Protein AF-A0A7R8ZB84-F1 (afdb_monomer_lite)

Secondary structure (DSSP, 8-state):
--SSTTHHHHHHHS--S-PPPPSS-EEEEEEEEEEE-SBTTS--EE-SEEEEETTEEEE--SS------S--------------HHHHHHHHHHHHHHHH--------EEEEETTT-BBP-TTT-GGGGG-EEEE-SSSEEEEE-TTS--EEEEPP-TTS-EEEEEEGGGEEEEEEE--HHHHHHHHHHHHSSSSSEEEEE--TTTSPPP-GGGSTTGGGT-TT--GGGB-SSSSSBSEEEEEHHHHHHHHHH--S--TT--GGGGT-SEEEESSPTTGGGG-SEEEETTTEEEEEEEEEE--GGGGB-TTT-PBPTT-TTHHHHHHH-BPPTTTHHHH-S-BEEEEEEEEEE-EEEETTT-EEEEE-------------------------------------SSSSHHHHHSTTSTTTSSS-S------HHHHHHHHHHHHHHHHHHHHHHHHHHHHTSPPSS---------EEE-SBTTS--EEES--EEETTEEE---SSS---BTT-EEEEETTT-BBP-TTT-GGGGG-EEEE-TTS-EEEE-TTSPPEEEPPPPTTS---EEEEE-GGG-EEEEEE--HHHHHHHHHHHHSSS-EEEEE--TTTSPPP-TTSGGGHHHHTT-TT--GGG--

Structure (mmCIF, N/CA/C/O backbone):
data_AF-A0A7R8ZB84-F1
#
_entry.id   AF-A0A7R8ZB84-F1
#
loop_
_atom_site.group_PDB
_atom_site.id
_atom_site.type_symbol
_atom_site.label_atom_id
_atom_site.label_alt_id
_atom_site.label_comp_id
_atom_site.label_asym_id
_atom_site.label_entity_id
_atom_site.label_seq_id
_atom_site.pdbx_PDB_ins_code
_atom_site.Cartn_x
_atom_site.Cartn_y
_atom_site.Cartn_z
_atom_site.occupancy
_atom_site.B_iso_or_equiv
_atom_site.auth_seq_id
_atom_site.auth_comp_id
_atom_site.auth_asym_id
_atom_site.auth_atom_id
_atom_site.pdbx_PDB_model_num
ATOM 1 N N . MET A 1 1 ? 25.850 -24.789 -6.034 1.00 33.78 1 MET A N 1
ATOM 2 C CA . MET A 1 1 ? 25.901 -23.665 -5.073 1.00 33.78 1 MET A CA 1
ATOM 3 C C . MET A 1 1 ? 26.761 -22.604 -5.739 1.00 33.78 1 MET A C 1
ATOM 5 O O . MET A 1 1 ? 27.805 -23.022 -6.200 1.00 33.78 1 MET A O 1
ATOM 9 N N . ASP A 1 2 ? 26.254 -21.373 -5.944 1.00 29.78 2 ASP A N 1
ATOM 10 C CA . ASP A 1 2 ? 26.983 -20.139 -6.387 1.00 29.78 2 ASP A CA 1
ATOM 11 C C . ASP A 1 2 ? 26.170 -19.172 -7.287 1.00 29.78 2 ASP A C 1
ATOM 13 O O . ASP A 1 2 ? 26.728 -18.356 -8.012 1.00 29.78 2 ASP A O 1
ATOM 17 N N . SER A 1 3 ? 24.831 -19.172 -7.224 1.00 29.08 3 SER A N 1
ATOM 18 C CA . SER A 1 3 ? 23.995 -18.187 -7.951 1.00 29.08 3 SER A CA 1
ATOM 19 C C . SER A 1 3 ? 23.313 -17.130 -7.068 1.00 29.08 3 SER A C 1
ATOM 21 O O . SER A 1 3 ? 22.845 -16.119 -7.581 1.00 29.08 3 SER A O 1
ATOM 23 N N . ASN A 1 4 ? 23.302 -17.303 -5.741 1.00 38.66 4 ASN A N 1
ATOM 24 C CA . ASN A 1 4 ? 22.631 -16.381 -4.808 1.00 38.66 4 ASN A CA 1
ATOM 25 C C . ASN A 1 4 ? 23.576 -15.376 -4.124 1.00 38.66 4 ASN A C 1
ATOM 27 O O . ASN A 1 4 ? 23.111 -14.473 -3.428 1.00 38.66 4 ASN A O 1
ATOM 31 N N . ILE A 1 5 ? 24.890 -15.512 -4.338 1.00 36.50 5 ILE A N 1
ATOM 32 C CA . ILE A 1 5 ? 25.940 -14.819 -3.571 1.00 36.50 5 ILE A CA 1
ATOM 33 C C . ILE A 1 5 ? 26.164 -13.366 -4.037 1.00 36.50 5 ILE A C 1
ATOM 35 O O . ILE A 1 5 ? 26.583 -12.505 -3.264 1.00 36.50 5 ILE A O 1
ATOM 39 N N . SER A 1 6 ? 25.804 -13.042 -5.283 1.00 36.91 6 SER A N 1
ATOM 40 C CA . SER A 1 6 ? 25.993 -11.701 -5.854 1.00 36.91 6 SER A CA 1
ATOM 41 C C . SER A 1 6 ? 24.789 -10.770 -5.668 1.00 36.91 6 SER A C 1
ATOM 43 O O . SER A 1 6 ? 24.965 -9.553 -5.619 1.00 36.91 6 SER A O 1
ATOM 45 N N . TRP A 1 7 ? 23.572 -11.304 -5.518 1.00 39.88 7 TRP A N 1
ATOM 46 C CA . TRP A 1 7 ? 22.334 -10.528 -5.659 1.00 39.88 7 TRP A CA 1
ATOM 47 C C . TRP A 1 7 ? 22.073 -9.567 -4.495 1.00 39.88 7 TRP A C 1
ATOM 49 O O . TRP A 1 7 ? 21.857 -8.386 -4.736 1.00 39.88 7 TRP A O 1
ATOM 59 N N . CYS A 1 8 ? 22.166 -10.000 -3.235 1.00 37.03 8 CYS A N 1
ATOM 60 C CA . CYS A 1 8 ? 21.858 -9.130 -2.090 1.00 37.03 8 CYS A CA 1
ATOM 61 C C . CYS A 1 8 ? 22.903 -8.029 -1.842 1.00 37.03 8 CYS A C 1
ATOM 63 O O . CYS A 1 8 ? 22.552 -6.904 -1.488 1.00 37.03 8 CYS A O 1
ATOM 65 N N . TYR A 1 9 ? 24.188 -8.322 -2.054 1.00 37.66 9 TYR A N 1
ATOM 66 C CA . TYR A 1 9 ? 25.255 -7.323 -1.937 1.00 37.66 9 TYR A CA 1
ATOM 67 C C . TYR A 1 9 ? 25.217 -6.318 -3.105 1.00 37.66 9 TYR A C 1
ATOM 69 O O . TYR A 1 9 ? 25.404 -5.117 -2.901 1.00 37.66 9 TYR A O 1
ATOM 77 N N . TRP A 1 10 ? 24.886 -6.776 -4.318 1.00 40.31 10 TRP A N 1
ATOM 78 C CA . TRP A 1 10 ? 24.647 -5.915 -5.480 1.00 40.31 10 TRP A CA 1
ATOM 79 C C . TRP A 1 10 ? 23.358 -5.071 -5.339 1.00 40.31 10 TRP A C 1
ATOM 81 O O . TRP A 1 10 ? 23.385 -3.875 -5.634 1.00 40.31 10 TRP A O 1
ATOM 91 N N . TRP A 1 11 ? 22.279 -5.644 -4.789 1.00 47.09 11 TRP A N 1
ATOM 92 C CA . TRP A 1 11 ? 20.998 -4.991 -4.457 1.00 47.09 11 TRP A CA 1
ATOM 93 C C . TRP A 1 11 ? 21.161 -3.862 -3.427 1.00 47.09 11 TRP A C 1
ATOM 95 O O . TRP A 1 11 ? 20.597 -2.783 -3.596 1.00 47.09 11 TRP A O 1
ATOM 105 N N . TRP A 1 12 ? 21.994 -4.062 -2.398 1.00 44.75 12 TRP A N 1
ATOM 106 C CA . TRP A 1 12 ? 22.308 -3.037 -1.393 1.00 44.75 12 TRP A CA 1
ATOM 107 C C . TRP A 1 12 ? 23.231 -1.922 -1.930 1.00 44.75 12 TRP A C 1
ATOM 109 O O . TRP A 1 12 ? 23.095 -0.765 -1.541 1.00 44.75 12 TRP A O 1
ATOM 119 N N . ARG A 1 13 ? 24.154 -2.230 -2.857 1.00 37.50 13 ARG A N 1
ATOM 120 C CA . ARG A 1 13 ? 25.179 -1.281 -3.345 1.00 37.50 13 ARG A CA 1
ATOM 121 C C . ARG A 1 13 ? 24.708 -0.352 -4.481 1.00 37.50 13 ARG A C 1
ATOM 123 O O . ARG A 1 13 ? 25.277 0.725 -4.632 1.00 37.50 13 ARG A O 1
ATOM 130 N N . GLN A 1 14 ? 23.689 -0.731 -5.259 1.00 42.06 14 GLN A N 1
ATOM 131 C CA . GLN A 1 14 ? 23.125 0.075 -6.367 1.00 42.06 14 GLN A CA 1
ATOM 132 C C . GLN A 1 14 ? 22.132 1.164 -5.912 1.00 42.06 14 GLN A C 1
ATOM 134 O O . GLN A 1 14 ? 21.774 2.052 -6.684 1.00 42.06 14 GLN A O 1
ATOM 139 N N . ARG A 1 15 ? 21.692 1.122 -4.652 1.00 50.12 15 ARG A N 1
ATOM 140 C CA . ARG A 1 15 ? 20.679 2.016 -4.077 1.00 50.12 15 ARG A CA 1
ATOM 141 C C . ARG A 1 15 ? 21.335 3.129 -3.251 1.00 50.12 15 ARG A C 1
ATOM 143 O O . ARG A 1 15 ? 21.236 3.161 -2.029 1.00 50.12 15 ARG A O 1
ATOM 150 N N . LYS A 1 16 ? 22.108 3.985 -3.929 1.00 37.88 16 LYS A N 1
ATOM 151 C CA . LYS A 1 16 ? 22.562 5.281 -3.399 1.00 37.88 16 LYS A CA 1
ATOM 152 C C . LYS A 1 16 ? 22.121 6.397 -4.347 1.00 37.88 16 LYS A C 1
ATOM 154 O O . LYS A 1 16 ? 22.855 6.743 -5.267 1.00 37.88 16 LYS A O 1
ATOM 159 N N . GLY A 1 17 ? 20.936 6.955 -4.119 1.00 43.78 17 GLY A N 1
ATOM 160 C CA . GLY A 1 17 ? 20.442 8.168 -4.777 1.00 43.78 17 GLY A CA 1
ATOM 161 C C . GLY A 1 17 ? 18.917 8.268 -4.758 1.00 43.78 17 GLY A C 1
ATOM 162 O O . GLY A 1 17 ? 18.234 7.253 -4.674 1.00 43.78 17 GLY A O 1
ATOM 163 N N . ASP A 1 18 ? 18.378 9.488 -4.853 1.00 47.19 18 ASP A N 1
ATOM 164 C CA . ASP A 1 18 ? 16.931 9.750 -4.867 1.00 47.19 18 ASP A CA 1
ATOM 165 C C . ASP A 1 18 ? 16.307 9.156 -6.145 1.00 47.19 18 ASP A C 1
ATOM 167 O O . ASP A 1 18 ? 16.238 9.782 -7.206 1.00 47.19 18 ASP A O 1
ATOM 171 N N . GLN A 1 19 ? 15.949 7.874 -6.079 1.00 59.47 19 GLN A N 1
ATOM 172 C CA . GLN A 1 19 ? 15.464 7.135 -7.232 1.00 59.47 19 GLN A CA 1
ATOM 173 C C . GLN A 1 19 ? 14.105 7.695 -7.666 1.00 59.47 19 GLN A C 1
ATOM 175 O O . GLN A 1 19 ? 13.197 7.882 -6.851 1.00 59.47 19 GLN A O 1
ATOM 180 N N . LYS A 1 20 ? 13.959 7.952 -8.967 1.00 67.81 20 LYS A N 1
ATOM 181 C CA . LYS A 1 20 ? 12.674 8.282 -9.586 1.00 67.81 20 LYS A CA 1
ATOM 182 C C . LYS A 1 20 ? 12.000 7.004 -10.092 1.00 67.81 20 LYS A C 1
ATOM 184 O O . LYS A 1 20 ? 12.708 6.084 -10.512 1.00 67.81 20 LYS A O 1
ATOM 189 N N . PRO A 1 21 ? 10.659 6.942 -10.087 1.00 70.25 21 PRO A N 1
ATOM 190 C CA . PRO A 1 21 ? 9.945 5.836 -10.699 1.00 70.25 21 PRO A CA 1
ATOM 191 C C . PRO A 1 21 ? 10.279 5.707 -12.194 1.00 70.25 21 PRO A C 1
ATOM 193 O O . PRO A 1 21 ? 10.638 6.695 -12.843 1.00 70.25 21 PRO A O 1
ATOM 196 N N . PRO A 1 22 ? 10.160 4.493 -12.754 1.00 70.81 22 PRO A N 1
ATOM 197 C CA . PRO A 1 22 ? 10.417 4.226 -14.164 1.00 70.81 22 PRO A CA 1
ATOM 198 C C . PRO A 1 22 ? 9.410 4.960 -15.064 1.00 70.81 22 PRO A C 1
ATOM 200 O O . PRO A 1 22 ? 8.254 5.179 -14.700 1.00 70.81 22 PRO A O 1
ATOM 203 N N . SER A 1 23 ? 9.825 5.274 -16.290 1.00 66.75 23 SER A N 1
ATOM 204 C CA . SER A 1 23 ? 8.922 5.788 -17.329 1.00 66.75 23 SER A CA 1
ATOM 205 C C . SER A 1 23 ? 8.097 4.685 -18.006 1.00 66.75 23 SER A C 1
ATOM 207 O O . SER A 1 23 ? 7.031 4.966 -18.547 1.00 66.75 23 SER A O 1
ATOM 209 N N . ARG A 1 24 ? 8.557 3.425 -17.956 1.00 65.06 24 ARG A N 1
ATOM 210 C CA . ARG A 1 24 ? 7.857 2.240 -18.479 1.00 65.06 24 ARG A CA 1
ATOM 211 C C . ARG A 1 24 ? 7.513 1.273 -17.351 1.00 65.06 24 ARG A C 1
ATOM 213 O O . ARG A 1 24 ? 8.347 0.996 -16.495 1.00 65.06 24 ARG A O 1
ATOM 220 N N . TRP A 1 25 ? 6.304 0.725 -17.396 1.00 74.38 25 TRP A N 1
ATOM 221 C CA . TRP A 1 25 ? 5.798 -0.226 -16.410 1.00 74.38 25 TRP A CA 1
ATOM 222 C C . TRP A 1 25 ? 5.498 -1.559 -17.090 1.00 74.38 25 TRP A C 1
ATOM 224 O O . TRP A 1 25 ? 4.854 -1.588 -18.136 1.00 74.38 25 TRP A O 1
ATOM 234 N N . ARG A 1 26 ? 5.944 -2.664 -16.494 1.00 83.06 26 ARG A N 1
ATOM 235 C CA . ARG A 1 26 ? 5.544 -4.021 -16.875 1.00 83.06 26 ARG A CA 1
ATOM 236 C C . ARG A 1 26 ? 4.355 -4.426 -16.018 1.00 83.06 26 ARG A C 1
ATOM 238 O O . ARG A 1 26 ? 4.466 -4.396 -14.796 1.00 83.06 26 ARG A O 1
ATOM 245 N N . ARG A 1 27 ? 3.236 -4.817 -16.625 1.00 81.62 27 ARG A N 1
ATOM 246 C CA . ARG A 1 27 ? 2.133 -5.426 -15.870 1.00 81.62 27 ARG A CA 1
ATOM 247 C C . ARG A 1 27 ? 2.576 -6.800 -15.369 1.00 81.62 27 ARG A C 1
ATOM 249 O O . ARG A 1 27 ? 3.093 -7.588 -16.153 1.00 81.62 27 ARG A O 1
ATOM 256 N N . VAL A 1 28 ? 2.381 -7.063 -14.082 1.00 77.75 28 VAL A N 1
ATOM 257 C CA . VAL A 1 28 ? 2.719 -8.355 -13.446 1.00 77.75 28 VAL A CA 1
ATOM 258 C C . VAL A 1 28 ? 1.530 -9.027 -12.787 1.00 77.75 28 VAL A C 1
ATOM 260 O O . VAL A 1 28 ? 1.629 -10.178 -12.387 1.00 77.75 28 VAL A O 1
ATOM 263 N N . GLY A 1 29 ? 0.411 -8.319 -12.658 1.00 80.75 29 GLY A N 1
ATOM 264 C CA . GLY A 1 29 ? -0.753 -8.870 -11.999 1.00 80.75 29 GLY A CA 1
ATOM 265 C C . GLY A 1 29 ? -1.841 -7.847 -11.726 1.00 80.75 29 GLY A C 1
ATOM 266 O O . GLY A 1 29 ? -1.866 -6.746 -12.292 1.00 80.75 29 GLY A O 1
ATOM 267 N N . GLU A 1 30 ? -2.731 -8.243 -10.831 1.00 83.62 30 GLU A N 1
ATOM 268 C CA . GLU A 1 30 ? -3.897 -7.495 -10.376 1.00 83.62 30 GLU A CA 1
ATOM 269 C C . GLU A 1 30 ? -3.982 -7.532 -8.854 1.00 83.62 30 GLU A C 1
ATOM 271 O O . GLU A 1 30 ? -3.503 -8.471 -8.214 1.00 83.62 30 GLU A O 1
ATOM 276 N N . LEU A 1 31 ? -4.588 -6.498 -8.270 1.00 83.19 31 LEU A N 1
ATOM 277 C CA . LEU A 1 31 ? -4.825 -6.442 -6.832 1.00 83.19 31 LEU A CA 1
ATOM 278 C C . LEU A 1 31 ? -5.940 -7.427 -6.444 1.00 83.19 31 LEU A C 1
ATOM 280 O O . LEU A 1 31 ? -7.119 -7.168 -6.685 1.00 83.19 31 LEU A O 1
ATOM 284 N N . ALA A 1 32 ? -5.545 -8.546 -5.841 1.00 84.38 32 ALA A N 1
ATOM 285 C CA . ALA A 1 32 ? -6.408 -9.650 -5.437 1.00 84.38 32 ALA A CA 1
ATOM 286 C C . ALA A 1 32 ? -7.012 -9.476 -4.044 1.00 84.38 32 ALA A C 1
ATOM 288 O O . ALA A 1 32 ? -8.103 -9.976 -3.803 1.00 84.38 32 ALA A O 1
ATOM 289 N N . GLU A 1 33 ? -6.335 -8.766 -3.140 1.00 85.81 33 GLU A N 1
ATOM 290 C CA . GLU A 1 33 ? -6.879 -8.372 -1.836 1.00 85.81 33 GLU A CA 1
ATOM 291 C C . GLU A 1 33 ? -6.335 -6.998 -1.439 1.00 85.81 33 GLU A C 1
ATOM 293 O O . GLU A 1 33 ? -5.164 -6.681 -1.680 1.00 85.81 33 GLU A O 1
ATOM 298 N N . LEU A 1 34 ? -7.193 -6.202 -0.802 1.00 86.81 34 LEU A N 1
ATOM 299 C CA . LEU A 1 34 ? -6.860 -4.920 -0.196 1.00 86.81 34 LEU A CA 1
ATOM 300 C C . LEU A 1 34 ? -7.310 -4.953 1.265 1.00 86.81 34 LEU A C 1
ATOM 302 O O . LEU A 1 34 ? -8.497 -5.093 1.535 1.00 86.81 34 LEU A O 1
ATOM 306 N N . THR A 1 35 ? -6.369 -4.840 2.203 1.00 86.38 35 THR A N 1
ATOM 307 C CA . THR A 1 35 ? -6.652 -4.989 3.639 1.00 86.38 35 THR A CA 1
ATOM 308 C C . THR A 1 35 ? -6.061 -3.844 4.458 1.00 86.38 35 THR A C 1
ATOM 310 O O . THR A 1 35 ? -4.882 -3.493 4.324 1.00 86.38 35 THR A O 1
ATOM 313 N N . VAL A 1 36 ? -6.864 -3.288 5.365 1.00 87.06 36 VAL A N 1
ATOM 314 C CA . VAL A 1 36 ? -6.426 -2.346 6.405 1.00 87.06 36 VAL A CA 1
ATOM 315 C C . VAL A 1 36 ? -6.434 -3.023 7.774 1.00 87.06 36 VAL A C 1
ATOM 317 O O . VAL A 1 36 ? -7.183 -3.964 8.009 1.00 87.06 36 VAL A O 1
ATOM 320 N N . PHE A 1 37 ? -5.597 -2.545 8.693 1.00 88.69 37 PHE A N 1
ATOM 321 C CA . PHE A 1 37 ? -5.527 -3.040 10.070 1.00 88.69 37 PHE A CA 1
ATOM 322 C C . PHE A 1 37 ? -5.782 -1.875 11.030 1.00 88.69 37 PHE A C 1
ATOM 324 O O . PHE A 1 37 ? -4.816 -1.230 11.448 1.00 88.69 37 PHE A O 1
ATOM 331 N N . PRO A 1 38 ? -7.056 -1.573 11.349 1.00 90.06 38 PRO A N 1
ATOM 332 C CA . PRO A 1 38 ? -7.403 -0.406 12.151 1.00 90.06 38 PRO A CA 1
ATOM 333 C C . PRO A 1 38 ? -6.739 -0.414 13.529 1.00 90.06 38 PRO A C 1
ATOM 335 O O . PRO A 1 38 ? -6.170 0.580 13.968 1.00 90.06 38 PRO A O 1
ATOM 338 N N . LEU A 1 39 ? -6.750 -1.574 14.189 1.00 92.31 39 LEU A N 1
ATOM 339 C CA . LEU A 1 39 ? -5.964 -1.840 15.386 1.00 92.31 39 LEU A CA 1
ATOM 340 C C . LEU A 1 39 ? -4.651 -2.520 14.983 1.00 92.31 39 LEU A C 1
ATOM 342 O O . LEU A 1 39 ? -4.658 -3.565 14.329 1.00 92.31 39 LEU A O 1
ATOM 346 N N . LYS A 1 40 ? -3.513 -1.977 15.436 1.00 92.19 40 LYS A N 1
ATOM 347 C CA . LYS A 1 40 ? -2.153 -2.455 15.117 1.00 92.19 40 LYS A CA 1
ATOM 348 C C . LYS A 1 40 ? -1.996 -3.979 15.173 1.00 92.19 40 LYS A C 1
ATOM 350 O O . LYS A 1 40 ? -1.329 -4.557 14.313 1.00 92.19 40 LYS A O 1
ATOM 355 N N . SER A 1 41 ? -2.587 -4.607 16.186 1.00 90.94 41 SER A N 1
ATOM 356 C CA . SER A 1 41 ? -2.535 -6.054 16.436 1.00 90.94 41 SER A CA 1
ATOM 357 C C . SER A 1 41 ? -3.902 -6.738 16.305 1.00 90.94 41 SER A C 1
ATOM 359 O O . SER A 1 41 ? -4.035 -7.878 16.730 1.00 90.94 41 SER A O 1
ATOM 361 N N . GLY A 1 42 ? -4.894 -6.038 15.744 1.00 89.56 42 GLY A N 1
ATOM 362 C CA . GLY A 1 42 ? -6.259 -6.521 15.529 1.00 89.56 42 GLY A CA 1
ATOM 363 C C . GLY A 1 42 ? -6.459 -7.227 14.194 1.00 89.56 42 GLY A C 1
ATOM 364 O O . GLY A 1 42 ? -5.504 -7.385 13.413 1.00 89.56 42 GLY A O 1
ATOM 365 N N . ARG A 1 43 ? -7.707 -7.617 13.927 1.00 89.75 43 ARG A N 1
ATOM 366 C CA . ARG A 1 43 ? -8.122 -8.248 12.672 1.00 89.75 43 ARG A CA 1
ATOM 367 C C . ARG A 1 43 ? -7.920 -7.302 11.488 1.00 89.75 43 ARG A C 1
ATOM 369 O O . ARG A 1 43 ? -8.014 -6.081 11.616 1.00 89.75 43 ARG A O 1
ATOM 376 N N . GLY A 1 44 ? -7.602 -7.881 10.333 1.00 85.81 44 GLY A N 1
ATOM 377 C CA . GLY A 1 44 ? -7.625 -7.153 9.068 1.00 85.81 44 GLY A CA 1
ATOM 378 C C . GLY A 1 44 ? -9.057 -6.958 8.586 1.00 85.81 44 GLY A C 1
ATOM 379 O O . GLY A 1 44 ? -9.878 -7.859 8.728 1.00 85.81 44 GLY A O 1
ATOM 380 N N . VAL A 1 45 ? -9.334 -5.799 8.004 1.00 84.69 45 VAL A N 1
ATOM 381 C CA . VAL A 1 45 ? -10.605 -5.495 7.350 1.00 84.69 45 VAL A CA 1
ATOM 382 C C . VAL A 1 45 ? -10.345 -5.372 5.858 1.00 84.69 45 VAL A C 1
ATOM 384 O O . VAL A 1 45 ? -9.497 -4.577 5.438 1.00 84.69 45 VAL A O 1
ATOM 387 N N . GLN A 1 46 ? -11.029 -6.199 5.069 1.00 83.00 46 GLN A N 1
ATOM 388 C CA . GLN A 1 46 ? -10.959 -6.123 3.614 1.00 83.00 46 GLN A CA 1
ATOM 389 C C . GLN A 1 46 ? -11.699 -4.878 3.131 1.00 83.00 46 GLN A C 1
ATOM 391 O O . GLN A 1 46 ? -12.744 -4.523 3.670 1.00 83.00 46 GLN A O 1
ATOM 396 N N . LEU A 1 47 ? -11.130 -4.210 2.134 1.00 78.62 47 LEU A N 1
ATOM 397 C CA . LEU A 1 47 ? -11.670 -2.991 1.550 1.00 78.62 47 LEU A CA 1
ATOM 398 C C . LEU A 1 47 ? -11.863 -3.174 0.050 1.00 78.62 47 LEU A C 1
ATOM 400 O O . LEU A 1 47 ? -11.029 -3.783 -0.621 1.00 78.62 47 LEU A O 1
ATOM 404 N N . GLU A 1 48 ? -12.898 -2.543 -0.487 1.00 77.88 48 GLU A N 1
ATOM 405 C CA . GLU A 1 48 ? -13.062 -2.404 -1.934 1.00 77.88 48 GLU A CA 1
ATOM 406 C C . GLU A 1 48 ? -12.204 -1.273 -2.491 1.00 77.88 48 GLU A C 1
ATOM 408 O O . GLU A 1 48 ? -11.660 -1.375 -3.587 1.00 77.88 48 GLU A O 1
ATOM 413 N N . GLU A 1 49 ? -12.029 -0.194 -1.732 1.00 78.62 49 GLU A N 1
ATOM 414 C CA . GLU A 1 49 ? -11.180 0.923 -2.117 1.00 78.62 49 GLU A CA 1
ATOM 415 C C . GLU A 1 49 ? -10.532 1.607 -0.914 1.00 78.62 49 GLU A C 1
ATOM 417 O O . GLU A 1 49 ? -11.047 1.594 0.203 1.00 78.62 49 GLU A O 1
ATOM 422 N N . ALA A 1 50 ? -9.368 2.214 -1.141 1.00 81.00 50 ALA A N 1
ATOM 423 C CA . ALA A 1 50 ? -8.670 2.974 -0.115 1.00 81.00 50 ALA A CA 1
ATOM 424 C C . ALA A 1 50 ? -7.816 4.097 -0.708 1.00 81.00 50 ALA A C 1
ATOM 426 O O . ALA A 1 50 ? -7.166 3.934 -1.745 1.00 81.00 50 ALA A O 1
ATOM 427 N N . ASP A 1 51 ? -7.743 5.217 0.011 1.00 82.81 51 ASP A N 1
ATOM 428 C CA . ASP A 1 51 ? -6.737 6.247 -0.222 1.00 82.81 51 ASP A CA 1
ATOM 429 C C . ASP A 1 51 ? -5.396 5.790 0.373 1.00 82.81 51 ASP A C 1
ATOM 431 O O . ASP A 1 51 ? -5.259 5.568 1.579 1.00 82.81 51 ASP A O 1
ATOM 435 N N . CYS A 1 52 ? -4.363 5.728 -0.459 1.00 84.31 52 CYS A N 1
ATOM 436 C CA . CYS A 1 52 ? -2.987 5.559 -0.020 1.00 84.31 52 CYS A CA 1
ATOM 437 C C . CYS A 1 52 ? -2.399 6.923 0.366 1.00 84.31 52 CYS A C 1
ATOM 439 O O . CYS A 1 52 ? -2.074 7.745 -0.493 1.00 84.31 52 CYS A O 1
ATOM 441 N N . THR A 1 53 ? -2.259 7.169 1.671 1.00 84.75 53 THR A N 1
ATOM 442 C CA . THR A 1 53 ? -1.673 8.385 2.251 1.00 84.75 53 THR A CA 1
ATOM 443 C C . THR A 1 53 ? -0.275 8.143 2.824 1.00 84.75 53 THR A C 1
ATOM 445 O O . THR A 1 53 ? 0.134 7.012 3.073 1.00 84.75 53 THR A O 1
ATOM 448 N N . GLU A 1 54 ? 0.492 9.189 3.107 1.00 82.75 54 GLU A N 1
ATOM 449 C CA . GLU A 1 54 ? 1.846 8.999 3.642 1.00 82.75 54 GLU A CA 1
ATOM 450 C C . GLU A 1 54 ? 1.903 8.339 5.035 1.00 82.75 54 GLU A C 1
ATOM 452 O O . GLU A 1 54 ? 2.990 7.999 5.484 1.00 82.75 54 GLU A O 1
ATOM 457 N N . ILE A 1 55 ? 0.789 8.209 5.761 1.00 77.38 55 ILE A N 1
ATOM 458 C CA . ILE A 1 55 ? 0.743 7.568 7.091 1.00 77.38 55 ILE A CA 1
ATOM 459 C C . ILE A 1 55 ? 0.138 6.154 7.062 1.00 77.38 55 ILE A C 1
ATOM 461 O O . ILE A 1 55 ? 0.165 5.464 8.082 1.00 77.38 55 ILE A O 1
ATOM 465 N N . GLY A 1 56 ? -0.365 5.716 5.903 1.00 83.75 56 GLY A N 1
ATOM 466 C CA . GLY A 1 56 ? -1.014 4.419 5.696 1.00 83.75 56 GLY A CA 1
ATOM 467 C C . GLY A 1 56 ? -2.300 4.522 4.871 1.00 83.75 56 GLY A C 1
ATOM 468 O O . GLY A 1 56 ? -2.645 5.595 4.356 1.00 83.75 56 GLY A O 1
ATOM 469 N N . LEU A 1 57 ? -3.008 3.398 4.757 1.00 82.25 57 LEU A N 1
ATOM 470 C CA . LEU A 1 57 ? -4.318 3.332 4.111 1.00 82.25 57 LEU A CA 1
ATOM 471 C C . LEU A 1 57 ? -5.359 4.117 4.911 1.00 82.25 57 LEU A C 1
ATOM 473 O O . LEU A 1 57 ? -5.417 4.025 6.137 1.00 82.25 57 LEU A O 1
ATOM 477 N N . ARG A 1 58 ? -6.191 4.868 4.197 1.00 76.62 58 ARG A N 1
ATOM 478 C CA . ARG A 1 58 ? -7.361 5.563 4.727 1.00 76.62 58 ARG A CA 1
ATOM 479 C C . ARG A 1 58 ? -8.591 5.078 3.970 1.00 76.62 58 ARG A C 1
ATOM 481 O O . ARG A 1 58 ? -8.578 5.061 2.740 1.00 76.62 58 ARG A O 1
ATOM 488 N N . THR A 1 59 ? -9.631 4.694 4.698 1.00 66.88 59 THR A N 1
ATOM 489 C CA . THR A 1 59 ? -10.904 4.289 4.100 1.00 66.88 59 THR A CA 1
ATOM 490 C C . THR A 1 59 ? -11.642 5.514 3.565 1.00 66.88 59 THR A C 1
ATOM 492 O O . THR A 1 59 ? -11.509 6.627 4.085 1.00 66.88 59 THR A O 1
ATOM 495 N N . ARG A 1 60 ? -12.392 5.320 2.484 1.00 59.56 60 ARG A N 1
ATOM 496 C CA . ARG A 1 60 ? -13.417 6.258 2.032 1.00 59.56 60 ARG A CA 1
ATOM 497 C C . ARG A 1 60 ? -14.740 5.593 2.320 1.00 59.56 60 ARG A C 1
ATOM 499 O O . ARG A 1 60 ? -14.895 4.447 1.937 1.00 59.56 60 ARG A O 1
ATOM 506 N N . GLU A 1 61 ? -15.670 6.294 2.946 1.00 54.16 61 GLU A N 1
ATOM 507 C CA . GLU A 1 61 ? -17.051 5.840 2.920 1.00 54.16 61 GLU A CA 1
ATOM 508 C C . GLU A 1 61 ? -18.013 7.015 2.984 1.00 54.16 61 GLU A C 1
ATOM 510 O O . GLU A 1 61 ? -18.058 7.765 3.958 1.00 54.16 61 GLU A O 1
ATOM 515 N N . GLU A 1 62 ? -18.812 7.130 1.928 1.00 36.41 62 GLU A N 1
ATOM 516 C CA . GLU A 1 62 ? -20.239 7.353 2.100 1.00 36.41 62 GLU A CA 1
ATOM 517 C C . GLU A 1 62 ? -20.858 5.963 2.351 1.00 36.41 62 GLU A C 1
ATOM 519 O O . GLU A 1 62 ? -21.161 5.247 1.405 1.00 36.41 62 GLU A O 1
ATOM 524 N N . GLY A 1 63 ? -20.975 5.560 3.625 1.00 37.06 63 GLY A N 1
ATOM 525 C CA . GLY A 1 63 ? -21.743 4.376 4.047 1.00 37.06 63 GLY A CA 1
ATOM 526 C C . GLY A 1 63 ? -20.946 3.115 4.414 1.00 37.06 63 GLY A C 1
ATOM 527 O O . GLY A 1 63 ? -20.864 2.198 3.614 1.00 37.06 63 GLY A O 1
ATOM 528 N N . VAL A 1 64 ? -20.432 3.084 5.649 1.00 39.50 64 VAL A N 1
ATOM 529 C CA . VAL A 1 64 ? -20.195 1.921 6.542 1.00 39.50 64 VAL A CA 1
ATOM 530 C C . VAL A 1 64 ? -19.869 0.560 5.890 1.00 39.50 64 VAL A C 1
ATOM 532 O O . VAL A 1 64 ? -20.757 -0.098 5.358 1.00 39.50 64 VAL A O 1
ATOM 535 N N . PHE A 1 65 ? -18.624 0.110 6.090 1.00 36.06 65 PHE A N 1
ATOM 536 C CA . PHE A 1 65 ? -18.009 -1.176 5.740 1.00 36.06 65 PHE A CA 1
ATOM 537 C C . PHE A 1 65 ? -19.002 -2.237 5.249 1.00 36.06 65 PHE A C 1
ATOM 539 O O . PHE A 1 65 ? -19.613 -2.937 6.063 1.00 36.06 65 PHE A O 1
ATOM 546 N N . GLN A 1 66 ? -19.127 -2.415 3.929 1.00 27.98 66 GLN A N 1
ATOM 547 C CA . GLN A 1 66 ? -19.829 -3.580 3.390 1.00 27.98 66 GLN A CA 1
ATOM 548 C C . GLN A 1 66 ? -18.993 -4.838 3.647 1.00 27.98 66 GLN A C 1
ATOM 550 O O . GLN A 1 66 ? -18.053 -5.173 2.925 1.00 27.98 66 GLN A O 1
ATOM 555 N N . LEU A 1 67 ? -19.336 -5.533 4.731 1.00 28.91 67 LEU A N 1
ATOM 556 C CA . LEU A 1 67 ? -18.983 -6.929 4.934 1.00 28.91 67 LEU A CA 1
ATOM 557 C C . LEU A 1 67 ? -19.540 -7.733 3.756 1.00 28.91 67 LEU A C 1
ATOM 559 O O . LEU A 1 67 ? -20.711 -7.607 3.401 1.00 28.91 67 LEU A O 1
ATOM 563 N N . ARG A 1 68 ? -18.700 -8.586 3.169 1.00 27.38 68 ARG A N 1
ATOM 564 C CA . ARG A 1 68 ? -19.141 -9.624 2.240 1.00 27.38 68 ARG A CA 1
ATOM 565 C C . ARG A 1 68 ? -19.961 -10.635 3.042 1.00 27.38 68 ARG A C 1
ATOM 567 O O . ARG A 1 68 ? -19.394 -11.568 3.604 1.00 27.38 68 ARG A O 1
ATOM 574 N N . ASP A 1 69 ? -21.268 -10.423 3.135 1.00 25.72 69 ASP A N 1
ATOM 575 C CA . ASP A 1 69 ? -22.169 -11.462 3.613 1.00 25.72 69 ASP A CA 1
ATOM 576 C C . ASP A 1 69 ? -22.487 -12.395 2.443 1.00 25.72 69 ASP A C 1
ATOM 578 O O . ASP A 1 69 ? -23.034 -12.003 1.410 1.00 25.72 69 ASP A O 1
ATOM 582 N N . SER A 1 70 ? -22.051 -13.640 2.570 1.00 28.45 70 SER A N 1
ATOM 583 C CA . SER A 1 70 ? -22.251 -14.706 1.598 1.00 28.45 70 SER A CA 1
ATOM 584 C C . SER A 1 70 ? -23.617 -15.353 1.794 1.00 28.45 70 SER A C 1
ATOM 586 O O . SER A 1 70 ? -23.712 -16.557 1.996 1.00 28.45 70 SER A O 1
ATOM 588 N N . SER A 1 71 ? -24.675 -14.553 1.744 1.00 31.08 71 SER A N 1
ATOM 589 C CA . SER A 1 71 ? -26.048 -15.015 1.564 1.00 31.08 71 SER A CA 1
ATOM 590 C C . SER A 1 71 ? -26.954 -13.803 1.418 1.00 31.08 71 SER A C 1
ATOM 592 O O . SER A 1 71 ? -27.154 -13.095 2.395 1.00 31.08 71 SER A O 1
ATOM 594 N N . LEU A 1 72 ? -27.490 -13.587 0.213 1.00 26.81 72 LEU A N 1
ATOM 595 C CA . LEU A 1 72 ? -28.891 -13.241 -0.077 1.00 26.81 72 LEU A CA 1
ATOM 596 C C . LEU A 1 72 ? -29.005 -12.616 -1.475 1.00 26.81 72 LEU A C 1
ATOM 598 O O . LEU A 1 72 ? -28.326 -11.662 -1.841 1.00 26.81 72 LEU A O 1
ATOM 602 N N . ASN A 1 73 ? -29.871 -13.251 -2.254 1.00 27.45 73 ASN A N 1
ATOM 603 C CA . ASN A 1 73 ? -30.318 -12.897 -3.590 1.00 27.45 73 ASN A CA 1
ATOM 604 C C . ASN A 1 73 ? -31.495 -11.901 -3.507 1.00 27.45 73 ASN A C 1
ATOM 606 O O . ASN A 1 73 ? -32.197 -11.882 -2.499 1.00 27.45 73 ASN A O 1
ATOM 610 N N . GLN A 1 74 ? -31.765 -11.252 -4.649 1.00 25.89 74 GLN A N 1
ATOM 611 C CA . GLN A 1 74 ? -33.032 -10.641 -5.109 1.00 25.89 74 GLN A CA 1
ATOM 612 C C . GLN A 1 74 ? -33.346 -9.166 -4.775 1.00 25.89 74 GLN A C 1
ATOM 614 O O . GLN A 1 74 ? -33.707 -8.799 -3.663 1.00 25.89 74 GLN A O 1
ATOM 619 N N . ASP A 1 75 ? -33.244 -8.352 -5.835 1.00 29.41 75 ASP A N 1
ATOM 620 C CA . ASP A 1 75 ? -34.257 -7.458 -6.426 1.00 29.41 75 ASP A CA 1
ATOM 621 C C . ASP A 1 75 ? -35.337 -6.818 -5.530 1.00 29.41 75 ASP A C 1
ATOM 623 O O . ASP A 1 75 ? -36.237 -7.494 -5.037 1.00 29.41 75 ASP A O 1
ATOM 627 N N . SER A 1 76 ? -35.350 -5.476 -5.473 1.00 26.22 76 SER A N 1
ATOM 628 C CA . SER A 1 76 ? -36.483 -4.610 -5.895 1.00 26.22 76 SER A CA 1
ATOM 629 C C . SER A 1 76 ? -36.304 -3.139 -5.454 1.00 26.22 76 SER A C 1
ATOM 631 O O . SER A 1 76 ? -36.020 -2.846 -4.297 1.00 26.22 76 SER A O 1
ATOM 633 N N . GLU A 1 77 ? -36.495 -2.189 -6.380 1.00 29.09 77 GLU A N 1
ATOM 634 C CA . GLU A 1 77 ? -36.642 -0.743 -6.101 1.00 29.09 77 GLU A CA 1
ATOM 635 C C . GLU A 1 77 ? -38.118 -0.364 -5.851 1.00 29.09 77 GLU A C 1
ATOM 637 O O . GLU A 1 77 ? -39.006 -0.920 -6.503 1.00 29.09 77 GLU A O 1
ATOM 642 N N . PRO A 1 78 ? -38.388 0.680 -5.035 1.00 26.55 78 PRO A N 1
ATOM 643 C CA . PRO A 1 78 ? -39.568 1.527 -5.238 1.00 26.55 78 PRO A CA 1
ATOM 644 C C . PRO A 1 78 ? -39.254 3.052 -5.308 1.00 26.55 78 PRO A C 1
ATOM 646 O O . PRO A 1 78 ? -38.141 3.487 -5.008 1.00 26.55 78 PRO A O 1
ATOM 649 N N . PRO A 1 79 ? -40.216 3.889 -5.762 1.00 28.75 79 PRO A N 1
ATOM 650 C CA . PRO A 1 79 ? -39.961 5.056 -6.617 1.00 28.75 79 PRO A CA 1
ATOM 651 C C . PRO A 1 79 ? -39.862 6.420 -5.902 1.00 28.75 79 PRO A C 1
ATOM 653 O O . PRO A 1 79 ? -40.344 6.618 -4.789 1.00 28.75 79 PRO A O 1
ATOM 656 N N . ARG A 1 80 ? -39.279 7.406 -6.605 1.00 28.69 80 ARG A N 1
ATOM 657 C CA . ARG A 1 80 ? -39.118 8.813 -6.180 1.00 28.69 80 ARG A CA 1
ATOM 658 C C . ARG A 1 80 ? -40.400 9.644 -6.361 1.00 28.69 80 ARG A C 1
ATOM 660 O O . ARG A 1 80 ? -40.934 9.705 -7.464 1.00 28.69 80 ARG A O 1
ATOM 667 N N . GLN A 1 81 ? -40.789 10.404 -5.333 1.00 34.94 81 GLN A N 1
ATOM 668 C CA . GLN A 1 81 ? -41.670 11.583 -5.435 1.00 34.94 81 GLN A CA 1
ATOM 669 C C . GLN A 1 81 ? -40.883 12.882 -5.154 1.00 34.94 81 GLN A C 1
ATOM 671 O O . GLN A 1 81 ? -39.951 12.895 -4.351 1.00 34.94 81 GLN A O 1
ATOM 676 N N . GLN A 1 82 ? -41.237 13.969 -5.853 1.00 33.25 82 GLN A N 1
ATOM 677 C CA . GLN A 1 82 ? -40.583 15.288 -5.810 1.00 33.25 82 GLN A CA 1
ATOM 678 C C . GLN A 1 82 ? -40.938 16.092 -4.541 1.00 33.25 82 GLN A C 1
ATOM 680 O O . GLN A 1 82 ? -42.111 16.266 -4.225 1.00 33.25 82 GLN A O 1
ATOM 685 N N . LEU A 1 83 ? -39.928 16.657 -3.864 1.00 37.19 83 LEU A N 1
ATOM 686 C CA . LEU A 1 83 ? -40.065 17.608 -2.744 1.00 37.19 83 LEU A CA 1
ATOM 687 C C . LEU A 1 83 ? -39.707 19.046 -3.179 1.00 37.19 83 LEU A C 1
ATOM 689 O O . LEU A 1 83 ? -38.873 19.249 -4.060 1.00 37.19 83 LEU A O 1
ATOM 693 N N . SER A 1 84 ? -40.344 20.044 -2.553 1.00 44.88 84 SER A N 1
ATOM 694 C CA . SER A 1 84 ? -40.322 21.467 -2.939 1.00 44.88 84 SER A CA 1
ATOM 695 C C . SER A 1 84 ? -39.075 22.261 -2.488 1.00 44.88 84 SER A C 1
ATOM 697 O O . SER A 1 84 ? -38.296 21.843 -1.629 1.00 44.88 84 SER A O 1
ATOM 699 N N . SER A 1 85 ? -38.902 23.461 -3.058 1.00 41.25 85 SER A N 1
ATOM 700 C CA . SER A 1 85 ? -37.728 24.351 -2.950 1.00 41.25 85 SER A CA 1
ATOM 701 C C . SER A 1 85 ? -37.339 24.796 -1.530 1.00 41.25 85 SER A C 1
ATOM 703 O O . SER A 1 85 ? -36.173 25.098 -1.279 1.00 41.25 85 SER A O 1
ATOM 705 N N . HIS A 1 86 ? -38.270 24.801 -0.573 1.00 41.03 86 HIS A N 1
ATOM 706 C CA . HIS A 1 86 ? -37.974 25.102 0.836 1.00 41.03 86 HIS A CA 1
ATOM 707 C C . HIS A 1 86 ? -37.386 23.913 1.611 1.00 41.03 86 HIS A C 1
ATOM 709 O O . HIS A 1 86 ? -36.631 24.125 2.563 1.00 41.03 86 HIS A O 1
ATOM 715 N N . ALA A 1 87 ? -37.665 22.673 1.191 1.00 41.72 87 ALA A N 1
ATOM 716 C CA . ALA A 1 87 ? -36.992 21.492 1.730 1.00 41.72 87 ALA A CA 1
ATOM 717 C C . ALA A 1 87 ? -35.521 21.482 1.285 1.00 41.72 87 ALA A C 1
ATOM 719 O O . ALA A 1 87 ? -34.638 21.338 2.122 1.00 41.72 87 ALA A O 1
ATOM 720 N N . LEU A 1 88 ? -35.265 21.797 0.008 1.00 43.78 88 LEU A N 1
ATOM 721 C CA . LEU A 1 88 ? -33.928 21.936 -0.585 1.00 43.78 88 LEU A CA 1
ATOM 722 C C . LEU A 1 88 ? -33.023 22.922 0.163 1.00 43.78 88 LEU A C 1
ATOM 724 O O . LEU A 1 88 ? -31.851 22.626 0.356 1.00 43.78 88 LEU A O 1
ATOM 728 N N . ALA A 1 89 ? -33.538 24.062 0.630 1.00 39.28 89 ALA A N 1
ATOM 729 C CA . ALA A 1 89 ? -32.734 25.037 1.374 1.00 39.28 89 ALA A CA 1
ATOM 730 C C . ALA A 1 89 ? -32.299 24.520 2.761 1.00 39.28 89 ALA A C 1
ATOM 732 O O . ALA A 1 89 ? -31.157 24.733 3.171 1.00 39.28 89 ALA A O 1
ATOM 733 N N . ARG A 1 90 ? -33.168 23.771 3.460 1.00 38.91 90 ARG A N 1
ATOM 734 C CA . ARG A 1 90 ? -32.802 23.085 4.715 1.00 38.91 90 ARG A CA 1
ATOM 735 C C . ARG A 1 90 ? -31.865 21.908 4.458 1.00 38.91 90 ARG A C 1
ATOM 737 O O . ARG A 1 90 ? -30.923 21.717 5.222 1.00 38.91 90 ARG A O 1
ATOM 744 N N . THR A 1 91 ? -32.063 21.174 3.361 1.00 43.41 91 THR A N 1
ATOM 745 C CA . THR A 1 91 ? -31.148 20.117 2.912 1.00 43.41 91 THR A CA 1
ATOM 746 C C . THR A 1 91 ? -29.779 20.692 2.559 1.00 43.41 91 THR A C 1
ATOM 748 O O . THR A 1 91 ? -28.782 20.091 2.912 1.00 43.41 91 THR A O 1
ATOM 751 N N . LEU A 1 92 ? -29.694 21.872 1.940 1.00 43.69 92 LEU A N 1
ATOM 752 C CA . LEU A 1 92 ? -28.430 22.515 1.567 1.00 43.69 92 LEU A CA 1
ATOM 753 C C . LEU A 1 92 ? -27.671 23.086 2.771 1.00 43.69 92 LEU A C 1
ATOM 755 O O . LEU A 1 92 ? -26.452 22.947 2.835 1.00 43.69 92 LEU A O 1
ATOM 759 N N . ALA A 1 93 ? -28.372 23.660 3.753 1.00 37.50 93 ALA A N 1
ATOM 760 C CA . ALA A 1 93 ? -27.760 24.056 5.021 1.00 37.50 93 ALA A CA 1
ATOM 761 C C . ALA A 1 93 ? -27.248 22.829 5.798 1.00 37.50 93 ALA A C 1
ATOM 763 O O . ALA A 1 93 ? -26.111 22.835 6.265 1.00 37.50 93 ALA A O 1
ATOM 764 N N . SER A 1 94 ? -28.036 21.746 5.832 1.00 33.50 94 SER A N 1
ATOM 765 C CA . SER A 1 94 ? -27.635 20.436 6.364 1.00 33.50 94 SER A CA 1
ATOM 766 C C . SER A 1 94 ? -26.458 19.824 5.593 1.00 33.50 94 SER A C 1
ATOM 768 O O . SER A 1 94 ? -25.541 19.303 6.221 1.00 33.50 94 SER A O 1
ATOM 770 N N . LEU A 1 95 ? -26.416 19.953 4.264 1.00 37.62 95 LEU A N 1
ATOM 771 C CA . LEU A 1 95 ? -25.333 19.482 3.394 1.00 37.62 95 LEU A CA 1
ATOM 772 C C . LEU A 1 95 ? -24.047 20.297 3.574 1.00 37.62 95 LEU A C 1
ATOM 774 O O . LEU A 1 95 ? -22.959 19.753 3.422 1.00 37.62 95 LEU A O 1
ATOM 778 N N . ALA A 1 96 ? -24.140 21.583 3.924 1.00 32.88 96 ALA A N 1
ATOM 779 C CA . ALA A 1 96 ? -22.984 22.418 4.245 1.00 32.88 96 ALA A CA 1
ATOM 780 C C . ALA A 1 96 ? -22.387 22.055 5.616 1.00 32.88 96 ALA A C 1
ATOM 782 O O . ALA A 1 96 ? -21.164 21.987 5.756 1.00 32.88 96 ALA A O 1
ATOM 783 N N . THR A 1 97 ? -23.226 21.714 6.602 1.00 29.97 97 THR A N 1
ATOM 784 C CA . THR A 1 97 ? -22.758 21.131 7.873 1.00 29.97 97 THR A CA 1
ATOM 785 C C . THR A 1 97 ? -22.228 19.702 7.671 1.00 29.97 97 THR A C 1
ATOM 787 O O . THR A 1 97 ? -21.194 19.346 8.229 1.00 29.97 97 THR A O 1
ATOM 790 N N . GLN A 1 98 ? -22.846 18.910 6.784 1.00 31.16 98 GLN A N 1
ATOM 791 C CA . GLN A 1 98 ? -22.359 17.586 6.365 1.00 31.16 98 GLN A CA 1
ATOM 792 C C . GLN A 1 98 ? -21.076 17.660 5.517 1.00 31.16 98 GLN A C 1
ATOM 794 O O . GLN A 1 98 ? -20.279 16.730 5.535 1.00 31.16 98 GLN A O 1
ATOM 799 N N . SER A 1 99 ? -20.818 18.772 4.822 1.00 29.53 99 SER A N 1
ATOM 800 C CA . SER A 1 99 ? -19.586 19.010 4.059 1.00 29.53 99 SER A CA 1
ATOM 801 C C . SER A 1 99 ? -18.381 19.252 4.971 1.00 29.53 99 SER A C 1
ATOM 803 O O . SER A 1 99 ? -17.269 18.875 4.602 1.00 29.53 99 SER A O 1
ATOM 805 N N . LEU A 1 100 ? -18.584 19.833 6.160 1.00 31.45 100 LEU A N 1
ATOM 806 C CA . LEU A 1 100 ? -17.579 19.823 7.231 1.00 31.45 100 LEU A CA 1
ATOM 807 C C . LEU A 1 100 ? -17.499 18.456 7.940 1.00 31.45 100 LEU A C 1
ATOM 809 O O . LEU A 1 100 ? -16.451 18.119 8.483 1.00 31.45 100 LEU A O 1
ATOM 813 N N . ALA A 1 101 ? -18.565 17.649 7.879 1.00 29.09 101 ALA A N 1
ATOM 814 C CA . ALA A 1 101 ? -18.653 16.304 8.455 1.00 29.09 101 ALA A CA 1
ATOM 815 C C . ALA A 1 101 ? -18.310 15.153 7.483 1.00 29.09 101 ALA A C 1
ATOM 817 O O . ALA A 1 101 ? -18.573 13.992 7.801 1.00 29.09 101 ALA A O 1
ATOM 818 N N . ARG A 1 102 ? -17.669 15.423 6.331 1.00 38.22 102 ARG A N 1
ATOM 819 C CA . ARG A 1 102 ? -17.024 14.389 5.491 1.00 38.22 102 ARG A CA 1
ATOM 820 C C . ARG A 1 102 ? -15.763 13.869 6.192 1.00 38.22 102 ARG A C 1
ATOM 822 O O . ARG A 1 102 ? -14.636 14.092 5.748 1.00 38.22 102 ARG A O 1
ATOM 829 N N . SER A 1 103 ? -15.949 13.232 7.343 1.00 38.16 103 SER A N 1
ATOM 830 C CA . SER A 1 103 ? -14.884 12.640 8.144 1.00 38.16 103 SER A CA 1
ATOM 831 C C . SER A 1 103 ? -14.361 11.401 7.433 1.00 38.16 103 SER A C 1
ATOM 833 O O . SER A 1 103 ? -14.916 10.310 7.508 1.00 38.16 103 SER A O 1
ATOM 835 N N . LEU A 1 104 ? -13.279 11.598 6.691 1.00 45.06 104 LEU A N 1
ATOM 836 C CA . LEU A 1 104 ? -12.440 10.534 6.164 1.00 45.06 104 LEU A CA 1
ATOM 837 C C . LEU A 1 104 ? -11.712 9.885 7.353 1.00 45.06 104 LEU A C 1
ATOM 839 O O . LEU A 1 104 ? -10.632 10.347 7.739 1.00 45.06 104 LEU A O 1
ATOM 843 N N . THR A 1 105 ? -12.306 8.869 7.980 1.00 52.31 105 THR A N 1
ATOM 844 C CA . THR A 1 105 ? -11.809 8.344 9.257 1.00 52.31 105 THR A CA 1
ATOM 845 C C . THR A 1 105 ? -10.491 7.589 9.072 1.00 52.31 105 THR A C 1
ATOM 847 O O . THR A 1 105 ? -10.385 6.586 8.368 1.00 52.31 105 THR A O 1
ATOM 850 N N . ARG A 1 106 ? -9.430 8.087 9.710 1.00 65.31 106 ARG A N 1
ATOM 851 C CA . ARG A 1 106 ? -8.123 7.423 9.774 1.00 65.31 106 ARG A CA 1
ATOM 852 C C . ARG A 1 106 ? -8.094 6.529 10.999 1.00 65.31 106 ARG A C 1
ATOM 854 O O . ARG A 1 106 ? -7.717 6.982 12.068 1.00 65.31 106 ARG A O 1
ATOM 861 N N . LEU A 1 107 ? -8.479 5.269 10.859 1.00 73.00 107 LEU A N 1
ATOM 862 C CA . LEU A 1 107 ? -8.501 4.352 11.995 1.00 73.00 107 LEU A CA 1
ATOM 863 C C . LEU A 1 107 ? -7.108 3.777 12.240 1.00 73.00 107 LEU A C 1
ATOM 865 O O . LEU A 1 107 ? -6.761 2.731 11.707 1.00 73.00 107 LEU A O 1
ATOM 869 N N . PHE A 1 108 ? -6.292 4.480 13.020 1.00 88.56 108 PHE A N 1
ATOM 870 C CA . PHE A 1 108 ? -5.022 3.948 13.505 1.00 88.56 108 PHE A CA 1
ATOM 871 C C . PHE A 1 108 ? -5.078 3.885 15.022 1.00 88.56 108 PHE A C 1
ATOM 873 O O . PHE A 1 108 ? -4.952 4.905 15.697 1.00 88.56 108 PHE A O 1
ATOM 880 N N . PHE A 1 109 ? -5.248 2.676 15.539 1.00 94.06 109 PHE A N 1
ATOM 881 C CA . PHE A 1 109 ? -5.304 2.388 16.959 1.00 94.06 109 PHE A CA 1
ATOM 882 C C . PHE A 1 109 ? -4.153 1.486 17.396 1.00 94.06 109 PHE A C 1
ATOM 884 O O . PHE A 1 109 ? -3.672 0.629 16.643 1.00 94.06 109 PHE A O 1
ATOM 891 N N . LEU A 1 110 ? -3.738 1.631 18.649 1.00 95.81 110 LEU A N 1
ATOM 892 C CA . LEU A 1 110 ? -2.851 0.696 19.332 1.00 95.81 110 LEU A CA 1
ATOM 893 C C . LEU A 1 110 ? -3.337 0.474 20.764 1.00 95.81 110 LEU A C 1
ATOM 895 O O . LEU A 1 110 ? -3.777 1.412 21.417 1.00 95.81 110 LEU A O 1
ATOM 899 N N . ALA A 1 111 ? -3.216 -0.751 21.266 1.00 97.31 111 ALA A N 1
ATOM 900 C CA . ALA A 1 111 ? -3.390 -1.024 22.689 1.00 97.31 111 ALA A CA 1
ATOM 901 C C . ALA A 1 111 ? -2.047 -0.833 23.409 1.00 97.31 111 ALA A C 1
ATOM 903 O O . ALA A 1 111 ? -1.018 -1.242 22.864 1.00 97.31 111 ALA A O 1
ATOM 904 N N . TYR A 1 112 ? -2.033 -0.241 24.602 1.00 97.06 112 TYR A N 1
ATOM 905 C CA . TYR A 1 112 ? -0.819 -0.056 25.405 1.00 97.06 112 TYR A CA 1
ATOM 906 C C . TYR A 1 112 ? -1.060 -0.278 26.895 1.00 97.06 112 TYR A C 1
ATOM 908 O O . TYR A 1 112 ? -2.186 -0.182 27.369 1.00 97.06 112 TYR A O 1
ATOM 916 N N . ASP A 1 113 ? 0.012 -0.592 27.620 1.00 95.25 113 ASP A N 1
ATOM 917 C CA . ASP A 1 113 ? 0.013 -0.675 29.076 1.00 95.25 113 ASP A CA 1
ATOM 918 C C . ASP A 1 113 ? -0.006 0.731 29.684 1.00 95.25 113 ASP A C 1
ATOM 920 O O . ASP A 1 113 ? 0.899 1.524 29.423 1.00 95.25 113 ASP A O 1
ATOM 924 N N . GLU A 1 114 ? -0.987 1.059 30.514 1.00 94.75 114 GLU A N 1
ATOM 925 C CA . GLU A 1 114 ? -1.091 2.404 31.094 1.00 94.75 114 GLU A CA 1
ATOM 926 C C . GLU A 1 114 ? 0.060 2.749 32.043 1.00 94.75 114 GLU A C 1
ATOM 928 O O . GLU A 1 114 ? 0.402 3.918 32.201 1.00 94.75 114 GLU A O 1
ATOM 933 N N . ARG A 1 115 ? 0.693 1.740 32.653 1.00 93.38 115 ARG A N 1
ATOM 934 C CA . ARG A 1 115 ? 1.715 1.947 33.688 1.00 93.38 115 ARG A CA 1
ATOM 935 C C . ARG A 1 115 ? 3.056 2.368 33.104 1.00 93.38 115 ARG A C 1
ATOM 937 O O . ARG A 1 115 ? 3.802 3.105 33.741 1.00 93.38 115 ARG A O 1
ATOM 944 N N . ASN A 1 116 ? 3.397 1.855 31.923 1.00 92.94 116 ASN A N 1
ATOM 945 C CA . ASN A 1 116 ? 4.716 2.052 31.313 1.00 92.94 116 ASN A CA 1
ATOM 946 C C . ASN A 1 116 ? 4.663 2.482 29.832 1.00 92.94 116 ASN A C 1
ATOM 948 O O . ASN A 1 116 ? 5.709 2.717 29.224 1.00 92.94 116 ASN A O 1
ATOM 952 N N . GLY A 1 117 ? 3.469 2.591 29.242 1.00 93.69 117 GLY A N 1
ATOM 953 C CA . GLY A 1 117 ? 3.262 2.964 27.843 1.00 93.69 117 GLY A CA 1
ATOM 954 C C . GLY A 1 117 ? 3.639 1.875 26.834 1.00 93.69 117 GLY A C 1
ATOM 955 O O . GLY A 1 117 ? 3.635 2.130 25.632 1.00 93.69 117 GLY A O 1
ATOM 956 N N . GLU A 1 118 ? 4.003 0.667 27.258 1.00 94.31 118 GLU A N 1
ATOM 957 C CA . GLU A 1 118 ? 4.396 -0.410 26.350 1.00 94.31 118 GLU A CA 1
ATOM 958 C C . GLU A 1 118 ? 3.206 -0.837 25.482 1.00 94.31 118 GLU A C 1
ATOM 960 O O . GLU A 1 118 ? 2.174 -1.274 25.994 1.00 94.31 118 GLU A O 1
ATOM 965 N N . PHE A 1 119 ? 3.341 -0.751 24.157 1.00 94.19 119 PHE A N 1
ATOM 966 C CA . PHE A 1 119 ? 2.287 -1.240 23.270 1.00 94.19 119 PHE A CA 1
ATOM 967 C C . PHE A 1 119 ? 2.095 -2.761 23.421 1.00 94.19 119 PHE A C 1
ATOM 969 O O . PHE A 1 119 ? 3.054 -3.524 23.556 1.00 94.19 119 PHE A O 1
ATOM 976 N N . LYS A 1 120 ? 0.851 -3.232 23.336 1.00 93.75 120 LYS A N 1
ATOM 977 C CA . LYS A 1 120 ? 0.525 -4.658 23.363 1.00 93.75 120 LYS A CA 1
ATOM 978 C C . LYS A 1 120 ? 0.402 -5.225 21.956 1.00 93.75 120 LYS A C 1
ATOM 980 O O . LYS A 1 120 ? -0.095 -4.593 21.016 1.00 93.75 120 LYS A O 1
ATOM 985 N N . THR A 1 121 ? 0.905 -6.446 21.801 1.00 92.38 121 THR A N 1
ATOM 986 C CA . THR A 1 121 ? 1.037 -7.107 20.507 1.00 92.38 121 THR A CA 1
ATOM 987 C C . THR A 1 121 ? 0.427 -8.494 20.500 1.00 92.38 121 THR A C 1
ATOM 989 O O . THR A 1 121 ? 0.582 -9.249 21.455 1.00 92.38 121 THR A O 1
ATOM 992 N N . ALA A 1 122 ? -0.159 -8.867 19.362 1.00 92.00 122 ALA A N 1
ATOM 993 C CA . ALA A 1 122 ? -0.629 -10.223 19.102 1.00 92.00 122 ALA A CA 1
ATOM 994 C C . ALA A 1 122 ? 0.495 -11.280 19.111 1.00 92.00 122 ALA A C 1
ATOM 996 O O . ALA A 1 122 ? 0.218 -12.470 19.143 1.00 92.00 122 ALA A O 1
ATOM 997 N N . ARG A 1 123 ? 1.774 -10.871 19.130 1.00 90.50 123 ARG A N 1
ATOM 998 C CA . ARG A 1 123 ? 2.894 -11.795 19.390 1.00 90.50 123 ARG A CA 1
ATOM 999 C C . ARG A 1 123 ? 2.864 -12.352 20.818 1.00 90.50 123 ARG A C 1
ATOM 1001 O O . ARG A 1 123 ? 3.288 -13.480 21.025 1.00 90.50 123 ARG A O 1
ATOM 1008 N N . THR A 1 124 ? 2.390 -11.549 21.770 1.00 90.56 124 THR A N 1
ATOM 1009 C CA . THR A 1 124 ? 2.293 -11.892 23.198 1.00 90.56 124 THR A CA 1
ATOM 1010 C C . THR A 1 124 ? 0.857 -12.236 23.588 1.00 90.56 124 THR A C 1
ATOM 1012 O O . THR A 1 124 ? 0.642 -13.119 24.407 1.00 90.56 124 THR A O 1
ATOM 1015 N N . PHE A 1 125 ? -0.127 -11.582 22.961 1.00 94.12 125 PHE A N 1
ATOM 1016 C CA . PHE A 1 125 ? -1.557 -11.804 23.187 1.00 94.12 125 PHE A CA 1
ATOM 1017 C C . PHE A 1 125 ? -2.268 -12.191 21.879 1.00 94.12 125 PHE A C 1
ATOM 1019 O O . PHE A 1 125 ? -2.973 -11.362 21.301 1.00 94.12 125 PHE A O 1
ATOM 1026 N N . PRO A 1 126 ? -2.088 -13.430 21.384 1.00 92.50 126 PRO A N 1
ATOM 1027 C CA . PRO A 1 126 ? -2.587 -13.887 20.083 1.00 92.50 126 PRO A CA 1
ATOM 1028 C C . PRO A 1 126 ? -4.058 -13.575 19.798 1.00 92.50 126 PRO A C 1
ATOM 1030 O O . PRO A 1 126 ? -4.361 -13.071 18.721 1.00 92.50 126 PRO A O 1
ATOM 1033 N N . LYS A 1 127 ? -4.950 -13.737 20.786 1.00 92.94 127 LYS A N 1
ATOM 1034 C CA . LYS A 1 127 ? -6.387 -13.424 20.666 1.00 92.94 127 LYS A CA 1
ATOM 1035 C C . LYS A 1 127 ? -6.701 -11.990 20.227 1.00 92.94 127 LYS A C 1
ATOM 1037 O O . LYS A 1 127 ? -7.779 -11.746 19.706 1.00 92.94 127 LYS A O 1
ATOM 1042 N N . MET A 1 128 ? -5.762 -11.043 20.348 1.00 95.25 128 MET A N 1
ATOM 1043 C CA . MET A 1 128 ? -5.939 -9.692 19.803 1.00 95.25 128 MET A CA 1
ATOM 1044 C C . MET A 1 128 ? -6.278 -9.696 18.306 1.00 95.25 128 MET A C 1
ATOM 1046 O O . MET A 1 128 ? -7.001 -8.806 17.872 1.00 95.25 128 MET A O 1
ATOM 1050 N N . VAL A 1 129 ? -5.819 -10.685 17.523 1.00 92.88 129 VAL A N 1
ATOM 1051 C CA . VAL A 1 129 ? -6.138 -10.773 16.082 1.00 92.88 129 VAL A CA 1
ATOM 1052 C C . VAL A 1 129 ? -7.626 -10.986 15.797 1.00 92.88 129 VAL A C 1
ATOM 1054 O O . VAL A 1 129 ? -8.045 -10.773 14.666 1.00 92.88 129 VAL A O 1
ATOM 1057 N N . LEU A 1 130 ? -8.409 -11.367 16.809 1.00 94.44 130 LEU A N 1
ATOM 1058 C CA . LEU A 1 130 ? -9.854 -11.574 16.722 1.00 94.44 130 LEU A CA 1
ATOM 1059 C C . LEU A 1 130 ? -10.655 -10.297 16.992 1.00 94.44 130 LEU A C 1
ATOM 1061 O O . LEU A 1 130 ? -11.868 -10.297 16.811 1.00 94.44 130 LEU A O 1
ATOM 1065 N N . ILE A 1 131 ? -9.992 -9.217 17.419 1.00 95.44 131 ILE A N 1
ATOM 1066 C CA . ILE A 1 131 ? -10.641 -7.925 17.642 1.00 95.44 131 ILE A CA 1
ATOM 1067 C C . ILE A 1 131 ? -10.945 -7.296 16.282 1.00 95.44 131 ILE A C 1
ATOM 1069 O O . ILE A 1 131 ? -10.018 -6.955 15.535 1.00 95.44 131 ILE A O 1
ATOM 1073 N N . THR A 1 132 ? -12.225 -7.121 15.974 1.00 90.81 132 THR A N 1
ATOM 1074 C CA . THR A 1 132 ? -12.694 -6.389 14.796 1.00 90.81 132 THR A CA 1
ATOM 1075 C C . THR A 1 132 ? -12.931 -4.928 15.151 1.00 90.81 132 THR A C 1
ATOM 1077 O O . THR A 1 132 ? -13.257 -4.585 16.288 1.00 90.81 132 THR A O 1
ATOM 1080 N N . VAL A 1 133 ? -12.720 -4.050 14.172 1.00 88.69 133 VAL A N 1
ATOM 1081 C CA . VAL A 1 133 ? -12.974 -2.616 14.308 1.00 88.69 133 VAL A CA 1
ATOM 1082 C C . VAL A 1 133 ? -13.751 -2.166 13.086 1.00 88.69 133 VAL A C 1
ATOM 1084 O O . VAL A 1 133 ? -13.238 -2.243 11.969 1.00 88.69 133 VAL A O 1
ATOM 1087 N N . THR A 1 134 ? -14.960 -1.671 13.311 1.00 84.06 134 THR A N 1
ATOM 1088 C CA . THR A 1 134 ? -15.892 -1.275 12.253 1.00 84.06 134 THR A CA 1
ATOM 1089 C C . THR A 1 134 ? -16.289 0.177 12.474 1.00 84.06 134 THR A C 1
ATOM 1091 O O . THR A 1 134 ? -16.804 0.512 13.540 1.00 84.06 134 THR A O 1
ATOM 1094 N N . ALA A 1 135 ? -16.073 1.067 11.501 1.00 78.50 135 ALA A N 1
ATOM 1095 C CA . ALA A 1 135 ? -16.594 2.432 11.626 1.00 78.50 135 ALA A CA 1
ATOM 1096 C C . ALA A 1 135 ? -18.121 2.399 11.655 1.00 78.50 135 ALA A C 1
ATOM 1098 O O . ALA A 1 135 ? -18.745 1.702 10.859 1.00 78.50 135 ALA A O 1
ATOM 1099 N N . LYS A 1 136 ? -18.720 3.153 12.576 1.00 79.88 136 LYS A N 1
ATOM 1100 C CA . LYS A 1 136 ? -20.176 3.335 12.643 1.00 79.88 136 LYS A CA 1
ATOM 1101 C C . LYS A 1 136 ? -20.579 4.729 12.195 1.00 79.88 136 LYS A C 1
ATOM 1103 O O . LYS A 1 136 ? -21.653 4.900 11.631 1.00 79.88 136 LYS A O 1
ATOM 1108 N N . SER A 1 137 ? -19.713 5.715 12.409 1.00 74.38 137 SER A N 1
ATOM 1109 C CA . SER A 1 137 ? -19.911 7.078 11.933 1.00 74.38 137 SER A CA 1
ATOM 1110 C C . SER A 1 137 ? -18.578 7.784 11.678 1.00 74.38 137 SER A C 1
ATOM 1112 O O . SER A 1 137 ? -17.497 7.237 11.899 1.00 74.38 137 SER A O 1
ATOM 1114 N N . ALA A 1 138 ? -18.675 9.048 11.269 1.00 68.06 138 ALA A N 1
ATOM 1115 C CA . ALA A 1 138 ? -17.571 9.991 11.174 1.00 68.06 138 ALA A CA 1
ATOM 1116 C C . ALA A 1 138 ? -16.706 10.087 12.446 1.00 68.06 138 ALA A C 1
ATOM 1118 O O . ALA A 1 138 ? -15.509 10.368 12.344 1.00 68.06 138 ALA A O 1
ATOM 1119 N N . SER A 1 139 ? -17.303 9.888 13.620 1.00 76.69 139 SER A N 1
ATOM 1120 C CA . SER A 1 139 ? -16.679 10.126 14.923 1.00 76.69 139 SER A CA 1
ATOM 1121 C C . SER A 1 139 ? -16.795 8.943 15.877 1.00 76.69 139 SER A C 1
ATOM 1123 O O . SER A 1 139 ? -16.412 9.086 17.029 1.00 76.69 139 SER A O 1
ATOM 1125 N N . SER A 1 140 ? -17.293 7.786 15.434 1.00 84.19 140 SER A N 1
ATOM 1126 C CA . SER A 1 140 ? -17.444 6.615 16.299 1.00 84.19 140 SER A CA 1
ATOM 1127 C C . SER A 1 140 ? -17.139 5.303 15.581 1.00 84.19 140 SER A C 1
ATOM 1129 O O . SER A 1 140 ? -17.445 5.107 14.398 1.00 84.19 140 SER A O 1
ATOM 1131 N N .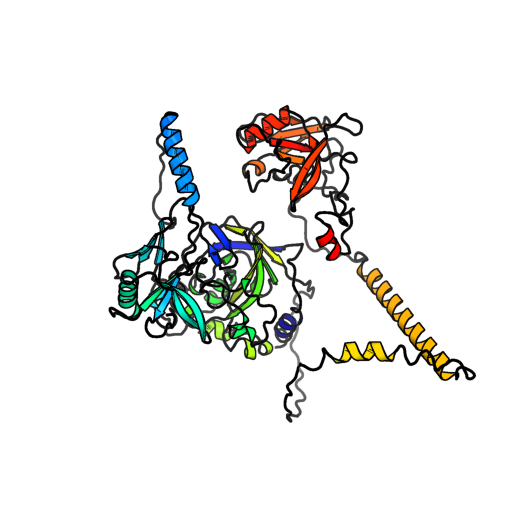 VAL A 1 141 ? -16.521 4.386 16.319 1.00 89.50 141 VAL A N 1
ATOM 1132 C CA . VAL A 1 141 ? -16.099 3.065 15.851 1.00 89.50 141 VAL A CA 1
ATOM 1133 C C . VAL A 1 141 ? -16.566 1.990 16.820 1.00 89.50 141 VAL A C 1
ATOM 1135 O O . VAL A 1 141 ? -16.558 2.186 18.027 1.00 89.50 141 VAL A O 1
ATOM 1138 N N . MET A 1 142 ? -16.975 0.844 16.294 1.00 91.38 142 MET A N 1
ATOM 1139 C CA . MET A 1 142 ? -17.349 -0.322 17.084 1.00 91.38 142 MET A CA 1
ATOM 1140 C C . MET A 1 142 ? -16.162 -1.272 17.186 1.00 91.38 142 MET A C 1
ATOM 1142 O O . MET A 1 142 ? -15.561 -1.603 16.162 1.00 91.38 142 MET A O 1
ATOM 1146 N N . PHE A 1 143 ? -15.864 -1.725 18.399 1.00 95.31 143 PHE A N 1
ATOM 1147 C CA . PHE A 1 143 ? -14.947 -2.826 18.668 1.00 95.31 143 PHE A CA 1
ATOM 1148 C C . PHE A 1 143 ? -15.742 -4.068 19.060 1.00 95.31 143 PHE A C 1
ATOM 1150 O O . PHE A 1 143 ? -16.639 -4.000 19.902 1.00 95.31 143 PHE A O 1
ATOM 1157 N N . GLU A 1 144 ? -15.392 -5.208 18.471 1.00 96.19 144 GLU A N 1
ATOM 1158 C CA . GLU A 1 144 ? -16.020 -6.494 18.781 1.00 96.19 144 GLU A CA 1
ATOM 1159 C C . GLU A 1 144 ? -14.937 -7.559 18.951 1.00 96.19 144 GLU A C 1
ATOM 1161 O O . GLU A 1 144 ? -13.882 -7.513 18.315 1.00 96.19 144 GLU A O 1
ATOM 1166 N N . ALA A 1 145 ? -15.183 -8.514 19.843 1.00 94.88 145 ALA A N 1
ATOM 1167 C CA . ALA A 1 145 ? -14.321 -9.669 20.037 1.00 94.88 145 ALA A CA 1
ATOM 1168 C C . ALA A 1 145 ? -15.124 -10.846 20.613 1.00 94.88 145 ALA A C 1
ATOM 1170 O O . ALA A 1 145 ? -16.116 -10.623 21.311 1.00 94.88 145 ALA A O 1
ATOM 1171 N N . PRO A 1 146 ? -14.703 -12.101 20.368 1.00 93.94 146 PRO A N 1
ATOM 1172 C CA . PRO A 1 146 ? -15.391 -13.274 20.899 1.00 93.94 146 PRO A CA 1
ATOM 1173 C C . PRO A 1 146 ? -15.551 -13.230 22.423 1.00 93.94 146 PRO A C 1
ATOM 1175 O O . PRO A 1 146 ? -14.579 -13.025 23.148 1.00 93.94 146 PRO A O 1
ATOM 1178 N N . GLY A 1 147 ? -16.777 -13.453 22.901 1.00 94.00 147 GLY A N 1
ATOM 1179 C CA . GLY A 1 147 ? -17.101 -13.470 24.331 1.00 94.00 147 GLY A CA 1
ATOM 1180 C C . GLY A 1 147 ? -17.215 -12.092 24.993 1.00 94.00 147 GLY A C 1
ATOM 1181 O O . GLY A 1 147 ? -17.445 -12.033 26.196 1.00 94.00 147 GLY A O 1
ATOM 1182 N N . MET A 1 148 ? -17.087 -10.999 24.238 1.00 96.44 148 MET A N 1
ATOM 1183 C CA . MET A 1 148 ? -17.267 -9.634 24.736 1.00 96.44 148 MET A CA 1
ATOM 1184 C C . MET A 1 148 ? -18.530 -9.012 24.142 1.00 96.44 148 MET A C 1
ATOM 1186 O O . MET A 1 148 ? -18.849 -9.237 22.976 1.00 96.44 148 MET A O 1
ATOM 1190 N N . SER A 1 149 ? -19.221 -8.174 24.918 1.00 95.94 149 SER A N 1
ATOM 1191 C CA . SER A 1 149 ? -20.259 -7.304 24.349 1.00 95.94 149 SER A CA 1
ATOM 1192 C C . SER A 1 149 ? -19.605 -6.250 23.441 1.00 95.94 149 SER A C 1
ATOM 1194 O O . SER A 1 149 ? -18.564 -5.715 23.836 1.00 95.94 149 SER A O 1
ATOM 1196 N N . PRO A 1 150 ? -20.161 -5.940 22.253 1.00 96.38 150 PRO A N 1
ATOM 1197 C CA . PRO A 1 150 ? -19.655 -4.867 21.399 1.00 96.38 150 PRO A CA 1
ATOM 1198 C C . PRO A 1 150 ? -19.561 -3.536 22.148 1.00 96.38 150 PRO A C 1
ATOM 1200 O O . PRO A 1 150 ? -20.454 -3.207 22.931 1.00 96.38 150 PRO A O 1
ATOM 1203 N N . ILE A 1 151 ? -18.505 -2.763 21.893 1.00 96.81 151 ILE A N 1
ATOM 1204 C CA . ILE A 1 151 ? -18.319 -1.437 22.493 1.00 96.81 151 ILE A CA 1
ATOM 1205 C C . ILE A 1 151 ? -18.160 -0.365 21.419 1.00 96.81 151 ILE A C 1
ATOM 1207 O O . ILE A 1 151 ? -17.325 -0.475 20.517 1.00 96.81 151 ILE A O 1
ATOM 1211 N N . LEU A 1 152 ? -18.973 0.686 21.525 1.00 94.50 152 LEU A N 1
ATOM 1212 C CA . LEU A 1 152 ? -18.864 1.872 20.690 1.00 94.50 152 LEU A CA 1
ATOM 1213 C C . LEU A 1 152 ? -17.866 2.839 21.329 1.00 94.50 152 LEU A C 1
ATOM 1215 O O . LEU A 1 152 ? -17.968 3.155 22.508 1.00 94.50 152 LEU A O 1
ATOM 1219 N N . VAL A 1 153 ? -16.901 3.300 20.544 1.00 92.69 153 VAL A N 1
ATOM 1220 C CA . VAL A 1 153 ? -15.805 4.158 20.989 1.00 92.69 153 VAL A CA 1
ATOM 1221 C C . VAL A 1 153 ? -15.797 5.410 20.134 1.00 92.69 153 VAL A C 1
ATOM 1223 O O . VAL A 1 153 ? -15.743 5.330 18.903 1.00 92.69 153 VAL A O 1
ATOM 1226 N N . ASP A 1 154 ? -15.814 6.567 20.783 1.00 89.06 154 ASP A N 1
ATOM 1227 C CA . ASP A 1 154 ? -15.667 7.839 20.091 1.00 89.06 154 ASP A CA 1
ATOM 1228 C C . ASP A 1 154 ? -14.219 8.048 19.649 1.00 89.06 154 ASP A C 1
ATOM 1230 O O . ASP A 1 154 ? -13.264 7.803 20.389 1.00 89.06 154 ASP A O 1
ATOM 1234 N N . VAL A 1 155 ? -14.052 8.527 18.420 1.00 84.06 155 VAL A N 1
ATOM 1235 C CA . VAL A 1 155 ? -12.751 8.906 17.880 1.00 84.06 155 VAL A CA 1
ATOM 1236 C C . VAL A 1 155 ? -12.244 10.130 18.655 1.00 84.06 155 VAL A C 1
ATOM 1238 O O . VAL A 1 155 ? -12.916 11.163 18.642 1.00 84.06 155 VAL A O 1
ATOM 1241 N N . PRO A 1 156 ? -11.063 10.056 19.300 1.00 85.06 156 PRO A N 1
ATOM 1242 C CA . PRO A 1 156 ? -10.513 11.167 20.071 1.00 85.06 156 PRO A CA 1
ATOM 1243 C C . PRO A 1 156 ? -10.356 12.458 19.266 1.00 85.06 156 PRO A C 1
ATOM 1245 O O . PRO A 1 156 ? -9.824 12.446 18.152 1.00 85.06 156 PRO A O 1
ATOM 1248 N N . ASP A 1 157 ? -10.744 13.580 19.873 1.00 83.44 157 ASP A N 1
ATOM 1249 C CA . ASP A 1 157 ? -10.434 14.930 19.407 1.00 83.44 157 ASP A CA 1
ATOM 1250 C C . ASP A 1 157 ? -9.216 15.518 20.151 1.00 83.44 157 ASP A C 1
ATOM 1252 O O . ASP A 1 157 ? -8.528 14.835 20.914 1.00 83.44 157 ASP A O 1
ATOM 1256 N N . GLN A 1 158 ? -8.920 16.802 19.919 1.00 82.31 158 GLN A N 1
ATOM 1257 C CA . GLN A 1 158 ? -7.749 17.467 20.504 1.00 82.31 158 GLN A CA 1
ATOM 1258 C C . GLN A 1 158 ? -7.838 17.670 22.026 1.00 82.31 158 GLN A C 1
ATOM 1260 O O . GLN A 1 158 ? -6.826 18.010 22.635 1.00 82.31 158 GLN A O 1
ATOM 1265 N N . SER A 1 159 ? -9.015 17.479 22.632 1.00 85.56 159 SER A N 1
ATOM 1266 C CA . SER A 1 159 ? -9.223 17.619 24.077 1.00 85.56 159 SER A CA 1
ATOM 1267 C C . SER A 1 159 ? -8.752 16.391 24.859 1.00 85.56 159 SER A C 1
ATOM 1269 O O . SER A 1 159 ? -8.505 16.483 26.063 1.00 85.56 159 SER A O 1
ATOM 1271 N N . ARG A 1 160 ? -8.609 15.233 24.196 1.00 86.44 160 ARG A N 1
ATOM 1272 C CA . ARG A 1 160 ? -8.261 13.976 24.861 1.00 86.44 160 ARG A CA 1
ATOM 1273 C C . ARG A 1 160 ? -6.802 13.973 25.337 1.00 86.44 160 ARG A C 1
ATOM 1275 O O . ARG A 1 160 ? -5.925 14.486 24.636 1.00 86.44 160 ARG A O 1
ATOM 1282 N N . PRO A 1 161 ? -6.511 13.353 26.500 1.00 91.62 161 PRO A N 1
ATOM 1283 C CA . PRO A 1 161 ? -5.143 13.200 26.978 1.00 91.62 161 PRO A CA 1
ATOM 1284 C C . PRO A 1 161 ? -4.260 12.480 25.957 1.00 91.62 161 PRO A C 1
ATOM 1286 O O . PRO A 1 161 ? -4.705 11.567 25.264 1.00 91.62 161 PRO A O 1
ATOM 1289 N N . VAL A 1 162 ? -2.986 12.860 25.894 1.00 94.12 162 VAL A N 1
ATOM 1290 C CA . VAL A 1 162 ? -2.002 12.215 25.019 1.00 94.12 162 VAL A CA 1
ATOM 1291 C C . VAL A 1 162 ? -1.081 11.341 25.854 1.00 94.12 162 VAL A C 1
ATOM 1293 O O . VAL A 1 162 ? -0.329 11.836 26.693 1.00 94.12 162 VAL A O 1
ATOM 1296 N N . ALA A 1 163 ? -1.095 10.042 25.589 1.00 93.81 163 ALA A N 1
ATOM 1297 C CA . ALA A 1 163 ? -0.162 9.097 26.172 1.00 93.81 163 ALA A CA 1
ATOM 1298 C C . ALA A 1 163 ? 1.116 8.997 25.333 1.00 93.81 163 ALA A C 1
ATOM 1300 O O . ALA A 1 163 ? 1.096 9.079 24.101 1.00 93.81 163 ALA A O 1
ATOM 1301 N N . THR A 1 164 ? 2.246 8.776 26.007 1.00 95.19 164 THR A N 1
ATOM 1302 C CA . THR A 1 164 ? 3.467 8.330 25.333 1.00 95.19 164 THR A CA 1
ATOM 1303 C C . THR A 1 164 ? 3.519 6.814 25.349 1.00 95.19 164 THR A C 1
ATOM 1305 O O . THR A 1 164 ? 3.635 6.214 26.415 1.00 95.19 164 THR A O 1
ATOM 1308 N N . CYS A 1 165 ? 3.498 6.204 24.171 1.00 94.00 165 CYS A N 1
ATOM 1309 C CA . CYS A 1 165 ? 3.646 4.769 24.015 1.00 94.00 165 CYS A CA 1
ATOM 1310 C C . CYS A 1 165 ? 5.062 4.422 23.541 1.00 94.00 165 CYS A C 1
ATOM 1312 O O . CYS A 1 165 ? 5.674 5.154 22.761 1.00 94.00 165 CYS A O 1
ATOM 1314 N N . THR A 1 166 ? 5.581 3.285 23.988 1.00 91.94 166 THR A N 1
ATOM 1315 C CA . THR A 1 166 ? 6.894 2.771 23.592 1.00 91.94 166 THR A CA 1
ATOM 1316 C C . THR A 1 166 ? 6.696 1.585 22.665 1.00 91.94 166 THR A C 1
ATOM 1318 O O . THR A 1 166 ? 6.150 0.569 23.081 1.00 91.94 166 THR A O 1
ATOM 1321 N N . MET A 1 167 ? 7.124 1.721 21.410 1.00 88.50 167 MET A N 1
ATOM 1322 C CA . MET A 1 167 ? 7.162 0.675 20.389 1.00 88.50 167 MET A CA 1
ATOM 1323 C C . MET A 1 167 ? 8.536 -0.015 20.331 1.00 88.50 167 MET A C 1
ATOM 1325 O O . MET A 1 167 ? 9.420 0.216 21.158 1.00 88.50 167 MET A O 1
ATOM 1329 N N . TRP A 1 168 ? 8.715 -0.906 19.351 1.00 83.06 168 TRP A N 1
ATOM 1330 C CA . TRP A 1 168 ? 9.958 -1.638 19.110 1.00 83.06 168 TRP A CA 1
ATOM 1331 C C . TRP A 1 168 ? 11.205 -0.753 19.179 1.00 83.06 168 TRP A C 1
ATOM 1333 O O . TRP A 1 168 ? 11.214 0.374 18.690 1.00 83.06 168 TRP A O 1
ATOM 1343 N N . ALA A 1 169 ? 12.286 -1.315 19.727 1.00 79.44 169 ALA A N 1
ATOM 1344 C CA . ALA A 1 169 ? 13.569 -0.629 19.885 1.00 79.44 169 ALA A CA 1
ATOM 1345 C C . ALA A 1 169 ? 13.480 0.692 20.675 1.00 79.44 169 ALA A C 1
ATOM 1347 O O . ALA A 1 169 ? 14.257 1.613 20.424 1.00 79.44 169 ALA A O 1
ATOM 1348 N N . ASN A 1 170 ? 12.557 0.755 21.640 1.00 83.94 170 ASN A N 1
ATOM 1349 C CA . ASN A 1 170 ? 12.298 1.908 22.501 1.00 83.94 170 ASN A CA 1
ATOM 1350 C C . ASN A 1 170 ? 11.880 3.171 21.731 1.00 83.94 170 ASN A C 1
ATOM 1352 O O . ASN A 1 170 ? 12.123 4.292 22.179 1.00 83.94 170 ASN A O 1
ATOM 1356 N N . GLU A 1 171 ? 11.257 3.001 20.563 1.00 86.88 171 GLU A N 1
ATOM 1357 C CA . GLU A 1 171 ? 10.701 4.121 19.814 1.00 86.88 171 GLU A CA 1
ATOM 1358 C C . GLU A 1 171 ? 9.518 4.715 20.584 1.00 86.88 171 GLU A C 1
ATOM 1360 O O . GLU A 1 171 ? 8.494 4.060 20.772 1.00 86.88 171 GLU A O 1
ATOM 1365 N N . ARG A 1 172 ? 9.647 5.969 21.021 1.00 90.06 172 ARG A N 1
ATOM 1366 C CA . ARG A 1 172 ? 8.563 6.694 21.689 1.00 90.06 172 ARG A CA 1
ATOM 1367 C C . ARG A 1 172 ? 7.647 7.331 20.652 1.00 90.06 172 ARG A C 1
ATOM 1369 O O . ARG A 1 172 ? 8.102 8.111 19.816 1.00 90.06 172 ARG A O 1
ATOM 1376 N N . ILE A 1 173 ? 6.364 7.015 20.737 1.00 90.56 173 ILE A N 1
ATOM 1377 C CA . ILE A 1 173 ? 5.295 7.556 19.899 1.00 90.56 173 ILE A CA 1
ATOM 1378 C C . ILE A 1 173 ? 4.188 8.129 20.781 1.00 90.56 173 ILE A C 1
ATOM 1380 O O . ILE A 1 173 ? 4.075 7.774 21.951 1.00 90.56 173 ILE A O 1
ATOM 1384 N N . LEU A 1 174 ? 3.375 9.024 20.228 1.00 92.62 174 LEU A N 1
ATOM 1385 C CA . LEU A 1 174 ? 2.242 9.608 20.941 1.00 92.62 174 LEU A CA 1
ATOM 1386 C C . LEU A 1 174 ? 0.929 8.974 20.475 1.00 92.62 174 LEU A C 1
ATOM 1388 O O . LEU A 1 174 ? 0.798 8.558 19.318 1.00 92.62 174 LEU A O 1
ATOM 1392 N N . ALA A 1 175 ? -0.044 8.917 21.375 1.00 93.81 175 ALA A N 1
ATOM 1393 C CA . ALA A 1 175 ? -1.390 8.461 21.073 1.00 93.81 175 ALA A CA 1
ATOM 1394 C C . ALA A 1 175 ? -2.414 9.236 21.903 1.00 93.81 175 ALA A C 1
ATOM 1396 O O . ALA A 1 175 ? -2.214 9.423 23.100 1.00 93.81 175 ALA A O 1
ATOM 1397 N N . ALA A 1 176 ? -3.496 9.686 21.271 1.00 93.94 176 ALA A N 1
ATOM 1398 C CA . ALA A 1 176 ? -4.634 10.252 21.984 1.00 93.94 176 ALA A CA 1
ATOM 1399 C C . ALA A 1 176 ? -5.402 9.115 22.669 1.00 93.94 176 ALA A C 1
ATOM 1401 O O . ALA A 1 176 ? -5.738 8.120 22.026 1.00 93.94 176 ALA A O 1
ATOM 1402 N N . ASP A 1 177 ? -5.634 9.240 23.967 1.00 95.12 177 ASP A N 1
ATOM 1403 C CA . ASP A 1 177 ? -6.328 8.241 24.767 1.00 95.12 177 ASP A CA 1
ATOM 1404 C C . ASP A 1 177 ? -7.821 8.182 24.407 1.00 95.12 177 ASP A C 1
ATOM 1406 O O . ASP A 1 177 ? -8.474 9.217 24.252 1.00 95.12 177 ASP A O 1
ATOM 1410 N N . CYS A 1 178 ? -8.361 6.970 24.263 1.00 95.19 178 CYS A N 1
ATOM 1411 C CA . CYS A 1 178 ? -9.757 6.757 23.865 1.00 95.19 178 CYS A CA 1
ATOM 1412 C C . CYS A 1 178 ? -10.736 6.619 25.047 1.00 95.19 178 CYS A C 1
ATOM 1414 O O . CYS A 1 178 ? -11.917 6.376 24.820 1.00 95.19 178 CYS A O 1
ATOM 1416 N N . GLY A 1 179 ? -10.282 6.792 26.291 1.00 94.25 179 GLY A N 1
ATOM 1417 C CA . GLY A 1 179 ? -11.119 6.770 27.489 1.00 94.25 179 GLY A CA 1
ATOM 1418 C C . GLY A 1 179 ? -11.149 5.434 28.236 1.00 94.25 179 GLY A C 1
ATOM 1419 O O . GLY A 1 179 ? -10.615 4.416 27.793 1.00 94.25 179 GLY A O 1
ATOM 1420 N N . ASP A 1 180 ? -11.783 5.465 29.409 1.00 95.38 180 ASP A N 1
ATOM 1421 C CA . ASP A 1 180 ? -11.729 4.377 30.390 1.00 95.38 180 ASP A CA 1
ATOM 1422 C C . ASP A 1 180 ? -12.630 3.185 30.040 1.00 95.38 180 ASP A C 1
ATOM 1424 O O . ASP A 1 180 ? -12.280 2.049 30.345 1.00 95.38 180 ASP A O 1
ATOM 1428 N N . GLU A 1 181 ? -13.749 3.402 29.344 1.00 96.12 181 GLU A N 1
ATOM 1429 C CA . GLU A 1 181 ? -14.673 2.316 28.983 1.00 96.12 181 GLU A CA 1
ATOM 1430 C C . GLU A 1 181 ? -14.015 1.299 28.041 1.00 96.12 181 GLU A C 1
ATOM 1432 O O . GLU A 1 181 ? -14.033 0.091 28.287 1.00 96.12 181 GLU A O 1
ATOM 1437 N N . VAL A 1 182 ? -13.346 1.783 26.989 1.00 96.62 182 VAL A N 1
ATOM 1438 C CA . VAL A 1 182 ? -12.597 0.913 26.073 1.00 96.62 182 VAL A CA 1
ATOM 1439 C C . VAL A 1 182 ? -11.323 0.360 26.707 1.00 96.62 182 VAL A C 1
ATOM 1441 O O . VAL A 1 182 ? -10.896 -0.742 26.360 1.00 96.62 182 VAL A O 1
ATOM 1444 N N . ALA A 1 183 ? -10.727 1.077 27.663 1.00 97.25 183 ALA A N 1
ATOM 1445 C CA . ALA A 1 183 ? -9.610 0.560 28.444 1.00 97.25 183 ALA A CA 1
ATOM 1446 C C . ALA A 1 183 ? -10.030 -0.654 29.289 1.00 97.25 183 ALA A C 1
ATOM 1448 O O . ALA A 1 183 ? -9.364 -1.693 29.256 1.00 97.25 183 ALA A O 1
ATOM 1449 N N . LEU A 1 184 ? -11.172 -0.569 29.977 1.00 97.56 184 LEU A N 1
ATOM 1450 C CA . LEU A 1 184 ? -11.752 -1.684 30.722 1.00 97.56 184 LEU A CA 1
ATOM 1451 C C . LEU A 1 184 ? -12.045 -2.864 29.789 1.00 97.56 184 LEU A C 1
ATOM 1453 O O . LEU A 1 184 ? -11.586 -3.979 30.043 1.00 97.56 184 LEU A O 1
ATOM 1457 N N . TRP A 1 185 ? -12.716 -2.604 28.664 1.00 98.25 185 TRP A N 1
ATOM 1458 C CA . TRP A 1 185 ? -13.049 -3.626 27.670 1.00 98.25 185 TRP A CA 1
ATOM 1459 C C . TRP A 1 185 ? -11.806 -4.365 27.149 1.00 98.25 185 TRP A C 1
ATOM 1461 O O . TRP A 1 185 ? -11.764 -5.597 27.118 1.00 98.25 185 TRP A O 1
ATOM 1471 N N . LEU A 1 186 ? -10.746 -3.629 26.791 1.00 97.62 186 LEU A N 1
ATOM 1472 C CA . LEU A 1 186 ? -9.490 -4.223 26.326 1.00 97.62 186 LEU A CA 1
ATOM 1473 C C . LEU A 1 186 ? -8.749 -4.962 27.434 1.00 97.62 186 LEU A C 1
ATOM 1475 O O . LEU A 1 186 ? -8.156 -6.006 27.165 1.00 97.62 186 LEU A O 1
ATOM 1479 N N . SER A 1 187 ? -8.760 -4.440 28.658 1.00 97.50 187 SER A N 1
ATOM 1480 C CA . SER A 1 187 ? -8.120 -5.084 29.806 1.00 97.50 187 SER A CA 1
ATOM 1481 C C . SER A 1 187 ? -8.780 -6.430 30.101 1.00 97.50 187 SER A C 1
ATOM 1483 O O . SER A 1 187 ? -8.083 -7.438 30.257 1.00 97.50 187 SER A O 1
ATOM 1485 N N . GLN A 1 188 ? -10.113 -6.484 30.063 1.00 97.19 188 GLN A N 1
ATOM 1486 C CA . GLN A 1 188 ? -10.876 -7.712 30.263 1.00 97.19 188 GLN A CA 1
ATOM 1487 C C . GLN A 1 188 ? -10.612 -8.701 29.133 1.00 97.19 188 GLN A C 1
ATOM 1489 O O . GLN A 1 188 ? -10.257 -9.856 29.383 1.00 97.19 188 GLN A O 1
ATOM 1494 N N . TYR A 1 189 ? -10.683 -8.244 27.881 1.00 96.88 189 TYR A N 1
ATOM 1495 C CA . TYR A 1 189 ? -10.473 -9.134 26.751 1.00 96.88 189 TYR A CA 1
ATOM 1496 C C . TYR A 1 189 ? -9.035 -9.641 26.655 1.00 96.88 189 TYR A C 1
ATOM 1498 O O . TYR A 1 189 ? -8.834 -10.818 26.381 1.00 96.88 189 TYR A O 1
ATOM 1506 N N . ILE A 1 190 ? -8.018 -8.800 26.868 1.00 94.38 190 ILE A N 1
ATOM 1507 C CA . ILE A 1 190 ? -6.605 -9.155 26.653 1.00 94.38 190 ILE A CA 1
ATOM 1508 C C . ILE A 1 190 ? -6.011 -9.846 27.882 1.00 94.38 190 ILE A C 1
ATOM 1510 O O . ILE A 1 190 ? -5.389 -10.901 27.734 1.00 94.38 190 ILE A O 1
ATOM 1514 N N . LEU A 1 191 ? -6.218 -9.280 29.073 1.00 93.50 191 LEU A N 1
ATOM 1515 C CA . LEU A 1 191 ? -5.584 -9.716 30.321 1.00 93.50 191 LEU A CA 1
ATOM 1516 C C . LEU A 1 191 ? -6.523 -10.450 31.282 1.00 93.50 191 LEU A C 1
ATOM 1518 O O . LEU A 1 191 ? -6.032 -10.966 32.282 1.00 93.50 191 LEU A O 1
ATOM 1522 N N . SER A 1 192 ? -7.835 -10.481 31.022 1.00 93.12 192 SER A N 1
ATOM 1523 C CA . SER A 1 192 ? -8.829 -10.939 32.007 1.00 93.12 192 SER A CA 1
ATOM 1524 C C . SER A 1 192 ? -8.7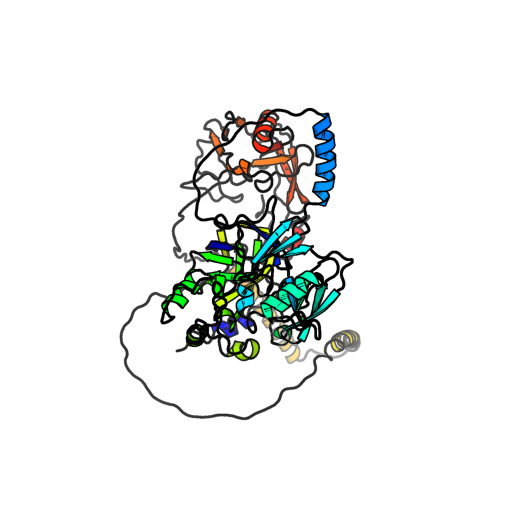10 -10.163 33.327 1.00 93.12 192 SER A C 1
ATOM 1526 O O . SER A 1 192 ? -8.751 -10.733 34.413 1.00 93.12 192 SER A O 1
ATOM 1528 N N . SER A 1 193 ? -8.503 -8.848 33.213 1.00 92.75 193 SER A N 1
ATOM 1529 C CA . SER A 1 193 ? -8.319 -7.910 34.322 1.00 92.75 193 SER A CA 1
ATOM 1530 C C . SER A 1 193 ? -9.103 -6.628 34.057 1.00 92.75 193 SER A C 1
ATOM 1532 O O . SER A 1 193 ? -9.342 -6.291 32.905 1.00 92.75 193 SER A O 1
ATOM 1534 N N . ASP A 1 194 ? -9.445 -5.869 35.095 1.00 88.69 194 ASP A N 1
ATOM 1535 C CA . ASP A 1 194 ? -10.214 -4.626 34.937 1.00 88.69 194 ASP A CA 1
ATOM 1536 C C . ASP A 1 194 ? -9.357 -3.384 34.640 1.00 88.69 194 ASP A C 1
ATOM 1538 O O . ASP A 1 194 ? -9.871 -2.273 34.547 1.00 88.69 194 ASP A O 1
ATOM 1542 N N . LYS A 1 195 ? -8.033 -3.534 34.522 1.00 87.75 195 LYS A N 1
ATOM 1543 C CA . LYS A 1 195 ? -7.111 -2.408 34.319 1.00 87.75 195 LYS A CA 1
ATOM 1544 C C . LYS A 1 195 ? -5.847 -2.803 33.563 1.00 87.75 195 LYS A C 1
ATOM 1546 O O . LYS A 1 195 ? -5.604 -3.979 33.275 1.00 87.75 195 LYS A O 1
ATOM 1551 N N . ASN A 1 196 ? -4.979 -1.817 33.366 1.00 92.06 196 ASN A N 1
ATOM 1552 C CA . ASN A 1 196 ? -3.667 -1.857 32.733 1.00 92.06 196 ASN A CA 1
ATOM 1553 C C . ASN A 1 196 ? -3.647 -1.693 31.217 1.00 92.06 196 ASN A C 1
ATOM 1555 O O . ASN A 1 196 ? -2.610 -1.260 30.732 1.00 92.06 196 ASN A O 1
ATOM 1559 N N . ILE A 1 197 ? -4.695 -2.013 30.454 1.00 97.31 197 ILE A N 1
ATOM 1560 C CA . ILE A 1 197 ? -4.673 -1.834 28.993 1.00 97.31 197 ILE A CA 1
ATOM 1561 C C . ILE A 1 197 ? -5.534 -0.650 28.582 1.00 97.31 197 ILE A C 1
ATOM 1563 O O . ILE A 1 197 ? -6.707 -0.587 28.917 1.00 97.31 197 ILE A O 1
ATOM 1567 N N . ARG A 1 198 ? -4.964 0.260 27.794 1.00 97.56 198 ARG A N 1
ATOM 1568 C CA . ARG A 1 198 ? -5.656 1.419 27.221 1.00 97.56 198 ARG A CA 1
ATOM 1569 C C . ARG A 1 198 ? -5.567 1.414 25.703 1.00 97.56 198 ARG A C 1
ATOM 1571 O O . ARG A 1 198 ? -4.700 0.755 25.121 1.00 97.56 198 ARG A O 1
ATOM 1578 N N . LEU A 1 199 ? -6.473 2.149 25.065 1.00 97.62 199 LEU A N 1
ATOM 1579 C CA . LEU A 1 199 ? -6.519 2.321 23.617 1.00 97.62 199 LEU A CA 1
ATOM 1580 C C . LEU A 1 199 ? -6.012 3.712 23.239 1.00 97.62 199 LEU A C 1
ATOM 1582 O O . LEU A 1 199 ? -6.545 4.726 23.681 1.00 97.62 199 LEU A O 1
ATOM 1586 N N . GLY A 1 200 ? -4.995 3.746 22.388 1.00 95.81 200 GLY A N 1
ATOM 1587 C CA . GLY A 1 200 ? -4.435 4.963 21.824 1.00 95.81 200 GLY A CA 1
ATOM 1588 C C . GLY A 1 200 ? -4.820 5.129 20.358 1.00 95.81 200 GLY A C 1
ATOM 1589 O O . GLY A 1 200 ? -4.812 4.155 19.604 1.00 95.81 200 GLY A O 1
ATOM 1590 N N . TYR A 1 201 ? -5.103 6.361 19.948 1.00 93.94 201 TYR A N 1
ATOM 1591 C CA . TYR A 1 201 ? -5.478 6.747 18.591 1.00 93.94 201 TYR A CA 1
ATOM 1592 C C . TYR A 1 201 ? -4.485 7.741 17.972 1.00 93.94 201 TYR A C 1
ATOM 1594 O O . TYR A 1 201 ? -4.028 8.686 18.626 1.00 93.94 201 TYR A O 1
ATOM 1602 N N . TYR A 1 202 ? -4.173 7.566 16.683 1.00 90.12 202 TYR A N 1
ATOM 1603 C CA . TYR A 1 202 ? -3.286 8.472 15.948 1.00 90.12 202 TYR A CA 1
ATOM 1604 C C . TYR A 1 202 ? -4.048 9.717 15.481 1.00 90.12 202 TYR A C 1
ATOM 1606 O O . TYR A 1 202 ? -4.492 9.823 14.333 1.00 90.12 202 TYR A O 1
ATOM 1614 N N . LEU A 1 203 ? -4.173 10.702 16.365 1.00 86.31 203 LEU A N 1
ATOM 1615 C CA . LEU A 1 203 ? -4.803 11.971 16.031 1.00 86.31 203 LEU A CA 1
ATOM 1616 C C . LEU A 1 203 ? -3.808 12.901 15.326 1.00 86.31 203 LEU A C 1
ATOM 1618 O O . LEU A 1 203 ? -2.940 13.487 15.967 1.00 86.31 203 LEU A O 1
ATOM 1622 N N . THR A 1 204 ? -3.933 13.082 14.008 1.00 80.19 204 THR A N 1
ATOM 1623 C CA . THR A 1 204 ? -2.931 13.812 13.200 1.00 80.19 204 THR A CA 1
ATOM 1624 C C . THR A 1 204 ? -2.719 15.278 13.580 1.00 80.19 204 THR A C 1
ATOM 1626 O O . THR A 1 204 ? -1.719 15.860 13.177 1.00 80.19 204 THR A O 1
ATOM 1629 N N . THR A 1 205 ? -3.653 15.887 14.313 1.00 79.94 205 THR A N 1
ATOM 1630 C CA . THR A 1 205 ? -3.535 17.268 14.807 1.00 79.94 205 THR A CA 1
ATOM 1631 C C . THR A 1 205 ? -2.704 17.383 16.084 1.00 79.94 205 THR A C 1
ATOM 1633 O O . THR A 1 205 ? -2.267 18.479 16.410 1.00 79.94 205 THR A O 1
ATOM 1636 N N . VAL A 1 206 ? -2.474 16.276 16.797 1.00 77.75 206 VAL A N 1
ATOM 1637 C CA . VAL A 1 206 ? -1.789 16.262 18.105 1.00 77.75 206 VAL A CA 1
ATOM 1638 C C . VAL A 1 206 ? -0.573 15.329 18.106 1.00 77.75 206 VAL A C 1
ATOM 1640 O O . VAL A 1 206 ? 0.439 15.595 18.750 1.00 77.75 206 VAL A O 1
ATOM 1643 N N . VAL A 1 207 ? -0.635 14.237 17.345 1.00 82.50 207 VAL A N 1
ATOM 1644 C CA . VAL A 1 207 ? 0.420 13.229 17.246 1.00 82.50 207 VAL A CA 1
ATOM 1645 C C . VAL A 1 207 ? 1.366 13.564 16.095 1.00 82.50 207 VAL A C 1
ATOM 1647 O O . VAL A 1 207 ? 0.972 13.646 14.929 1.00 82.50 207 VAL A O 1
ATOM 1650 N N . SER A 1 208 ? 2.649 13.710 16.425 1.00 82.94 208 SER A N 1
ATOM 1651 C CA . SER A 1 208 ? 3.703 13.930 15.433 1.00 82.94 208 SER A CA 1
ATOM 1652 C C . SER A 1 208 ? 4.027 12.662 14.636 1.00 82.94 208 SER A C 1
ATOM 1654 O O . SER A 1 208 ? 3.925 11.538 15.133 1.00 82.94 208 SER A O 1
ATOM 1656 N N . ARG A 1 209 ? 4.457 12.846 13.380 1.00 85.06 209 ARG A N 1
ATOM 1657 C CA . ARG A 1 209 ? 4.948 11.740 12.550 1.00 85.06 209 ARG A CA 1
ATOM 1658 C C . ARG A 1 209 ? 6.177 11.085 13.165 1.00 85.06 209 ARG A C 1
ATOM 1660 O O . ARG A 1 209 ? 7.083 11.754 13.661 1.00 85.06 209 ARG A O 1
ATOM 1667 N N . ARG A 1 210 ? 6.236 9.763 13.013 1.00 87.94 210 ARG A N 1
ATOM 1668 C CA . ARG A 1 210 ? 7.422 8.968 13.325 1.00 87.94 210 ARG A CA 1
ATOM 1669 C C . ARG A 1 210 ? 8.601 9.376 12.448 1.00 87.94 210 ARG A C 1
ATOM 1671 O O . ARG A 1 210 ? 8.425 9.741 11.284 1.00 87.94 210 ARG A O 1
ATOM 1678 N N . LYS A 1 211 ? 9.799 9.277 13.022 1.00 85.69 211 LYS A N 1
ATOM 1679 C CA . LYS A 1 211 ? 11.063 9.622 12.368 1.00 85.69 211 LYS A CA 1
ATOM 1680 C C . LYS A 1 211 ? 11.964 8.403 12.266 1.00 85.69 211 LYS A C 1
ATOM 1682 O O . LYS A 1 211 ? 12.153 7.677 13.240 1.00 85.69 211 LYS A O 1
ATOM 1687 N N . VAL A 1 212 ? 12.592 8.219 11.111 1.00 80.12 212 VAL A N 1
ATOM 1688 C CA . VAL A 1 212 ? 13.468 7.083 10.801 1.00 80.12 212 VAL A CA 1
ATOM 1689 C C . VAL A 1 212 ? 14.612 6.967 11.792 1.00 80.12 212 VAL A C 1
ATOM 1691 O O . VAL A 1 212 ? 14.923 5.856 12.220 1.00 80.12 212 VAL A O 1
ATOM 1694 N N . VAL A 1 213 ? 15.189 8.093 12.212 1.00 78.62 213 VAL A N 1
ATOM 1695 C CA . VAL A 1 213 ? 16.296 8.152 13.184 1.00 78.62 213 VAL A CA 1
ATOM 1696 C C . VAL A 1 213 ? 15.987 7.460 14.519 1.00 78.62 213 VAL A C 1
ATOM 1698 O O . VAL A 1 213 ? 16.906 6.997 15.192 1.00 78.62 213 VAL A O 1
ATOM 1701 N N . ASN A 1 214 ? 14.705 7.321 14.872 1.00 73.19 214 ASN A N 1
ATOM 1702 C CA . ASN A 1 214 ? 14.262 6.656 16.099 1.00 73.19 214 ASN A CA 1
ATOM 1703 C C . ASN A 1 214 ? 14.066 5.141 15.927 1.00 73.19 214 ASN A C 1
ATOM 1705 O O . ASN A 1 214 ? 13.769 4.444 16.891 1.00 73.19 214 ASN A O 1
ATOM 1709 N N . THR A 1 215 ? 14.258 4.607 14.720 1.00 72.75 215 THR A N 1
ATOM 1710 C CA . THR A 1 215 ? 14.119 3.175 14.432 1.00 72.75 215 THR A CA 1
ATOM 1711 C C . THR A 1 215 ? 15.464 2.453 14.526 1.00 72.75 215 THR A C 1
ATOM 1713 O O . THR A 1 215 ? 16.505 2.993 14.140 1.00 72.75 215 THR A O 1
ATOM 1716 N N . ALA A 1 216 ? 15.453 1.179 14.936 1.00 66.38 216 ALA A N 1
ATOM 1717 C CA . ALA A 1 216 ? 16.649 0.324 14.919 1.00 66.38 216 ALA A CA 1
ATOM 1718 C C . ALA A 1 216 ? 17.263 0.146 13.514 1.00 66.38 216 ALA A C 1
ATOM 1720 O O . ALA A 1 216 ? 18.437 -0.195 13.392 1.00 66.38 216 ALA A O 1
ATOM 1721 N N . ILE A 1 217 ? 16.479 0.380 12.458 1.00 63.19 217 ILE A N 1
ATOM 1722 C CA . ILE A 1 217 ? 16.869 0.170 11.058 1.00 63.19 217 ILE A CA 1
ATOM 1723 C C . ILE A 1 217 ? 17.734 1.317 10.526 1.00 63.19 217 ILE A C 1
ATOM 1725 O O . ILE A 1 217 ? 18.680 1.057 9.780 1.00 63.19 217 ILE A O 1
ATOM 1729 N N . SER A 1 218 ? 17.486 2.561 10.954 1.00 63.22 218 SER A N 1
ATOM 1730 C CA . SER A 1 218 ? 18.312 3.719 10.564 1.00 63.22 218 SER A CA 1
ATOM 1731 C C . SER A 1 218 ? 19.791 3.540 10.917 1.00 63.22 218 SER A C 1
ATOM 1733 O O . SER A 1 218 ? 20.674 3.943 10.164 1.00 63.22 218 SER A O 1
ATOM 1735 N N . LYS A 1 219 ? 20.064 2.847 12.028 1.00 56.19 219 LYS A N 1
ATOM 1736 C CA . LYS A 1 219 ? 21.410 2.598 12.558 1.00 56.19 219 LYS A CA 1
ATOM 1737 C C . LYS A 1 219 ? 22.144 1.443 11.867 1.00 56.19 219 LYS A C 1
ATOM 1739 O O . LYS A 1 219 ? 23.308 1.210 12.171 1.00 56.19 219 LYS A O 1
ATOM 1744 N N . ARG A 1 220 ? 21.487 0.707 10.959 1.00 58.31 220 ARG A N 1
ATOM 1745 C CA . ARG A 1 220 ? 22.012 -0.541 10.375 1.00 58.31 220 ARG A CA 1
ATOM 1746 C C . ARG A 1 220 ? 22.152 -0.521 8.844 1.00 58.31 220 ARG A C 1
ATOM 1748 O O . ARG A 1 220 ? 22.251 -1.572 8.233 1.00 58.31 220 ARG A O 1
ATOM 1755 N N . GLY A 1 221 ? 22.203 0.648 8.200 1.00 51.38 221 GLY A N 1
ATOM 1756 C CA . GLY A 1 221 ? 22.639 0.744 6.793 1.00 51.38 221 GLY A CA 1
ATOM 1757 C C . GLY A 1 221 ? 21.539 0.816 5.725 1.00 51.38 221 GLY A C 1
ATOM 1758 O O . GLY A 1 221 ? 21.838 0.606 4.551 1.00 51.38 221 GLY A O 1
ATOM 1759 N N . TYR A 1 222 ? 20.301 1.162 6.098 1.00 62.69 222 TYR A N 1
ATOM 1760 C CA . TYR A 1 222 ? 19.243 1.584 5.163 1.00 62.69 222 TYR A CA 1
ATOM 1761 C C . TYR A 1 222 ? 19.157 3.119 5.095 1.00 62.69 222 TYR A C 1
ATOM 1763 O O . TYR A 1 222 ? 18.199 3.722 5.572 1.00 62.69 222 TYR A O 1
ATOM 1771 N N . SER A 1 223 ? 20.174 3.769 4.521 1.00 54.38 223 SER A N 1
ATOM 1772 C CA . SER A 1 223 ? 20.277 5.241 4.488 1.00 54.38 223 SER A CA 1
ATOM 1773 C C . SER A 1 223 ? 19.247 5.942 3.593 1.00 54.38 223 SER A C 1
ATOM 1775 O O . SER A 1 223 ? 19.088 7.151 3.694 1.00 54.38 223 SER A O 1
ATOM 1777 N N . GLU A 1 224 ? 18.551 5.210 2.719 1.00 61.31 224 GLU A N 1
ATOM 1778 C CA . GLU A 1 224 ? 17.507 5.747 1.828 1.00 61.31 224 GLU A CA 1
ATOM 1779 C C . GLU A 1 224 ? 16.087 5.641 2.409 1.00 61.31 224 GLU A C 1
ATOM 1781 O O . GLU A 1 224 ? 15.095 5.865 1.711 1.00 61.31 224 GLU A O 1
ATOM 1786 N N . PHE A 1 225 ? 15.955 5.196 3.656 1.00 72.38 225 PHE A N 1
ATOM 1787 C CA . PHE A 1 225 ? 14.664 5.092 4.322 1.00 72.38 225 PHE A CA 1
ATOM 1788 C C . PHE A 1 225 ? 14.223 6.475 4.816 1.00 72.38 225 PHE A C 1
ATOM 1790 O O . PHE A 1 225 ? 14.997 7.167 5.475 1.00 72.38 225 PHE A O 1
ATOM 1797 N N . ARG A 1 226 ? 12.998 6.896 4.474 1.00 80.62 226 ARG A N 1
ATOM 1798 C CA . ARG A 1 226 ? 12.494 8.257 4.736 1.00 80.62 226 ARG A CA 1
ATOM 1799 C C . ARG A 1 226 ? 11.407 8.241 5.806 1.00 80.62 226 ARG A C 1
ATOM 1801 O O . ARG A 1 226 ? 10.642 7.286 5.885 1.00 80.62 226 ARG A O 1
ATOM 1808 N N . ASP A 1 227 ? 11.252 9.339 6.545 1.00 85.12 227 ASP A N 1
ATOM 1809 C CA . ASP A 1 227 ? 10.183 9.503 7.553 1.00 85.12 227 ASP A CA 1
ATOM 1810 C C . ASP A 1 227 ? 8.780 9.260 6.968 1.00 85.12 227 ASP A C 1
ATOM 1812 O O . ASP A 1 227 ? 7.896 8.716 7.632 1.00 85.12 227 ASP A O 1
ATOM 1816 N N . LYS A 1 228 ? 8.582 9.595 5.686 1.00 83.25 228 LYS A N 1
ATOM 1817 C CA . LYS A 1 228 ? 7.317 9.357 4.980 1.00 83.25 228 LYS A CA 1
ATOM 1818 C C . LYS A 1 228 ? 7.039 7.898 4.604 1.00 83.25 228 LYS A C 1
ATOM 1820 O O . LYS A 1 228 ? 5.918 7.575 4.233 1.00 83.25 228 LYS A O 1
ATOM 1825 N N . ASP A 1 229 ? 8.042 7.025 4.687 1.00 85.31 229 ASP A N 1
ATOM 1826 C CA . ASP A 1 229 ? 7.882 5.593 4.419 1.00 85.31 229 ASP A CA 1
ATOM 1827 C C . ASP A 1 229 ? 7.357 4.839 5.666 1.00 85.31 229 ASP A C 1
ATOM 1829 O O . ASP A 1 229 ? 6.910 3.693 5.549 1.00 85.31 229 ASP A O 1
ATOM 1833 N N . LEU A 1 230 ? 7.388 5.480 6.847 1.00 86.25 230 LEU A N 1
ATOM 1834 C CA . LEU A 1 230 ? 6.851 4.960 8.109 1.00 86.25 230 LEU A CA 1
ATOM 1835 C C . LEU A 1 230 ? 5.325 5.110 8.183 1.00 86.25 230 LEU A C 1
ATOM 1837 O O . LEU A 1 230 ? 4.780 6.168 7.870 1.00 86.25 230 LEU A O 1
ATOM 1841 N N . GLY A 1 231 ? 4.646 4.063 8.656 1.00 87.06 231 GLY A N 1
ATOM 1842 C CA . GLY A 1 231 ? 3.217 4.120 8.990 1.00 87.06 231 GLY A CA 1
ATOM 1843 C C . GLY A 1 231 ? 2.968 4.696 10.385 1.00 87.06 231 GLY A C 1
ATOM 1844 O O . GLY A 1 231 ? 3.896 4.750 11.193 1.00 87.06 231 GLY A O 1
ATOM 1845 N N . ALA A 1 232 ? 1.715 5.063 10.686 1.00 88.81 232 ALA A N 1
ATOM 1846 C CA . ALA A 1 232 ? 1.296 5.585 11.995 1.00 88.81 232 ALA A CA 1
ATOM 1847 C C . ALA A 1 232 ? 1.739 4.676 13.158 1.00 88.81 232 ALA A C 1
ATOM 1849 O O . ALA A 1 232 ? 2.683 4.999 13.875 1.00 88.81 232 ALA A O 1
ATOM 1850 N N . TYR A 1 233 ? 1.122 3.497 13.286 1.00 90.94 233 TYR A N 1
ATOM 1851 C CA . TYR A 1 233 ? 1.468 2.494 14.304 1.00 90.94 233 TYR A CA 1
ATOM 1852 C C . TYR A 1 233 ? 2.005 1.183 13.715 1.00 90.94 233 TYR A C 1
ATOM 1854 O O . TYR A 1 233 ? 2.241 0.218 14.442 1.00 90.94 233 TYR A O 1
ATOM 1862 N N . SER A 1 234 ? 2.239 1.117 12.403 1.00 89.12 234 SER A N 1
ATOM 1863 C CA . SER A 1 234 ? 2.856 -0.040 11.740 1.00 89.12 234 SER A CA 1
ATOM 1864 C C . SER A 1 234 ? 4.234 -0.364 12.325 1.00 89.12 234 SER A C 1
ATOM 1866 O O . SER A 1 234 ? 4.930 0.525 12.799 1.00 89.12 234 SER A O 1
ATOM 1868 N N . ASP A 1 235 ? 4.683 -1.622 12.277 1.00 86.56 235 ASP A N 1
ATOM 1869 C CA . ASP A 1 235 ? 6.027 -1.978 12.781 1.00 86.56 235 ASP A CA 1
ATOM 1870 C C . ASP A 1 235 ? 7.131 -1.169 12.091 1.00 86.56 235 ASP A C 1
ATOM 1872 O O . ASP A 1 235 ? 8.034 -0.649 12.745 1.00 86.56 235 ASP A O 1
ATOM 1876 N N . LEU A 1 236 ? 7.014 -1.019 10.771 1.00 85.25 236 LEU A N 1
ATOM 1877 C CA . LEU A 1 236 ? 7.921 -0.215 9.969 1.00 85.25 236 LEU A CA 1
ATOM 1878 C C . LEU A 1 236 ? 7.144 0.579 8.920 1.00 85.25 236 LEU A C 1
ATOM 1880 O O . LEU A 1 236 ? 6.874 1.757 9.114 1.00 85.25 236 LEU A O 1
ATOM 1884 N N . SER A 1 237 ? 6.751 -0.066 7.824 1.00 87.69 237 SER A N 1
ATOM 1885 C CA . SER A 1 237 ? 6.148 0.615 6.683 1.00 87.69 237 SER A CA 1
ATOM 1886 C C . SER A 1 237 ? 4.651 0.857 6.839 1.00 87.69 237 SER A C 1
ATOM 1888 O O . SER A 1 237 ? 3.955 0.044 7.445 1.00 87.69 237 SER A O 1
ATOM 1890 N N . GLY A 1 238 ? 4.146 1.935 6.236 1.00 87.31 238 GLY A N 1
ATOM 1891 C CA . GLY A 1 238 ? 2.706 2.137 6.053 1.00 87.31 238 GLY A CA 1
ATOM 1892 C C . GLY A 1 238 ? 2.052 1.119 5.111 1.00 87.31 238 GLY A C 1
ATOM 1893 O O . GLY A 1 238 ? 0.833 0.981 5.154 1.00 87.31 238 GLY A O 1
ATOM 1894 N N . TYR A 1 239 ? 2.847 0.408 4.299 1.00 91.62 239 TYR A N 1
ATOM 1895 C CA . TYR A 1 239 ? 2.360 -0.503 3.266 1.00 91.62 239 TYR A CA 1
ATOM 1896 C C . TYR A 1 239 ? 3.218 -1.763 3.151 1.00 91.62 239 TYR A C 1
ATOM 1898 O O . TYR A 1 239 ? 4.448 -1.700 3.063 1.00 91.62 239 TYR A O 1
ATOM 1906 N N . MET A 1 240 ? 2.561 -2.915 3.064 1.00 93.12 240 MET A N 1
ATOM 1907 C CA . MET A 1 240 ? 3.184 -4.192 2.725 1.00 93.12 240 MET A CA 1
ATOM 1908 C C . MET A 1 240 ? 2.447 -4.825 1.544 1.00 93.12 240 MET A C 1
ATOM 1910 O O . MET A 1 240 ? 1.215 -4.844 1.515 1.00 93.12 240 MET A O 1
ATOM 1914 N N . LEU A 1 241 ? 3.215 -5.355 0.594 1.00 93.50 241 LEU A N 1
ATOM 1915 C CA . LEU A 1 241 ? 2.704 -6.118 -0.539 1.00 93.50 241 LEU A CA 1
ATOM 1916 C C . LEU A 1 241 ? 3.252 -7.545 -0.537 1.00 93.50 241 LEU A C 1
ATOM 1918 O O . LEU A 1 241 ? 4.412 -7.771 -0.184 1.00 93.50 241 LEU A O 1
ATOM 1922 N N . MET A 1 242 ? 2.444 -8.494 -0.998 1.00 92.50 242 MET A N 1
ATOM 1923 C CA . MET A 1 242 ? 2.884 -9.853 -1.315 1.00 92.50 242 MET A CA 1
ATOM 1924 C C . MET A 1 242 ? 2.155 -10.418 -2.533 1.00 92.50 242 MET A C 1
ATOM 1926 O O . MET A 1 242 ? 1.053 -9.976 -2.853 1.00 92.50 242 MET A O 1
ATOM 1930 N N . ALA A 1 243 ? 2.749 -11.408 -3.196 1.00 91.81 243 ALA A N 1
ATOM 1931 C CA . ALA A 1 243 ? 2.056 -12.156 -4.236 1.00 91.81 243 ALA A CA 1
ATOM 1932 C C . ALA A 1 243 ? 1.275 -13.344 -3.650 1.00 91.81 243 ALA A C 1
ATOM 1934 O O . ALA A 1 243 ? 1.752 -14.043 -2.754 1.00 91.81 243 ALA A O 1
ATOM 1935 N N . GLU A 1 244 ? 0.088 -13.601 -4.196 1.00 90.88 244 GLU A N 1
ATOM 1936 C CA . GLU A 1 244 ? -0.736 -14.781 -3.903 1.00 90.88 244 GLU A CA 1
ATOM 1937 C C . GLU A 1 244 ? 0.035 -16.072 -4.222 1.00 90.88 244 GLU A C 1
ATOM 1939 O O . GLU A 1 244 ? 0.031 -17.019 -3.439 1.00 90.88 244 GLU A O 1
ATOM 1944 N N . SER A 1 245 ? 0.802 -16.074 -5.317 1.00 91.88 245 SER A N 1
ATOM 1945 C CA . SER A 1 245 ? 1.652 -17.197 -5.722 1.00 91.88 245 SER A CA 1
ATOM 1946 C C . SER A 1 245 ? 2.788 -17.491 -4.734 1.00 91.88 245 SER A C 1
ATOM 1948 O O . SER A 1 245 ? 3.134 -18.653 -4.541 1.00 91.88 245 SER A O 1
ATOM 1950 N N . SER A 1 246 ? 3.327 -16.480 -4.043 1.00 93.75 246 SER A N 1
ATOM 1951 C CA . SER A 1 246 ? 4.323 -16.659 -2.972 1.00 93.75 246 SER A CA 1
ATOM 1952 C C . SER A 1 246 ? 3.740 -17.347 -1.738 1.00 93.75 246 SER A C 1
ATOM 1954 O O . SER A 1 246 ? 4.428 -18.122 -1.069 1.00 93.75 246 SER A O 1
ATOM 1956 N N . VAL A 1 247 ? 2.473 -17.054 -1.423 1.00 91.94 247 VAL A N 1
ATOM 1957 C CA . VAL A 1 247 ? 1.730 -17.725 -0.345 1.00 91.94 247 VAL A CA 1
ATOM 1958 C C . VAL A 1 247 ? 1.392 -19.154 -0.755 1.00 91.94 247 VAL A C 1
ATOM 1960 O O . VAL A 1 247 ? 1.584 -20.065 0.045 1.00 91.94 247 VAL A O 1
ATOM 1963 N N . ALA A 1 248 ? 0.967 -19.365 -2.002 1.00 91.44 248 ALA A N 1
ATOM 1964 C CA . ALA A 1 248 ? 0.669 -20.690 -2.535 1.00 91.44 248 ALA A CA 1
ATOM 1965 C C . ALA A 1 248 ? 1.909 -21.603 -2.565 1.00 91.44 248 ALA A C 1
ATOM 1967 O O . ALA A 1 248 ? 1.830 -22.753 -2.135 1.00 91.44 248 ALA A O 1
ATOM 1968 N N . ASP A 1 249 ? 3.070 -21.095 -2.997 1.00 93.31 249 ASP A N 1
ATOM 1969 C CA . ASP A 1 249 ? 4.327 -21.856 -2.964 1.00 93.31 249 ASP A CA 1
ATOM 1970 C C . ASP A 1 249 ? 4.720 -22.216 -1.524 1.00 93.31 249 ASP A C 1
ATOM 1972 O O . ASP A 1 249 ? 5.036 -23.372 -1.246 1.00 93.31 249 ASP A O 1
ATOM 1976 N N . LEU A 1 250 ? 4.584 -21.287 -0.572 1.00 93.06 250 LEU A N 1
ATOM 1977 C CA . LEU A 1 250 ? 4.796 -21.594 0.843 1.00 93.06 250 LEU A CA 1
ATOM 1978 C C . LEU A 1 250 ? 3.830 -22.672 1.347 1.00 93.06 250 LEU A C 1
ATOM 1980 O O . LEU A 1 250 ? 4.271 -23.625 1.983 1.00 93.06 250 LEU A O 1
ATOM 1984 N N . ALA A 1 251 ? 2.539 -22.554 1.040 1.00 91.56 251 ALA A N 1
ATOM 1985 C CA . ALA A 1 251 ? 1.533 -23.537 1.432 1.00 91.56 251 ALA A CA 1
ATOM 1986 C C . ALA A 1 251 ? 1.803 -24.922 0.828 1.00 91.56 251 ALA A C 1
ATOM 1988 O O . ALA A 1 251 ? 1.518 -25.941 1.456 1.00 91.56 251 ALA A O 1
ATOM 1989 N N . SER A 1 252 ? 2.413 -24.991 -0.359 1.00 91.12 252 SER A N 1
ATOM 1990 C CA . SER A 1 252 ? 2.820 -26.264 -0.959 1.00 91.12 252 SER A CA 1
ATOM 1991 C C . SER A 1 252 ? 3.908 -26.991 -0.153 1.00 91.12 252 SER A C 1
ATOM 1993 O O . SER A 1 252 ? 3.935 -28.219 -0.172 1.00 91.12 252 SER A O 1
ATOM 1995 N N . ARG A 1 253 ? 4.737 -26.246 0.596 1.00 91.81 253 ARG A N 1
ATOM 1996 C CA . ARG A 1 253 ? 5.893 -26.739 1.370 1.00 91.81 253 ARG A CA 1
ATOM 1997 C C . ARG A 1 253 ? 5.614 -26.963 2.856 1.00 91.81 253 ARG A C 1
ATOM 1999 O O . ARG A 1 253 ? 6.490 -27.464 3.550 1.00 91.81 253 ARG A O 1
ATOM 2006 N N . VAL A 1 254 ? 4.465 -26.518 3.362 1.00 88.88 254 VAL A N 1
ATOM 2007 C CA . VAL A 1 254 ? 4.080 -26.729 4.763 1.00 88.88 254 VAL A CA 1
ATOM 2008 C C . VAL A 1 254 ? 3.399 -28.087 4.890 1.00 88.88 254 VAL A C 1
ATOM 2010 O O . VAL A 1 254 ? 2.474 -28.400 4.137 1.00 88.88 254 VAL A O 1
ATOM 2013 N N . ASP A 1 255 ? 3.863 -28.876 5.852 1.00 79.94 255 ASP A N 1
ATOM 2014 C CA . ASP A 1 255 ? 3.249 -30.148 6.220 1.00 79.94 255 ASP A CA 1
ATOM 2015 C C . ASP A 1 255 ? 2.007 -29.913 7.097 1.00 79.94 255 ASP A C 1
ATOM 2017 O O . ASP A 1 255 ? 1.988 -29.005 7.930 1.00 79.94 255 ASP A O 1
ATOM 2021 N N . GLY A 1 256 ? 0.983 -30.759 6.954 1.00 71.12 256 GLY A N 1
ATOM 2022 C CA . GLY A 1 256 ? -0.249 -30.695 7.751 1.00 71.12 256 GLY A CA 1
ATOM 2023 C C . GLY A 1 256 ? -1.411 -29.975 7.061 1.00 71.12 256 GLY A C 1
ATOM 2024 O O . GLY A 1 256 ? -1.474 -29.909 5.831 1.00 71.12 256 GLY A O 1
ATOM 2025 N N . ASP A 1 257 ? -2.371 -29.489 7.856 1.00 65.38 257 ASP A N 1
ATOM 2026 C CA . ASP A 1 257 ? -3.527 -28.747 7.342 1.00 65.38 257 ASP A CA 1
ATOM 2027 C C . ASP A 1 257 ? -3.054 -27.448 6.667 1.00 65.38 257 ASP A C 1
ATOM 2029 O O . ASP A 1 257 ? -2.225 -26.723 7.201 1.00 65.38 257 ASP A O 1
ATOM 2033 N N . LYS A 1 258 ? -3.544 -27.163 5.461 1.00 68.75 258 LYS A N 1
ATOM 2034 C CA . LYS A 1 258 ? -3.173 -25.977 4.667 1.00 68.75 258 LYS A CA 1
ATOM 2035 C C . LYS A 1 258 ? -4.284 -24.936 4.638 1.00 68.75 258 LYS A C 1
ATOM 2037 O O . LYS A 1 258 ? -4.071 -23.834 4.133 1.00 68.75 258 LYS A O 1
ATOM 2042 N N . LYS A 1 259 ? -5.460 -25.263 5.191 1.00 58.09 259 LYS A N 1
ATOM 2043 C CA . LYS A 1 259 ? -6.683 -24.448 5.143 1.00 58.09 259 LYS A CA 1
ATOM 2044 C C . LYS A 1 259 ? -6.500 -23.057 5.761 1.00 58.09 259 LYS A C 1
ATOM 2046 O O . LYS A 1 259 ? -7.265 -22.146 5.467 1.00 58.09 259 LYS A O 1
ATOM 2051 N N . TYR A 1 260 ? -5.458 -22.883 6.570 1.00 62.28 260 TYR A N 1
ATOM 2052 C CA . TYR A 1 260 ? -5.175 -21.674 7.330 1.00 62.28 260 TYR A CA 1
ATOM 2053 C C . TYR A 1 260 ? -4.105 -20.748 6.710 1.00 62.28 260 TYR A C 1
ATOM 2055 O O . TYR A 1 260 ? -3.831 -19.673 7.261 1.00 62.28 260 TYR A O 1
ATOM 2063 N N . LEU A 1 261 ? -3.446 -21.145 5.610 1.00 75.44 261 LEU A N 1
ATOM 2064 C CA . LEU A 1 261 ? -2.370 -20.373 4.967 1.00 75.44 261 LEU A CA 1
ATOM 2065 C C . LEU A 1 261 ? -2.917 -19.434 3.889 1.00 75.44 261 LEU A C 1
ATOM 2067 O O . LEU A 1 261 ? -2.769 -19.667 2.694 1.00 75.44 261 LEU A O 1
ATOM 2071 N N . SER A 1 262 ? -3.521 -18.337 4.335 1.00 78.38 262 SER A N 1
ATOM 2072 C CA . SER A 1 262 ? -3.922 -17.215 3.486 1.00 78.38 262 SER A CA 1
ATOM 2073 C C . SER A 1 262 ? -2.996 -16.010 3.674 1.00 78.38 262 SER A C 1
ATOM 2075 O O . SER A 1 262 ? -2.197 -15.932 4.615 1.00 78.38 262 SER A O 1
ATOM 2077 N N . ALA A 1 263 ? -3.097 -15.032 2.774 1.00 78.50 263 ALA A N 1
ATOM 2078 C CA . ALA A 1 263 ? -2.308 -13.807 2.851 1.00 78.50 263 ALA A CA 1
ATOM 2079 C C . ALA A 1 263 ? -2.585 -12.984 4.128 1.00 78.50 263 ALA A C 1
ATOM 2081 O O . ALA A 1 263 ? -1.684 -12.299 4.630 1.00 78.50 263 ALA A O 1
ATOM 2082 N N . SER A 1 264 ? -3.788 -13.103 4.709 1.00 75.31 264 SER A N 1
ATOM 2083 C CA . SER A 1 264 ? -4.190 -12.390 5.931 1.00 75.31 264 SER A CA 1
ATOM 2084 C C . SER A 1 264 ? -3.275 -12.699 7.124 1.00 75.31 264 SER A C 1
ATOM 2086 O O . SER A 1 264 ? -2.939 -11.798 7.899 1.00 75.31 264 SER A O 1
ATOM 2088 N N . ARG A 1 265 ? -2.749 -13.929 7.204 1.00 86.94 265 ARG A N 1
ATOM 2089 C CA . ARG A 1 265 ? -1.767 -14.375 8.209 1.00 86.94 265 ARG A CA 1
ATOM 2090 C C . ARG A 1 265 ? -0.472 -13.559 8.198 1.00 86.94 265 ARG A C 1
ATOM 2092 O O . ARG A 1 265 ? 0.172 -13.370 9.229 1.00 86.94 265 ARG A O 1
ATOM 2099 N N . PHE A 1 266 ? -0.079 -13.044 7.035 1.00 90.50 266 PHE A N 1
ATOM 2100 C CA . PHE A 1 266 ? 1.141 -12.249 6.864 1.00 90.50 266 PHE A CA 1
ATOM 2101 C C . PHE A 1 266 ? 0.905 -10.744 6.970 1.00 90.50 266 PHE A C 1
ATOM 2103 O O . PHE A 1 266 ? 1.870 -9.972 6.892 1.00 90.50 266 PHE A O 1
ATOM 2110 N N . ARG A 1 267 ? -0.358 -10.350 7.188 1.00 90.38 267 ARG A N 1
ATOM 2111 C CA . ARG A 1 267 ? -0.816 -8.977 7.413 1.00 90.38 267 ARG A CA 1
ATOM 2112 C C . ARG A 1 267 ? -0.381 -8.018 6.305 1.00 90.38 267 ARG A C 1
ATOM 2114 O O . ARG A 1 267 ? 0.072 -6.906 6.574 1.00 90.38 267 ARG A O 1
ATOM 2121 N N . GLY A 1 268 ? -0.461 -8.487 5.060 1.00 87.88 268 GLY A N 1
ATOM 2122 C CA . GLY A 1 268 ? -0.218 -7.656 3.889 1.00 87.88 268 GLY A CA 1
ATOM 2123 C C . GLY A 1 268 ? -1.382 -6.718 3.611 1.00 87.88 268 GLY A C 1
ATOM 2124 O O . GLY A 1 268 ? -2.535 -7.071 3.831 1.00 87.88 268 GLY A O 1
ATOM 2125 N N . ASN A 1 269 ? -1.073 -5.512 3.139 1.00 91.62 269 ASN A N 1
ATOM 2126 C CA . ASN A 1 269 ? -2.096 -4.565 2.706 1.00 91.62 269 ASN A CA 1
ATOM 2127 C C . ASN A 1 269 ? -2.553 -4.860 1.284 1.00 91.62 269 ASN A C 1
ATOM 2129 O O . ASN A 1 269 ? -3.728 -4.699 0.977 1.00 91.62 269 ASN A O 1
ATOM 2133 N N . PHE A 1 270 ? -1.612 -5.276 0.437 1.00 92.31 270 PHE A N 1
ATOM 2134 C CA . PHE A 1 270 ? -1.846 -5.580 -0.965 1.00 92.31 270 PHE A CA 1
ATOM 2135 C C . PHE A 1 270 ? -1.456 -7.025 -1.248 1.00 92.31 270 PHE A C 1
ATOM 2137 O O . PHE A 1 270 ? -0.302 -7.412 -1.037 1.00 92.31 270 PHE A O 1
ATOM 2144 N N . VAL A 1 271 ? -2.399 -7.803 -1.766 1.00 90.38 271 VAL A N 1
ATOM 2145 C CA . VAL A 1 271 ? -2.131 -9.140 -2.302 1.00 90.38 271 VAL A CA 1
ATOM 2146 C C . VAL A 1 271 ? -2.271 -9.080 -3.809 1.00 90.38 271 VAL A C 1
ATOM 2148 O O . VAL A 1 271 ? -3.263 -8.561 -4.315 1.00 90.38 271 VAL A O 1
ATOM 2151 N N . VAL A 1 272 ? -1.270 -9.574 -4.528 1.00 89.06 272 VAL A N 1
ATOM 2152 C CA . VAL A 1 272 ? -1.220 -9.517 -5.992 1.00 89.06 272 VAL A CA 1
ATOM 2153 C C . VAL A 1 272 ? -1.401 -10.901 -6.585 1.00 89.06 272 VAL A C 1
ATOM 2155 O O . VAL A 1 272 ? -0.678 -11.824 -6.218 1.00 89.06 272 VAL A O 1
ATOM 2158 N N . ARG A 1 273 ? -2.316 -11.035 -7.544 1.00 86.00 273 ARG A N 1
ATOM 2159 C CA . ARG A 1 273 ? -2.492 -12.250 -8.349 1.00 86.00 273 ARG A CA 1
ATOM 2160 C C . ARG A 1 273 ? -1.876 -12.068 -9.729 1.00 86.00 273 ARG A C 1
ATOM 2162 O O . ARG A 1 273 ? -1.984 -10.993 -10.312 1.00 86.00 273 ARG A O 1
ATOM 2169 N N . GLY A 1 274 ? -1.286 -13.134 -10.267 1.00 76.56 274 GLY A N 1
ATOM 2170 C CA . GLY A 1 274 ? -0.797 -13.200 -11.652 1.00 76.56 274 GLY A CA 1
ATOM 2171 C C . GLY A 1 274 ? 0.725 -13.168 -11.815 1.00 76.56 274 GLY A C 1
ATOM 2172 O O . GLY A 1 274 ? 1.207 -13.417 -12.916 1.00 76.56 274 GLY A O 1
ATOM 2173 N N . SER A 1 275 ? 1.481 -12.923 -10.741 1.00 83.94 275 SER A N 1
ATOM 2174 C CA . SER A 1 275 ? 2.947 -12.974 -10.757 1.00 83.94 275 SER A CA 1
ATOM 2175 C C . SER A 1 275 ? 3.483 -14.356 -10.387 1.00 83.94 275 SER A C 1
ATOM 2177 O O . SER A 1 275 ? 2.799 -15.147 -9.732 1.00 83.94 275 SER A O 1
ATOM 2179 N N . SER A 1 276 ? 4.735 -14.641 -10.747 1.00 87.06 276 SER A N 1
ATOM 2180 C CA . SER A 1 276 ? 5.412 -15.870 -10.302 1.00 87.06 276 SER A CA 1
ATOM 2181 C C . SER A 1 276 ? 5.713 -15.822 -8.794 1.00 87.06 276 SER A C 1
ATOM 2183 O O . SER A 1 276 ? 5.843 -14.720 -8.250 1.00 87.06 276 SER A O 1
ATOM 2185 N N . PRO A 1 277 ? 5.844 -16.974 -8.101 1.00 90.94 277 PRO A N 1
ATOM 2186 C CA . PRO A 1 277 ? 6.220 -16.986 -6.692 1.00 90.94 277 PRO A CA 1
ATOM 2187 C C . PRO A 1 277 ? 7.501 -16.185 -6.439 1.00 90.94 277 PRO A C 1
ATOM 2189 O O . PRO A 1 277 ? 8.515 -16.378 -7.112 1.00 90.94 277 PRO A O 1
ATOM 2192 N N . TYR A 1 278 ? 7.440 -15.294 -5.454 1.00 91.38 278 TYR A N 1
ATOM 2193 C CA . TYR A 1 278 ? 8.512 -14.408 -4.987 1.00 91.38 278 TYR A CA 1
ATOM 2194 C C . TYR A 1 278 ? 8.998 -13.367 -5.995 1.00 91.38 278 TYR A C 1
ATOM 2196 O O . TYR A 1 278 ? 9.995 -12.685 -5.745 1.00 91.38 278 TYR A O 1
ATOM 2204 N N . GLU A 1 279 ? 8.307 -13.198 -7.122 1.00 86.19 279 GLU A N 1
ATOM 2205 C CA . GLU A 1 279 ? 8.671 -12.193 -8.118 1.00 86.19 279 GLU A CA 1
ATOM 2206 C C . GLU A 1 279 ? 8.659 -10.776 -7.521 1.00 86.19 279 GLU A C 1
ATOM 2208 O O . GLU A 1 279 ? 9.460 -9.931 -7.931 1.00 86.19 279 GLU A O 1
ATOM 2213 N N . GLU A 1 280 ? 7.829 -10.528 -6.500 1.00 88.31 280 GLU A N 1
ATOM 2214 C CA . GLU A 1 280 ? 7.743 -9.251 -5.794 1.00 88.31 280 GLU A CA 1
ATOM 2215 C C . GLU A 1 280 ? 9.056 -8.794 -5.155 1.00 88.31 280 GLU A C 1
ATOM 2217 O O . GLU A 1 280 ? 9.298 -7.590 -5.041 1.00 88.31 280 GLU A O 1
ATOM 2222 N N . ASP A 1 281 ? 9.958 -9.722 -4.832 1.00 86.25 281 ASP A N 1
ATOM 2223 C CA . ASP A 1 281 ? 11.287 -9.402 -4.307 1.00 86.25 281 ASP A CA 1
ATOM 2224 C C . ASP A 1 281 ? 12.114 -8.563 -5.297 1.00 86.25 281 ASP A C 1
ATOM 2226 O O . ASP A 1 281 ? 13.006 -7.809 -4.898 1.00 86.25 281 ASP A O 1
ATOM 2230 N N . THR A 1 282 ? 11.815 -8.690 -6.594 1.00 81.31 282 THR A N 1
ATOM 2231 C CA . THR A 1 282 ? 12.559 -8.064 -7.696 1.00 81.31 282 THR A CA 1
ATOM 2232 C C . THR A 1 282 ? 12.000 -6.711 -8.129 1.00 81.31 282 THR A C 1
ATOM 2234 O O . THR A 1 282 ? 12.616 -6.022 -8.943 1.00 81.31 282 THR A O 1
ATOM 2237 N N . TRP A 1 283 ? 10.831 -6.315 -7.623 1.00 85.06 283 TRP A N 1
ATOM 2238 C CA . TRP A 1 283 ? 10.172 -5.087 -8.055 1.00 85.06 283 TRP A CA 1
ATOM 2239 C C . TRP A 1 283 ? 10.788 -3.900 -7.335 1.00 85.06 283 TRP A C 1
ATOM 2241 O O . TRP A 1 283 ? 10.591 -3.757 -6.136 1.00 85.06 283 TRP A O 1
ATOM 2251 N N . ASP A 1 284 ? 11.510 -3.027 -8.036 1.00 82.19 284 ASP A N 1
ATOM 2252 C CA . ASP A 1 284 ? 12.070 -1.812 -7.423 1.00 82.19 284 ASP A CA 1
ATOM 2253 C C . ASP A 1 284 ? 10.978 -0.769 -7.151 1.00 82.19 284 ASP A C 1
ATOM 2255 O O . ASP A 1 284 ? 10.962 -0.087 -6.123 1.00 82.19 284 ASP A O 1
ATOM 2259 N N . TRP A 1 285 ? 10.032 -0.686 -8.083 1.00 86.56 285 TRP A N 1
ATOM 2260 C CA . TRP A 1 285 ? 8.889 0.211 -8.050 1.00 86.56 285 TRP A CA 1
ATOM 2261 C C . TRP A 1 285 ? 7.619 -0.572 -8.313 1.00 86.56 285 TRP A C 1
ATOM 2263 O O . TRP A 1 285 ? 7.591 -1.427 -9.199 1.00 86.56 285 TRP A O 1
ATOM 2273 N N . VAL A 1 286 ? 6.567 -0.227 -7.580 1.00 87.94 286 VAL A N 1
ATOM 2274 C CA . VAL A 1 286 ? 5.234 -0.799 -7.735 1.00 87.94 286 VAL A CA 1
ATOM 2275 C C . VAL A 1 286 ? 4.262 0.335 -8.007 1.00 87.94 286 VAL A C 1
ATOM 2277 O O . VAL A 1 286 ? 4.184 1.295 -7.246 1.00 87.94 286 VAL A O 1
ATOM 2280 N N . LYS A 1 287 ? 3.510 0.220 -9.091 1.00 87.50 287 LYS A N 1
ATOM 2281 C CA . LYS A 1 287 ? 2.393 1.087 -9.428 1.00 87.50 287 LYS A CA 1
ATOM 2282 C C . LYS A 1 287 ? 1.112 0.281 -9.299 1.00 87.50 287 LYS A C 1
ATOM 2284 O O . LYS A 1 287 ? 0.958 -0.737 -9.968 1.00 87.50 287 LYS A O 1
ATOM 2289 N N . ILE A 1 288 ? 0.211 0.742 -8.443 1.00 83.88 288 ILE A N 1
ATOM 2290 C CA . ILE A 1 288 ? -1.097 0.130 -8.223 1.00 83.88 288 ILE A CA 1
ATOM 2291 C C . ILE A 1 288 ? -2.136 1.101 -8.784 1.00 83.88 288 ILE A C 1
ATOM 2293 O O . ILE A 1 288 ? -2.287 2.221 -8.295 1.00 83.88 288 ILE A O 1
ATOM 2297 N N . GLY A 1 289 ? -2.807 0.691 -9.856 1.00 75.69 289 GLY A N 1
ATOM 2298 C CA . GLY A 1 289 ? -3.757 1.528 -10.581 1.00 75.69 289 GLY A CA 1
ATOM 2299 C C . GLY A 1 289 ? -3.076 2.573 -11.443 1.00 75.69 289 GLY A C 1
ATOM 2300 O O . GLY A 1 289 ? -1.948 2.391 -11.900 1.00 75.69 289 GLY A O 1
ATOM 2301 N N . ASP A 1 290 ? -3.767 3.683 -11.680 1.00 71.88 290 ASP A N 1
ATOM 2302 C CA . ASP A 1 290 ? -3.329 4.661 -12.677 1.00 71.88 290 ASP A CA 1
ATOM 2303 C C . ASP A 1 290 ? -2.256 5.623 -12.171 1.00 71.88 290 ASP A C 1
ATOM 2305 O O . ASP A 1 290 ? -1.468 6.138 -12.973 1.00 71.88 290 ASP A O 1
ATOM 2309 N N . SER A 1 291 ? -2.196 5.869 -10.861 1.00 73.81 291 SER A N 1
ATOM 2310 C CA . SER A 1 291 ? -1.363 6.936 -10.294 1.00 73.81 291 SER A CA 1
ATOM 2311 C C . SER A 1 291 ? -0.635 6.584 -9.003 1.00 73.81 291 SER A C 1
ATOM 2313 O O . SER A 1 291 ? 0.343 7.257 -8.691 1.00 73.81 291 SER A O 1
ATOM 2315 N N . THR A 1 292 ? -1.070 5.570 -8.252 1.00 82.88 292 THR A N 1
ATOM 2316 C CA . THR A 1 292 ? -0.482 5.284 -6.938 1.00 82.88 292 THR A CA 1
ATOM 2317 C C . THR A 1 292 ? 0.841 4.553 -7.117 1.00 82.88 292 THR A C 1
ATOM 2319 O O . THR A 1 292 ? 0.880 3.444 -7.651 1.00 82.88 292 THR A O 1
ATOM 2322 N N . ILE A 1 293 ? 1.936 5.185 -6.696 1.00 87.12 293 ILE A N 1
ATOM 2323 C CA . ILE A 1 293 ? 3.296 4.678 -6.908 1.00 87.12 293 ILE A CA 1
ATOM 2324 C C . ILE A 1 293 ? 3.981 4.473 -5.567 1.00 87.12 293 ILE A C 1
ATOM 2326 O O . ILE A 1 293 ? 3.989 5.355 -4.706 1.00 87.12 293 ILE A O 1
ATOM 2330 N N . PHE A 1 294 ? 4.635 3.328 -5.446 1.00 88.38 294 PHE A N 1
ATOM 2331 C CA . PHE A 1 294 ? 5.411 2.904 -4.302 1.00 88.38 294 PHE A CA 1
ATOM 2332 C C . PHE A 1 294 ? 6.824 2.525 -4.720 1.00 88.38 294 PHE A C 1
ATOM 2334 O O . PHE A 1 294 ? 7.061 1.978 -5.798 1.00 88.38 294 PHE A O 1
ATOM 2341 N N . ARG A 1 295 ? 7.760 2.756 -3.810 1.00 88.31 295 ARG A N 1
ATOM 2342 C CA . ARG A 1 295 ? 9.126 2.253 -3.880 1.00 88.31 295 ARG A CA 1
ATOM 2343 C C . ARG A 1 295 ? 9.250 1.026 -2.987 1.00 88.31 295 ARG A C 1
ATOM 2345 O O . ARG A 1 295 ? 8.944 1.108 -1.799 1.00 88.31 295 ARG A O 1
ATOM 2352 N N . ASN A 1 296 ? 9.755 -0.081 -3.515 1.00 87.25 296 ASN A N 1
ATOM 2353 C CA . ASN A 1 296 ? 10.147 -1.219 -2.692 1.00 87.25 296 ASN A CA 1
ATOM 2354 C C . ASN A 1 296 ? 11.500 -0.937 -2.045 1.00 87.25 296 ASN A C 1
ATOM 2356 O O . ASN A 1 296 ? 12.556 -1.034 -2.677 1.00 87.25 296 ASN A O 1
ATOM 2360 N N . PHE A 1 297 ? 11.482 -0.594 -0.764 1.00 78.81 297 PHE A N 1
ATOM 2361 C CA . PHE A 1 297 ? 12.707 -0.221 -0.066 1.00 78.81 297 PHE A CA 1
ATOM 2362 C C . PHE A 1 297 ? 13.316 -1.368 0.743 1.00 78.81 297 PHE A C 1
ATOM 2364 O O . PHE A 1 297 ? 14.489 -1.274 1.106 1.00 78.81 297 PHE A O 1
ATOM 2371 N N . LYS A 1 298 ? 12.561 -2.436 1.054 1.00 83.69 298 LYS A N 1
ATOM 2372 C CA . LYS A 1 298 ? 13.036 -3.492 1.962 1.00 83.69 298 LYS A CA 1
ATOM 2373 C C . LYS A 1 298 ? 12.176 -4.770 1.921 1.00 83.69 298 LYS A C 1
ATOM 2375 O O . LYS A 1 298 ? 10.970 -4.677 2.164 1.00 83.69 298 LYS A O 1
ATOM 2380 N N . PRO A 1 299 ? 12.777 -5.973 1.824 1.00 88.25 299 PRO A N 1
ATOM 2381 C CA . PRO A 1 299 ? 12.083 -7.235 2.083 1.00 88.25 299 PRO A CA 1
ATOM 2382 C C . PRO A 1 299 ? 11.454 -7.265 3.477 1.00 88.25 299 PRO A C 1
ATOM 2384 O O . PRO A 1 299 ? 12.025 -6.775 4.464 1.00 88.25 299 PRO A O 1
ATOM 2387 N N . CYS A 1 300 ? 10.269 -7.846 3.595 1.00 89.88 300 CYS A N 1
ATOM 2388 C CA . CYS A 1 300 ? 9.575 -7.900 4.866 1.00 89.88 300 CYS A CA 1
ATOM 2389 C C . CYS A 1 300 ? 9.858 -9.227 5.583 1.00 89.88 300 CYS A C 1
ATOM 2391 O O . CYS A 1 300 ? 9.419 -10.309 5.192 1.00 89.88 300 CYS A O 1
ATOM 2393 N N . THR A 1 301 ? 10.671 -9.109 6.632 1.00 90.81 301 THR A N 1
ATOM 2394 C CA . THR A 1 301 ? 11.082 -10.195 7.520 1.00 90.81 301 THR A CA 1
ATOM 2395 C C . THR A 1 301 ? 9.912 -10.647 8.375 1.00 90.81 301 THR A C 1
ATOM 2397 O O . THR A 1 301 ? 9.182 -9.821 8.925 1.00 90.81 301 THR A O 1
ATOM 2400 N N . ARG A 1 302 ? 9.757 -11.959 8.508 1.00 93.38 302 ARG A N 1
ATOM 2401 C CA . ARG A 1 302 ? 8.627 -12.591 9.178 1.00 93.38 302 ARG A CA 1
ATOM 2402 C C . ARG A 1 302 ? 8.983 -12.952 10.614 1.00 93.38 302 ARG A C 1
ATOM 2404 O O . ARG A 1 302 ? 10.131 -13.248 10.936 1.00 93.38 302 ARG A O 1
ATOM 2411 N N . CYS A 1 303 ? 7.990 -12.854 11.489 1.00 89.88 303 CYS A N 1
ATOM 2412 C CA . CYS A 1 303 ? 8.133 -13.050 12.928 1.00 89.88 303 CYS A CA 1
ATOM 2413 C C . CYS A 1 303 ? 7.060 -14.012 13.435 1.00 89.88 303 CYS A C 1
ATOM 2415 O O . CYS A 1 303 ? 6.176 -14.397 12.676 1.00 89.88 303 CYS A O 1
ATOM 2417 N N . ILE A 1 304 ? 7.110 -14.346 14.726 1.00 92.88 304 ILE A N 1
ATOM 2418 C CA . ILE A 1 304 ? 6.198 -15.307 15.365 1.00 92.88 304 ILE A CA 1
ATOM 2419 C C . ILE A 1 304 ? 4.710 -14.995 15.153 1.00 92.88 304 ILE A C 1
ATOM 2421 O O . ILE A 1 304 ? 3.898 -15.903 15.151 1.00 92.88 304 ILE A O 1
ATOM 2425 N N . LEU A 1 305 ? 4.335 -13.738 14.888 1.00 91.50 305 LEU A N 1
ATOM 2426 C CA . LEU A 1 305 ? 2.939 -13.388 14.610 1.00 91.50 305 LEU A CA 1
ATOM 2427 C C . LEU A 1 305 ? 2.350 -14.165 13.425 1.00 91.50 305 LEU A C 1
ATOM 2429 O O . LEU A 1 305 ? 1.156 -14.427 13.416 1.00 91.50 305 LEU A O 1
ATOM 2433 N N . THR A 1 306 ? 3.166 -14.563 12.443 1.00 91.75 306 THR A N 1
ATOM 2434 C CA . THR A 1 306 ? 2.669 -15.354 11.307 1.00 91.75 306 THR A CA 1
ATOM 2435 C C . THR A 1 306 ? 2.206 -16.746 11.727 1.00 91.75 306 THR A C 1
ATOM 2437 O O . THR A 1 306 ? 1.497 -17.394 10.971 1.00 91.75 306 THR A O 1
ATOM 2440 N N . THR A 1 307 ? 2.600 -17.227 12.907 1.00 91.50 307 THR A N 1
ATOM 2441 C CA . THR A 1 307 ? 2.164 -18.525 13.432 1.00 91.50 307 THR A CA 1
ATOM 2442 C C . THR A 1 307 ? 0.865 -18.424 14.223 1.00 91.50 307 THR A C 1
ATOM 2444 O O . THR A 1 307 ? 0.339 -19.446 14.639 1.00 91.50 307 THR A O 1
ATOM 2447 N N . VAL A 1 308 ? 0.325 -17.218 14.428 1.00 89.62 308 VAL A N 1
ATOM 2448 C CA . VAL A 1 308 ? -1.014 -17.029 14.994 1.00 89.62 308 VAL A CA 1
ATOM 2449 C C . VAL A 1 308 ? -2.041 -17.220 13.889 1.00 89.62 308 VAL A C 1
ATOM 2451 O O . VAL A 1 308 ? -1.955 -16.590 12.834 1.00 89.62 308 VAL A O 1
ATOM 2454 N N . ASP A 1 309 ? -3.017 -18.080 14.135 1.00 86.56 309 ASP A N 1
ATOM 2455 C CA . ASP A 1 309 ? -4.176 -18.216 13.273 1.00 86.56 309 ASP A CA 1
ATOM 2456 C C . ASP A 1 309 ? -5.095 -16.984 13.387 1.00 86.56 309 ASP A C 1
ATOM 2458 O O . ASP A 1 309 ? -5.525 -16.647 14.492 1.00 86.56 309 ASP A O 1
ATOM 2462 N N . PRO A 1 310 ? -5.386 -16.280 12.278 1.00 83.94 310 PRO A N 1
ATOM 2463 C CA . PRO A 1 310 ? -6.183 -15.057 12.313 1.00 83.94 310 PRO A CA 1
ATOM 2464 C C . PRO A 1 310 ? -7.674 -15.285 12.611 1.00 83.94 310 PRO A C 1
ATOM 2466 O O . PRO A 1 310 ? -8.352 -14.324 12.962 1.00 83.94 310 PRO A O 1
ATOM 2469 N N . GLU A 1 311 ? -8.179 -16.514 12.484 1.00 85.94 311 GLU A N 1
ATOM 2470 C CA . GLU A 1 311 ? -9.581 -16.874 12.726 1.00 85.94 311 GLU A CA 1
ATOM 2471 C C . GLU A 1 311 ? -9.804 -17.420 14.139 1.00 85.94 311 GLU A C 1
ATOM 2473 O O . GLU A 1 311 ? -10.869 -17.216 14.717 1.00 85.94 311 GLU A O 1
ATOM 2478 N N . THR A 1 312 ? -8.801 -18.082 14.726 1.00 87.50 312 THR A N 1
ATOM 2479 C CA . THR A 1 312 ? -8.916 -18.668 16.077 1.00 87.50 312 THR A CA 1
ATOM 2480 C C . THR A 1 312 ? -8.092 -17.950 17.142 1.00 87.50 312 THR A C 1
ATOM 2482 O O . THR A 1 312 ? -8.315 -18.148 18.334 1.00 87.50 312 THR A O 1
ATOM 2485 N N . GLY A 1 313 ? -7.125 -17.117 16.748 1.00 88.75 313 GLY A N 1
ATOM 2486 C CA . GLY A 1 313 ? -6.203 -16.461 17.673 1.00 88.75 313 GLY A CA 1
ATOM 2487 C C . GLY A 1 313 ? -5.267 -17.438 18.385 1.00 88.75 313 GLY A C 1
ATOM 2488 O O . GLY A 1 313 ? -4.693 -17.079 19.409 1.00 88.75 313 GLY A O 1
ATOM 2489 N N . VAL A 1 314 ? -5.110 -18.664 17.876 1.00 88.69 314 VAL A N 1
ATOM 2490 C CA . VAL A 1 314 ? -4.254 -19.704 18.461 1.00 88.69 314 VAL A CA 1
ATOM 2491 C C . VAL A 1 314 ? -2.886 -19.702 17.781 1.00 88.69 314 VAL A C 1
ATOM 2493 O O . VAL A 1 314 ? -2.778 -19.573 16.563 1.00 88.69 314 VAL A O 1
ATOM 2496 N N . LEU A 1 315 ? -1.823 -19.830 18.577 1.00 88.50 315 LEU A N 1
ATOM 2497 C CA . LEU A 1 315 ? -0.468 -20.040 18.069 1.00 88.50 315 LEU A CA 1
ATOM 2498 C C . LEU A 1 315 ? -0.305 -21.482 17.594 1.00 88.50 315 LEU A C 1
ATOM 2500 O O . LEU A 1 315 ? -0.567 -22.415 18.349 1.00 88.50 315 LEU A O 1
ATOM 2504 N N . ASP A 1 316 ? 0.214 -21.653 16.384 1.00 87.69 316 ASP A N 1
ATOM 2505 C CA . ASP A 1 316 ? 0.613 -22.960 15.884 1.00 87.69 316 ASP A CA 1
ATOM 2506 C C . ASP A 1 316 ? 1.775 -23.519 16.737 1.00 87.69 316 ASP A C 1
ATOM 2508 O O . ASP A 1 316 ? 2.840 -22.884 16.819 1.00 87.69 316 ASP A O 1
ATOM 2512 N N . PRO A 1 317 ? 1.609 -24.694 17.376 1.00 88.62 317 PRO A N 1
ATOM 2513 C CA . PRO A 1 317 ? 2.619 -25.269 18.266 1.00 88.62 317 PRO A CA 1
ATOM 2514 C C . PRO A 1 317 ? 3.905 -25.672 17.528 1.00 88.62 317 PRO A C 1
ATOM 2516 O O . PRO A 1 317 ? 4.987 -25.658 18.118 1.00 88.62 317 PRO A O 1
ATOM 2519 N N . ASN A 1 318 ? 3.817 -25.960 16.227 1.00 89.62 318 ASN A N 1
ATOM 2520 C CA . ASN A 1 318 ? 4.949 -26.297 15.365 1.00 89.62 318 ASN A CA 1
ATOM 2521 C C . ASN A 1 318 ? 5.636 -25.054 14.783 1.00 89.62 318 ASN A C 1
ATOM 2523 O O . ASN A 1 318 ? 6.629 -25.170 14.060 1.00 89.62 318 ASN A O 1
ATOM 2527 N N . LYS A 1 319 ? 5.145 -23.854 15.126 1.00 90.62 319 LYS A N 1
ATOM 2528 C CA . LYS A 1 319 ? 5.638 -22.562 14.633 1.00 90.62 319 LYS A CA 1
ATOM 2529 C C . LYS A 1 319 ? 5.524 -22.433 13.111 1.00 90.62 319 LYS A C 1
ATOM 2531 O O . LYS A 1 319 ? 6.327 -21.730 12.489 1.00 90.62 319 LYS A O 1
ATOM 2536 N N . GLU A 1 320 ? 4.538 -23.082 12.499 1.00 91.56 320 GLU A N 1
ATOM 2537 C CA . GLU A 1 320 ? 4.252 -22.892 11.078 1.00 91.56 320 GLU A CA 1
ATOM 2538 C C . GLU A 1 320 ? 3.483 -21.591 10.820 1.00 91.56 320 GLU A C 1
ATOM 2540 O O . GLU A 1 320 ? 2.739 -21.130 11.683 1.00 91.56 320 GLU A O 1
ATOM 2545 N N . PRO A 1 321 ? 3.687 -20.925 9.666 1.00 92.06 321 PRO A N 1
ATOM 2546 C CA . PRO A 1 321 ? 4.594 -21.274 8.568 1.00 92.06 321 PRO A CA 1
ATOM 2547 C C . PRO A 1 321 ? 6.027 -20.731 8.743 1.00 92.06 321 PRO A C 1
ATOM 2549 O O . PRO A 1 321 ? 6.829 -20.736 7.804 1.00 92.06 321 PRO A O 1
ATOM 2552 N N . LEU A 1 322 ? 6.355 -20.161 9.912 1.00 92.75 322 LEU A N 1
ATOM 2553 C CA . LEU A 1 322 ? 7.643 -19.498 10.135 1.00 92.75 322 LEU A CA 1
ATOM 2554 C C . LEU A 1 322 ? 8.806 -20.497 10.100 1.00 92.75 322 LEU A C 1
ATOM 2556 O O . LEU A 1 322 ? 9.872 -20.163 9.577 1.00 92.75 322 LEU A O 1
ATOM 2560 N N . ARG A 1 323 ? 8.589 -21.713 10.616 1.00 93.62 323 ARG A N 1
ATOM 2561 C CA . ARG A 1 323 ? 9.539 -22.827 10.545 1.00 93.62 323 ARG A CA 1
ATOM 2562 C C . ARG A 1 323 ? 9.871 -23.166 9.093 1.00 93.62 323 ARG A C 1
ATOM 2564 O O . ARG A 1 323 ? 11.041 -23.074 8.724 1.00 93.62 323 ARG A O 1
ATOM 2571 N N . THR A 1 324 ? 8.868 -23.448 8.259 1.00 93.56 324 THR A N 1
ATOM 2572 C CA . THR A 1 324 ? 9.086 -23.752 6.838 1.00 93.56 324 THR A CA 1
ATOM 2573 C C . THR A 1 324 ? 9.733 -22.594 6.090 1.00 93.56 324 THR A C 1
ATOM 2575 O O . THR A 1 324 ? 10.724 -22.806 5.391 1.00 93.56 324 THR A O 1
ATOM 2578 N N . LEU A 1 325 ? 9.285 -21.348 6.288 1.00 93.25 325 LEU A N 1
ATOM 2579 C CA . LEU A 1 325 ? 9.960 -20.169 5.725 1.00 93.25 325 LEU A CA 1
ATOM 2580 C C . LEU A 1 325 ? 11.448 -20.112 6.105 1.00 93.25 325 LEU A C 1
ATOM 2582 O O . LEU A 1 325 ? 12.290 -19.750 5.282 1.00 93.25 325 LEU A O 1
ATOM 2586 N N . GLY A 1 326 ? 11.781 -20.499 7.337 1.00 92.31 326 GLY A N 1
ATOM 2587 C CA . GLY A 1 326 ? 13.147 -20.536 7.845 1.00 92.31 326 GLY A CA 1
ATOM 2588 C C . GLY A 1 326 ? 14.087 -21.476 7.085 1.00 92.31 326 GLY A C 1
ATOM 2589 O O . GLY A 1 326 ? 15.298 -21.281 7.178 1.00 92.31 326 GLY A O 1
ATOM 2590 N N . THR A 1 327 ? 13.561 -22.437 6.319 1.00 92.50 327 THR A N 1
ATOM 2591 C CA . THR A 1 327 ? 14.359 -23.428 5.576 1.00 92.50 327 THR A CA 1
ATOM 2592 C C . THR A 1 327 ? 14.825 -22.939 4.201 1.00 92.50 327 THR A C 1
ATOM 2594 O O . THR A 1 327 ? 15.916 -23.302 3.772 1.00 92.50 327 THR A O 1
ATOM 2597 N N . TYR A 1 328 ? 14.043 -22.092 3.517 1.00 90.69 328 TYR A N 1
ATOM 2598 C CA . TYR A 1 328 ? 14.309 -21.716 2.115 1.00 90.69 328 TYR A CA 1
ATOM 2599 C C . TYR A 1 328 ? 14.184 -20.216 1.814 1.00 90.69 328 TYR A C 1
ATOM 2601 O O . TYR A 1 328 ? 14.645 -19.762 0.769 1.00 90.69 328 TYR A O 1
ATOM 2609 N N . ARG A 1 329 ? 13.605 -19.417 2.721 1.00 92.94 329 ARG A N 1
ATOM 2610 C CA . ARG A 1 329 ? 13.385 -17.967 2.538 1.00 92.94 329 ARG A CA 1
ATOM 2611 C C . ARG A 1 329 ? 14.255 -17.106 3.440 1.00 92.94 329 ARG A C 1
ATOM 2613 O O . ARG A 1 329 ? 13.898 -15.980 3.789 1.00 92.94 329 ARG A O 1
ATOM 2620 N N . GLN A 1 330 ? 15.410 -17.630 3.829 1.00 88.56 330 GLN A N 1
ATOM 2621 C CA . GLN A 1 330 ? 16.388 -16.879 4.599 1.00 88.56 330 GLN A CA 1
ATOM 2622 C C . GLN A 1 330 ? 17.017 -15.763 3.768 1.00 88.56 330 GLN A C 1
ATOM 2624 O O . GLN A 1 330 ? 17.386 -15.960 2.611 1.00 88.56 330 GLN A O 1
ATOM 2629 N N . LEU A 1 331 ? 17.204 -14.596 4.387 1.00 80.25 331 LEU A N 1
ATOM 2630 C CA . LEU A 1 331 ? 17.940 -13.506 3.753 1.00 80.25 331 LEU A CA 1
ATOM 2631 C C . LEU A 1 331 ? 19.410 -13.889 3.562 1.00 80.25 331 LEU A C 1
ATOM 2633 O O . LEU A 1 331 ? 19.969 -14.678 4.328 1.00 80.25 331 LEU A O 1
ATOM 2637 N N . HIS A 1 332 ? 20.043 -13.307 2.548 1.00 73.44 332 HIS A N 1
ATOM 2638 C CA . HIS A 1 332 ? 21.452 -13.540 2.256 1.00 73.44 332 HIS A CA 1
ATOM 2639 C C . HIS A 1 332 ? 22.363 -13.073 3.397 1.00 73.44 332 HIS A C 1
ATOM 2641 O O . HIS A 1 332 ? 22.105 -12.046 4.031 1.00 73.44 332 HIS A O 1
ATOM 2647 N N . GLU A 1 333 ? 23.471 -13.784 3.604 1.00 70.81 333 GLU A N 1
ATOM 2648 C CA . GLU A 1 333 ? 24.409 -13.557 4.707 1.00 70.81 333 GLU A CA 1
ATOM 2649 C C . GLU A 1 333 ? 24.921 -12.114 4.774 1.00 70.81 333 GLU A C 1
ATOM 2651 O O . GLU A 1 333 ? 24.914 -11.519 5.842 1.00 70.81 333 GLU A O 1
ATOM 2656 N N . ALA A 1 334 ? 25.222 -11.494 3.630 1.00 65.06 334 ALA A N 1
ATOM 2657 C CA . ALA A 1 334 ? 25.653 -10.091 3.570 1.00 65.06 334 ALA A CA 1
ATOM 2658 C C . ALA A 1 334 ? 24.654 -9.080 4.181 1.00 65.06 334 ALA A C 1
ATOM 2660 O O . ALA A 1 334 ? 25.057 -7.993 4.587 1.00 65.06 334 ALA A O 1
ATOM 2661 N N . ILE A 1 335 ? 23.357 -9.410 4.240 1.00 67.50 335 ILE A N 1
ATOM 2662 C CA . ILE A 1 335 ? 22.301 -8.539 4.784 1.00 67.50 335 ILE A CA 1
ATOM 2663 C C . ILE A 1 335 ? 21.835 -9.009 6.181 1.00 67.50 335 ILE A C 1
ATOM 2665 O O . ILE A 1 335 ? 21.264 -8.223 6.943 1.00 67.50 335 ILE A O 1
ATOM 2669 N N . ARG A 1 336 ? 22.110 -10.260 6.577 1.00 71.81 336 ARG A N 1
ATOM 2670 C CA . ARG A 1 336 ? 21.722 -10.807 7.894 1.00 71.81 336 ARG A CA 1
ATOM 2671 C C . ARG A 1 336 ? 22.228 -9.996 9.099 1.00 71.81 336 ARG A C 1
ATOM 2673 O O . ARG A 1 336 ? 21.425 -9.813 10.012 1.00 71.81 336 ARG A O 1
ATOM 2680 N N . PRO A 1 337 ? 23.456 -9.434 9.130 1.00 70.19 337 PRO A N 1
ATOM 2681 C CA . PRO A 1 337 ? 23.901 -8.580 10.238 1.00 70.19 337 PRO A CA 1
ATOM 2682 C C . PRO A 1 337 ? 22.989 -7.371 10.487 1.00 70.19 337 PRO A C 1
ATOM 2684 O O . PRO A 1 337 ? 22.855 -6.891 11.610 1.00 70.19 337 PRO A O 1
ATOM 2687 N N . VAL A 1 338 ? 22.330 -6.890 9.433 1.00 68.12 338 VAL A N 1
ATOM 2688 C CA . VAL A 1 338 ? 21.413 -5.750 9.479 1.00 68.12 338 VAL A CA 1
ATOM 2689 C C . VAL A 1 338 ? 20.001 -6.197 9.867 1.00 68.12 338 VAL A C 1
ATOM 2691 O O . VAL A 1 338 ? 19.360 -5.586 10.726 1.00 68.12 338 VAL A O 1
ATOM 2694 N N . MET A 1 339 ? 19.521 -7.262 9.223 1.00 72.44 339 MET A N 1
ATOM 2695 C CA . MET A 1 339 ? 18.112 -7.677 9.218 1.00 72.44 339 MET A CA 1
ATOM 2696 C C . MET A 1 339 ? 17.760 -8.748 10.249 1.00 72.44 339 MET A C 1
ATOM 2698 O O . MET A 1 339 ? 16.580 -8.972 10.513 1.00 72.44 339 MET A O 1
ATOM 2702 N N . GLY A 1 340 ? 18.766 -9.393 10.836 1.00 76.81 340 GLY A N 1
ATOM 2703 C CA . GLY A 1 340 ? 18.599 -10.565 11.682 1.00 76.81 340 GLY A CA 1
ATOM 2704 C C . GLY A 1 340 ? 18.388 -11.864 10.887 1.00 76.81 340 GLY A C 1
ATOM 2705 O O . GLY A 1 340 ? 18.413 -11.860 9.654 1.00 76.81 340 GLY A O 1
ATOM 2706 N N . PRO A 1 341 ? 18.181 -12.989 11.594 1.00 82.56 341 PRO A N 1
ATOM 2707 C CA . PRO A 1 341 ? 18.061 -14.334 11.018 1.00 82.56 341 PRO A CA 1
ATOM 2708 C C . PRO A 1 341 ? 16.631 -14.688 10.570 1.00 82.56 341 PRO A C 1
ATOM 2710 O O . PRO A 1 341 ? 16.305 -15.855 10.364 1.00 82.56 341 PRO A O 1
ATOM 2713 N N . SER A 1 342 ? 15.736 -13.703 10.500 1.00 87.44 342 SER A N 1
ATOM 2714 C CA . SER A 1 342 ? 14.340 -13.931 10.138 1.00 87.44 342 SER A CA 1
ATOM 2715 C C . SER A 1 342 ? 14.192 -14.150 8.629 1.00 87.44 342 SER A C 1
ATOM 2717 O O . SER A 1 342 ? 14.749 -13.369 7.849 1.00 87.44 342 SER A O 1
ATOM 2719 N N . PRO A 1 343 ? 13.390 -15.140 8.195 1.00 92.88 343 PRO A N 1
ATOM 2720 C CA . PRO A 1 343 ? 13.097 -15.323 6.781 1.00 92.88 343 PRO A CA 1
ATOM 2721 C C . PRO A 1 343 ? 12.220 -14.183 6.245 1.00 92.88 343 PRO A C 1
ATOM 2723 O O . PRO A 1 343 ? 11.586 -13.456 7.015 1.00 92.88 343 PRO A O 1
ATOM 2726 N N . ALA A 1 344 ? 12.162 -14.023 4.924 1.00 91.25 344 ALA A N 1
ATOM 2727 C CA . ALA A 1 344 ? 11.406 -12.964 4.260 1.00 91.25 344 ALA A CA 1
ATOM 2728 C C . ALA A 1 344 ? 10.340 -13.503 3.298 1.00 91.25 344 ALA A C 1
ATOM 2730 O O . ALA A 1 344 ? 10.567 -14.416 2.506 1.00 91.25 344 ALA A O 1
ATOM 2731 N N . LEU A 1 345 ? 9.178 -12.863 3.331 1.00 94.25 345 LEU A N 1
ATOM 2732 C CA . LEU A 1 345 ? 8.061 -13.097 2.416 1.00 94.25 345 LEU A CA 1
ATOM 2733 C C . LEU A 1 345 ? 7.428 -11.738 2.145 1.00 94.25 345 LEU A C 1
ATOM 2735 O O . LEU A 1 345 ? 7.186 -11.038 3.113 1.00 94.25 345 LEU A O 1
ATOM 2739 N N . GLY A 1 346 ? 7.171 -11.331 0.906 1.00 93.44 346 GLY A N 1
ATOM 2740 C CA . GLY A 1 346 ? 6.633 -10.000 0.598 1.00 93.44 346 GLY A CA 1
ATOM 2741 C C . GLY A 1 346 ? 7.570 -8.821 0.913 1.00 93.44 346 GLY A C 1
ATOM 2742 O O . GLY A 1 346 ? 8.648 -8.959 1.504 1.00 93.44 346 GLY A O 1
ATOM 2743 N N . ILE A 1 347 ? 7.133 -7.621 0.542 1.00 91.50 347 ILE A N 1
ATOM 2744 C CA . ILE A 1 347 ? 7.959 -6.410 0.462 1.00 91.50 347 ILE A CA 1
ATOM 2745 C C . ILE A 1 347 ? 7.334 -5.231 1.215 1.00 91.50 347 ILE A C 1
ATOM 2747 O O . ILE A 1 347 ? 6.114 -5.086 1.277 1.00 91.50 347 ILE A O 1
ATOM 2751 N N . ASN A 1 348 ? 8.177 -4.380 1.806 1.00 90.62 348 ASN A N 1
ATOM 2752 C CA . ASN A 1 348 ? 7.758 -3.113 2.408 1.00 90.62 348 ASN A CA 1
ATOM 2753 C C . ASN A 1 348 ? 7.815 -1.992 1.368 1.00 90.62 348 ASN A C 1
ATOM 2755 O O . ASN A 1 348 ? 8.826 -1.821 0.677 1.00 90.62 348 ASN A O 1
ATOM 2759 N N . LEU A 1 349 ? 6.744 -1.207 1.304 1.00 89.56 349 LEU A N 1
ATOM 2760 C CA . LEU A 1 349 ? 6.522 -0.212 0.267 1.00 89.56 349 LEU A CA 1
ATOM 2761 C C . LEU A 1 349 ? 6.500 1.210 0.840 1.00 89.56 349 LEU A C 1
ATOM 2763 O O . LEU A 1 349 ? 5.716 1.550 1.717 1.00 89.56 349 LEU A O 1
ATOM 2767 N N . GLY A 1 350 ? 7.365 2.072 0.320 1.00 88.94 350 GLY A N 1
ATOM 2768 C CA . GLY A 1 350 ? 7.403 3.492 0.651 1.00 88.94 350 GLY A CA 1
ATOM 2769 C C . GLY A 1 350 ? 6.560 4.268 -0.346 1.00 88.94 350 GLY A C 1
ATOM 2770 O O . GLY A 1 350 ? 6.813 4.178 -1.550 1.00 88.94 350 GLY A O 1
ATOM 2771 N N . LEU A 1 351 ? 5.566 5.023 0.121 1.00 88.75 351 LEU A N 1
ATOM 2772 C CA . LEU A 1 351 ? 4.703 5.790 -0.772 1.00 88.75 351 LEU A CA 1
ATOM 2773 C C . LEU A 1 351 ? 5.515 6.874 -1.497 1.00 88.75 351 LEU A C 1
ATOM 2775 O O . LEU A 1 351 ? 6.282 7.635 -0.895 1.00 88.75 351 LEU A O 1
ATOM 2779 N N . TYR A 1 352 ? 5.358 6.934 -2.815 1.00 86.12 352 TYR A N 1
ATOM 2780 C CA . TYR A 1 352 ? 5.972 7.953 -3.658 1.00 86.12 352 TYR A CA 1
ATOM 2781 C C . TYR A 1 352 ? 4.924 8.918 -4.200 1.00 86.12 352 TYR A C 1
ATOM 2783 O O . TYR A 1 352 ? 5.035 10.119 -3.963 1.00 86.12 352 TYR A O 1
ATOM 2791 N N . THR A 1 353 ? 3.888 8.387 -4.852 1.00 84.38 353 THR A N 1
ATOM 2792 C CA . THR A 1 353 ? 2.741 9.162 -5.339 1.00 84.38 353 THR A CA 1
ATOM 2793 C C . THR A 1 353 ? 1.482 8.659 -4.637 1.00 84.38 353 THR A C 1
ATOM 2795 O O . THR A 1 353 ? 1.119 7.499 -4.850 1.00 84.38 353 THR A O 1
ATOM 2798 N N . PRO A 1 354 ? 0.831 9.491 -3.799 1.00 84.94 354 PRO A N 1
ATOM 2799 C CA . PRO A 1 354 ? -0.469 9.179 -3.211 1.00 84.94 354 PRO A CA 1
ATOM 2800 C C . PRO A 1 354 ? -1.529 8.923 -4.281 1.00 84.94 354 PRO A C 1
ATOM 2802 O O . PRO A 1 354 ? -1.445 9.437 -5.397 1.00 84.94 354 PRO A O 1
ATOM 2805 N N . GLY A 1 355 ? -2.556 8.163 -3.930 1.00 81.75 355 GLY A N 1
ATOM 2806 C CA . GLY A 1 355 ? -3.654 7.884 -4.843 1.00 81.75 355 GLY A CA 1
ATOM 2807 C C . GLY A 1 355 ? -4.626 6.863 -4.281 1.00 81.75 355 GLY A C 1
ATOM 2808 O O . GLY A 1 355 ? -4.458 6.383 -3.162 1.00 81.75 355 GLY A O 1
ATOM 2809 N N . ILE A 1 356 ? -5.650 6.560 -5.067 1.00 80.38 356 ILE A N 1
ATOM 2810 C CA . ILE A 1 356 ? -6.680 5.586 -4.714 1.00 80.38 356 ILE A CA 1
ATOM 2811 C C . ILE A 1 356 ? -6.287 4.235 -5.302 1.00 80.38 356 ILE A C 1
ATOM 2813 O O . ILE A 1 356 ? -5.794 4.155 -6.430 1.00 80.38 356 ILE A O 1
ATOM 2817 N N . VAL A 1 357 ? -6.512 3.176 -4.536 1.00 78.44 357 VAL A N 1
ATOM 2818 C CA . VAL A 1 357 ? -6.392 1.790 -4.993 1.00 78.44 357 VAL A CA 1
ATOM 2819 C C . VAL A 1 357 ? -7.733 1.095 -4.804 1.00 78.44 357 VAL A C 1
ATOM 2821 O O . VAL A 1 357 ? -8.394 1.326 -3.794 1.00 78.44 357 VAL A O 1
ATOM 2824 N N . LYS A 1 358 ? -8.142 0.278 -5.780 1.00 74.94 358 LYS A N 1
ATOM 2825 C CA . LYS A 1 358 ? -9.417 -0.453 -5.759 1.00 74.94 358 LYS A CA 1
ATOM 2826 C C . LYS A 1 358 ? -9.204 -1.956 -5.913 1.00 74.94 358 LYS A C 1
ATOM 2828 O O . LYS A 1 358 ? -8.407 -2.391 -6.740 1.00 74.94 358 LYS A O 1
ATOM 2833 N N . HIS A 1 359 ? -9.903 -2.765 -5.148 1.00 63.97 359 HIS A N 1
ATOM 2834 C CA . HIS A 1 359 ? -9.919 -4.215 -5.285 1.00 63.97 359 HIS A CA 1
ATOM 2835 C C . HIS A 1 359 ? -10.479 -4.629 -6.660 1.00 63.97 359 HIS A C 1
ATOM 2837 O O . HIS A 1 359 ? -11.389 -3.979 -7.166 1.00 63.97 359 HIS A O 1
ATOM 2843 N N . LEU A 1 360 ? -9.882 -5.647 -7.302 1.00 52.00 360 LEU A N 1
ATOM 2844 C CA . LEU A 1 360 ? -10.312 -6.291 -8.566 1.00 52.00 360 LEU A CA 1
ATOM 2845 C C . LEU A 1 360 ? -10.506 -5.411 -9.825 1.00 52.00 360 LEU A C 1
ATOM 2847 O O . LEU A 1 360 ? -10.703 -5.943 -10.912 1.00 52.00 360 LEU A O 1
ATOM 2851 N N . ALA A 1 361 ? -10.361 -4.088 -9.732 1.00 42.56 361 ALA A N 1
ATOM 2852 C CA . ALA A 1 361 ? -10.360 -3.157 -10.869 1.00 42.56 361 ALA A CA 1
ATOM 2853 C C . ALA A 1 361 ? -8.971 -2.544 -11.142 1.00 42.56 361 ALA A C 1
ATOM 2855 O O . ALA A 1 361 ? -8.810 -1.697 -12.023 1.00 42.56 361 ALA A O 1
ATOM 2856 N N . THR A 1 362 ? -7.952 -2.947 -10.375 1.00 53.31 362 THR A N 1
ATOM 2857 C CA . THR A 1 362 ? -6.673 -2.236 -10.314 1.00 53.31 362 THR A CA 1
ATOM 2858 C C . THR A 1 362 ? -5.517 -3.080 -10.830 1.00 53.31 362 THR A C 1
ATOM 2860 O O . THR A 1 362 ? -5.089 -4.059 -10.214 1.00 53.31 362 THR A O 1
ATOM 2863 N N . ARG A 1 363 ? -4.978 -2.656 -11.977 1.00 54.72 363 ARG A N 1
ATOM 2864 C CA . ARG A 1 363 ? -3.798 -3.254 -12.614 1.00 54.72 363 ARG A CA 1
ATOM 2865 C C . ARG A 1 363 ? -2.541 -2.916 -11.814 1.00 54.72 363 ARG A C 1
ATOM 2867 O O . ARG A 1 363 ? -2.399 -1.791 -11.328 1.00 54.72 363 ARG A O 1
ATOM 2874 N N . ILE A 1 364 ? -1.614 -3.867 -11.719 1.00 48.75 364 ILE A N 1
ATOM 2875 C CA . ILE A 1 364 ? -0.331 -3.671 -11.040 1.00 48.75 364 ILE A CA 1
ATOM 2876 C C . ILE A 1 364 ? 0.795 -3.662 -12.067 1.00 48.75 364 ILE A C 1
ATOM 2878 O O . ILE A 1 364 ? 1.029 -4.639 -12.783 1.00 48.75 364 ILE A O 1
ATOM 2882 N N . GLY A 1 365 ? 1.480 -2.522 -12.142 1.00 46.56 365 GLY A N 1
ATOM 2883 C CA . GLY A 1 365 ? 2.673 -2.313 -12.948 1.00 46.56 365 GLY A CA 1
ATOM 2884 C C . GLY A 1 365 ? 3.920 -2.287 -12.073 1.00 46.56 365 GLY A C 1
ATOM 2885 O O . GLY A 1 365 ? 3.899 -1.742 -10.974 1.00 46.56 365 GLY A O 1
ATOM 2886 N N . VAL A 1 366 ? 5.031 -2.827 -12.557 1.00 52.56 366 VAL A N 1
ATOM 2887 C CA . VAL A 1 366 ? 6.318 -2.806 -11.851 1.00 52.56 366 VAL A CA 1
ATOM 2888 C C . VAL A 1 366 ? 7.448 -2.424 -12.791 1.00 52.56 366 VAL A C 1
ATOM 2890 O O . VAL A 1 366 ? 7.311 -2.499 -14.013 1.00 52.56 366 VAL A O 1
ATOM 2893 N N . SER A 1 367 ? 8.588 -2.046 -12.227 1.00 51.59 367 SER A N 1
ATOM 2894 C CA . SER A 1 367 ? 9.845 -2.005 -12.972 1.00 51.59 367 SER A CA 1
ATOM 2895 C C . SER A 1 367 ? 10.854 -2.951 -12.359 1.00 51.59 367 SER A C 1
ATOM 2897 O O . SER A 1 367 ? 11.094 -2.919 -11.154 1.00 51.59 367 SER A O 1
ATOM 2899 N N . SER A 1 368 ? 11.485 -3.723 -13.237 1.00 48.97 368 SER A N 1
ATOM 2900 C CA . SER A 1 368 ? 12.751 -4.395 -12.992 1.00 48.97 368 SER A CA 1
ATOM 2901 C C . SER A 1 368 ? 13.804 -3.714 -13.862 1.00 48.97 368 SER A C 1
ATOM 2903 O O . SER A 1 368 ? 13.763 -3.835 -15.092 1.00 48.97 368 SER A O 1
ATOM 2905 N N . GLN A 1 369 ? 14.769 -3.010 -13.271 1.00 37.72 369 GLN A N 1
ATOM 2906 C CA . GLN A 1 369 ? 15.964 -2.654 -14.032 1.00 37.72 369 GLN A CA 1
ATOM 2907 C C . GLN A 1 369 ? 16.827 -3.911 -14.195 1.00 37.72 369 GLN A C 1
ATOM 2909 O O . GLN A 1 369 ? 17.685 -4.169 -13.357 1.00 37.72 369 GLN A O 1
ATOM 2914 N N . LYS A 1 370 ? 16.579 -4.697 -15.258 1.00 34.47 370 LYS A N 1
ATOM 2915 C CA . LYS A 1 370 ? 17.600 -5.333 -16.121 1.00 34.47 370 LYS A CA 1
ATOM 2916 C C . LYS A 1 370 ? 17.029 -6.374 -17.089 1.00 34.47 370 LYS A C 1
ATOM 2918 O O . LYS A 1 370 ? 16.338 -7.307 -16.702 1.00 34.47 370 LYS A O 1
ATOM 2923 N N . ASN A 1 371 ? 17.480 -6.261 -18.337 1.00 26.20 371 ASN A N 1
ATOM 2924 C CA . ASN A 1 371 ? 17.707 -7.399 -19.219 1.00 26.20 371 ASN A CA 1
ATOM 2925 C C . ASN A 1 371 ? 18.695 -8.373 -18.557 1.00 26.20 371 ASN A C 1
ATOM 2927 O O . ASN A 1 371 ? 19.829 -7.983 -18.276 1.00 26.20 371 ASN A O 1
ATOM 2931 N N . ILE A 1 372 ? 18.317 -9.640 -18.415 1.00 24.97 372 ILE A N 1
ATOM 2932 C CA . ILE A 1 372 ? 19.269 -10.751 -18.481 1.00 24.97 372 ILE A CA 1
ATOM 2933 C C . ILE A 1 372 ? 18.754 -11.697 -19.563 1.00 24.97 372 ILE A C 1
ATOM 2935 O O . ILE A 1 372 ? 17.806 -12.448 -19.370 1.00 24.97 372 ILE A O 1
ATOM 2939 N N . GLN A 1 373 ? 19.381 -11.628 -20.735 1.00 23.17 373 GLN A N 1
ATOM 2940 C CA . GLN A 1 373 ? 19.538 -12.818 -21.556 1.00 23.17 373 GLN A CA 1
ATOM 2941 C C . GLN A 1 373 ? 20.601 -13.684 -20.893 1.00 23.17 373 GLN A C 1
ATOM 2943 O O . GLN A 1 373 ? 21.737 -13.234 -20.797 1.00 23.17 373 GLN A O 1
ATOM 2948 N N . LEU A 1 374 ? 20.255 -14.912 -20.513 1.00 21.72 374 LEU A N 1
ATOM 2949 C CA . LEU A 1 374 ? 21.148 -16.062 -20.649 1.00 21.72 374 LEU A CA 1
ATOM 2950 C C . LEU A 1 374 ? 20.341 -17.370 -20.550 1.00 21.72 374 LEU A C 1
ATOM 2952 O O . LEU A 1 374 ? 19.995 -17.818 -19.469 1.00 21.72 374 LEU A O 1
ATOM 2956 N N . ILE A 1 375 ? 20.025 -17.888 -21.745 1.00 23.16 375 ILE A N 1
ATOM 2957 C CA . ILE A 1 375 ? 20.130 -19.286 -22.204 1.00 23.16 375 ILE A CA 1
ATOM 2958 C C . ILE A 1 375 ? 19.292 -20.373 -21.485 1.00 23.16 375 ILE A C 1
ATOM 2960 O O . ILE A 1 375 ? 19.415 -20.630 -20.294 1.00 23.16 375 ILE A O 1
ATOM 2964 N N . LEU A 1 376 ? 18.472 -21.047 -22.303 1.00 22.50 376 LEU A N 1
ATOM 2965 C CA . LEU A 1 376 ? 17.728 -22.285 -22.043 1.00 22.50 376 LEU A CA 1
ATOM 2966 C C . LEU A 1 376 ? 18.639 -23.447 -21.601 1.00 22.50 376 LEU A C 1
ATOM 2968 O O . LEU A 1 376 ? 19.779 -23.564 -22.039 1.00 22.50 376 LEU A O 1
ATOM 2972 N N . PHE A 1 377 ? 18.089 -24.342 -20.781 1.00 23.72 377 PHE A N 1
ATOM 2973 C CA . PHE A 1 377 ? 18.719 -25.577 -20.312 1.00 23.72 377 PHE A CA 1
ATOM 2974 C C . PHE A 1 377 ? 19.157 -26.511 -21.457 1.00 23.72 377 PHE A C 1
ATOM 2976 O O . PHE A 1 377 ? 18.356 -26.832 -22.331 1.00 23.72 377 PHE A O 1
ATOM 2983 N N . HIS A 1 378 ? 20.362 -27.082 -21.357 1.00 21.88 378 HIS A N 1
ATOM 2984 C CA . HIS A 1 378 ? 20.615 -28.451 -21.812 1.00 21.88 378 HIS A CA 1
ATOM 2985 C C . HIS A 1 378 ? 21.429 -29.195 -20.751 1.00 21.88 378 HIS A C 1
ATOM 2987 O O . HIS A 1 378 ? 22.494 -28.755 -20.322 1.00 21.88 378 HIS A O 1
ATOM 2993 N N . ARG A 1 379 ? 20.881 -30.322 -20.301 1.00 25.12 379 ARG A N 1
ATOM 2994 C CA . ARG A 1 379 ? 21.478 -31.246 -19.341 1.00 25.12 379 ARG A CA 1
ATOM 2995 C C . ARG A 1 379 ? 22.313 -32.239 -20.147 1.00 25.12 379 ARG A C 1
ATOM 2997 O O . ARG A 1 379 ? 21.751 -33.035 -20.888 1.00 25.12 379 ARG A O 1
ATOM 3004 N N . SER A 1 380 ? 23.631 -32.226 -20.001 1.00 23.62 380 SER A N 1
ATOM 3005 C CA . SER A 1 380 ? 24.458 -33.364 -20.410 1.00 23.62 380 SER A CA 1
ATOM 3006 C C . SER A 1 380 ? 25.703 -33.460 -19.538 1.00 23.62 380 SER A C 1
ATOM 3008 O O . SER A 1 380 ? 26.568 -32.596 -19.603 1.00 23.62 380 SER A O 1
ATOM 3010 N N . ARG A 1 381 ? 25.721 -34.557 -18.773 1.00 24.64 381 ARG A N 1
ATOM 3011 C CA . ARG A 1 381 ? 26.842 -35.248 -18.122 1.00 24.64 381 ARG A CA 1
ATOM 3012 C C . ARG A 1 381 ? 27.664 -34.514 -17.055 1.00 24.64 381 ARG A C 1
ATOM 3014 O O . ARG A 1 381 ? 28.416 -33.585 -17.304 1.00 24.64 381 ARG A O 1
ATOM 3021 N N . VAL A 1 382 ? 27.490 -35.059 -15.852 1.00 27.17 382 VAL A N 1
ATOM 3022 C CA . VAL A 1 382 ? 28.472 -35.194 -14.774 1.00 27.17 382 VAL A CA 1
ATOM 3023 C C . VAL A 1 382 ? 29.703 -35.924 -15.313 1.00 27.17 382 VAL A C 1
ATOM 3025 O O . VAL A 1 382 ? 29.515 -36.962 -15.938 1.00 27.17 382 VAL A O 1
ATOM 3028 N N . GLU A 1 383 ? 30.900 -35.403 -15.042 1.00 26.16 383 GLU A N 1
ATOM 3029 C CA . GLU A 1 383 ? 32.140 -36.166 -14.827 1.00 26.16 383 GLU A CA 1
ATOM 3030 C C . GLU A 1 383 ? 33.219 -35.230 -14.232 1.00 26.16 383 GLU A C 1
ATOM 3032 O O . GLU A 1 383 ? 33.493 -34.159 -14.767 1.00 26.16 383 GLU A O 1
ATOM 3037 N N . ASP A 1 384 ? 33.699 -35.628 -13.051 1.00 25.91 384 ASP A N 1
ATOM 3038 C CA . ASP A 1 384 ? 35.010 -35.455 -12.409 1.00 25.91 384 ASP A CA 1
ATOM 3039 C C . ASP A 1 384 ? 35.824 -34.156 -12.566 1.00 25.91 384 ASP A C 1
ATOM 3041 O O . ASP A 1 384 ? 36.335 -33.838 -13.634 1.00 25.91 384 ASP A O 1
ATOM 3045 N N . TYR A 1 385 ? 36.092 -33.489 -11.433 1.00 23.64 385 TYR A N 1
ATOM 3046 C CA . TYR A 1 385 ? 37.432 -33.507 -10.815 1.00 23.64 385 TYR A CA 1
ATOM 3047 C C . TYR A 1 385 ? 37.396 -32.838 -9.427 1.00 23.64 385 TYR A C 1
ATOM 3049 O O . TYR A 1 385 ? 37.251 -31.621 -9.291 1.00 23.64 385 TYR A O 1
ATOM 3057 N N . GLU A 1 386 ? 37.543 -33.648 -8.378 1.00 24.12 386 GLU A N 1
ATOM 3058 C CA . GLU A 1 386 ? 38.131 -33.208 -7.116 1.00 24.12 386 GLU A CA 1
ATOM 3059 C C . GLU A 1 386 ? 39.631 -32.990 -7.336 1.00 24.12 386 GLU A C 1
ATOM 3061 O O . GLU A 1 386 ? 40.308 -33.913 -7.773 1.00 24.12 386 GLU A O 1
ATOM 3066 N N . SER A 1 387 ? 40.172 -31.830 -6.961 1.00 24.95 387 SER A N 1
ATOM 3067 C CA . SER A 1 387 ? 41.492 -31.757 -6.320 1.00 24.95 387 SER A CA 1
ATOM 3068 C C . SER A 1 387 ? 41.807 -30.335 -5.847 1.00 24.95 387 SER A C 1
ATOM 3070 O O . SER A 1 387 ? 41.640 -29.371 -6.584 1.00 24.95 387 SER A O 1
ATOM 3072 N N . GLU A 1 388 ? 42.345 -30.267 -4.628 1.00 27.12 388 GLU A N 1
ATOM 3073 C CA . GLU A 1 388 ? 43.100 -29.152 -4.031 1.00 27.12 388 GLU A CA 1
ATOM 3074 C C . GLU A 1 388 ? 42.329 -28.088 -3.234 1.00 27.12 388 GLU A C 1
ATOM 3076 O O . GLU A 1 388 ? 42.227 -26.907 -3.555 1.00 27.12 388 GLU A O 1
ATOM 3081 N N . ARG A 1 389 ? 41.947 -28.520 -2.024 1.00 25.17 389 ARG A N 1
ATOM 3082 C CA . ARG A 1 389 ? 42.155 -27.718 -0.810 1.00 25.17 389 ARG A CA 1
ATOM 3083 C C . ARG A 1 389 ? 43.643 -27.391 -0.646 1.00 25.17 389 ARG A C 1
ATOM 3085 O O . ARG A 1 389 ? 44.447 -28.321 -0.663 1.00 25.17 389 ARG A O 1
ATOM 3092 N N . LYS A 1 390 ? 43.961 -26.153 -0.249 1.00 25.44 390 LYS A N 1
ATOM 3093 C CA . LYS A 1 390 ? 44.829 -25.873 0.915 1.00 25.44 390 LYS A CA 1
ATOM 3094 C C . LYS A 1 390 ? 44.858 -24.382 1.284 1.00 25.44 390 LYS A C 1
ATOM 3096 O O . LYS A 1 390 ? 45.170 -23.556 0.443 1.00 25.44 390 LYS A O 1
ATOM 3101 N N . THR A 1 391 ? 44.569 -24.137 2.576 1.00 24.20 391 THR A N 1
ATOM 3102 C CA . THR A 1 391 ? 45.154 -23.137 3.512 1.00 24.20 391 THR A CA 1
ATOM 3103 C C . THR A 1 391 ? 45.129 -21.659 3.085 1.00 24.20 391 THR A C 1
ATOM 3105 O O . THR A 1 391 ? 45.579 -21.323 2.007 1.00 24.20 391 THR A O 1
ATOM 3108 N N . THR A 1 392 ? 44.636 -20.689 3.864 1.00 24.25 392 THR A N 1
ATOM 3109 C CA . THR A 1 392 ? 44.984 -20.373 5.265 1.00 24.25 392 THR A CA 1
ATOM 3110 C C . THR A 1 392 ? 43.969 -19.364 5.843 1.00 24.25 392 THR A C 1
ATOM 3112 O O . THR A 1 392 ? 43.379 -18.572 5.113 1.00 24.25 392 THR A O 1
ATOM 3115 N N . GLN A 1 393 ? 43.799 -19.356 7.165 1.00 21.67 393 GLN A N 1
ATOM 3116 C CA . GLN A 1 393 ? 43.013 -18.393 7.959 1.00 21.67 393 GLN A CA 1
ATOM 3117 C C . GLN A 1 393 ? 43.957 -17.784 9.040 1.00 21.67 393 GLN A C 1
ATOM 3119 O O . GLN A 1 393 ? 45.056 -18.310 9.209 1.00 21.67 393 GLN A O 1
ATOM 3124 N N . PRO A 1 394 ? 43.552 -16.795 9.864 1.00 35.81 394 PRO A N 1
ATOM 3125 C CA . PRO A 1 394 ? 43.437 -15.354 9.598 1.00 35.81 394 PRO A CA 1
ATOM 3126 C C . PRO A 1 394 ? 44.327 -14.492 10.534 1.00 35.81 394 PRO A C 1
ATOM 3128 O O . PRO A 1 394 ? 44.843 -14.978 11.539 1.00 35.81 394 PRO A O 1
ATOM 3131 N N . SER A 1 395 ? 44.410 -13.175 10.306 1.00 23.08 395 SER A N 1
ATOM 3132 C CA . SER A 1 395 ? 44.755 -12.228 11.379 1.00 23.08 395 SER A CA 1
ATOM 3133 C C . SER A 1 395 ? 44.060 -10.867 11.237 1.00 23.08 395 SER A C 1
ATOM 3135 O O . SER A 1 395 ? 43.618 -10.458 10.166 1.00 23.08 395 SER A O 1
ATOM 3137 N N . SER A 1 396 ? 43.870 -10.260 12.405 1.00 25.58 396 SER A N 1
ATOM 3138 C CA . SER A 1 396 ? 43.041 -9.118 12.791 1.00 25.58 396 SER A CA 1
ATOM 3139 C C . SER A 1 396 ? 43.454 -7.773 12.178 1.00 25.58 396 SER A C 1
ATOM 3141 O O . SER A 1 396 ? 44.557 -7.640 11.668 1.00 25.58 396 SER A O 1
ATOM 3143 N N . ILE A 1 397 ? 42.586 -6.753 12.288 1.00 25.58 397 ILE A N 1
ATOM 3144 C CA . ILE A 1 397 ? 42.884 -5.441 12.911 1.00 25.58 397 ILE A CA 1
ATOM 3145 C C . ILE A 1 397 ? 41.665 -4.496 12.807 1.00 25.58 397 ILE A C 1
ATOM 3147 O O . ILE A 1 397 ? 40.821 -4.588 11.919 1.00 25.58 397 ILE A O 1
ATOM 3151 N N . ALA A 1 398 ? 41.583 -3.639 13.821 1.00 24.23 398 ALA A N 1
ATOM 3152 C CA . ALA A 1 398 ? 40.516 -2.755 14.262 1.00 24.23 398 ALA A CA 1
ATOM 3153 C C . ALA A 1 398 ? 40.070 -1.623 13.308 1.00 24.23 398 ALA A C 1
ATOM 3155 O O . ALA A 1 398 ? 40.777 -1.194 12.400 1.00 24.23 398 ALA A O 1
ATOM 3156 N N . ALA A 1 399 ? 38.882 -1.087 13.608 1.00 32.22 399 ALA A N 1
ATOM 3157 C CA . ALA A 1 399 ? 38.302 0.131 13.039 1.00 32.22 399 ALA A CA 1
ATOM 3158 C C . ALA A 1 399 ? 38.947 1.421 13.588 1.00 32.22 399 ALA A C 1
ATOM 3160 O O . ALA A 1 399 ? 39.400 1.429 14.735 1.00 32.22 399 ALA A O 1
ATOM 3161 N N . PRO A 1 400 ? 38.839 2.548 12.854 1.00 33.28 400 PRO A N 1
ATOM 3162 C CA . PRO A 1 400 ? 38.762 3.850 13.515 1.00 33.28 400 PRO A CA 1
ATOM 3163 C C . PRO A 1 400 ? 37.603 4.759 13.070 1.00 33.28 400 PRO A C 1
ATOM 3165 O O . PRO A 1 400 ? 37.065 4.691 11.963 1.00 33.28 400 PRO A O 1
ATOM 3168 N N . ARG A 1 401 ? 37.252 5.610 14.040 1.00 30.11 401 ARG A N 1
ATOM 3169 C CA . ARG A 1 401 ? 36.274 6.702 14.079 1.00 30.11 401 ARG A CA 1
ATOM 3170 C C . ARG A 1 401 ? 36.768 7.955 13.321 1.00 30.11 401 ARG A C 1
ATOM 3172 O O . ARG A 1 401 ? 37.895 7.999 12.849 1.00 30.11 401 ARG A O 1
ATOM 3179 N N . ASP A 1 402 ? 35.892 8.963 13.294 1.00 29.08 402 ASP A N 1
ATOM 3180 C CA . ASP A 1 402 ? 36.114 10.390 12.989 1.00 29.08 402 ASP A CA 1
ATOM 3181 C C . ASP A 1 402 ? 35.869 10.894 11.555 1.00 29.08 402 ASP A C 1
ATOM 3183 O O . ASP A 1 402 ? 36.760 11.091 10.732 1.00 29.08 402 ASP A O 1
ATOM 3187 N N . ARG A 1 403 ? 34.596 11.241 11.303 1.00 32.44 403 ARG A N 1
ATOM 3188 C CA . ARG A 1 403 ? 34.160 12.205 10.280 1.00 32.44 403 ARG A CA 1
ATOM 3189 C C . ARG A 1 403 ? 33.785 13.526 10.953 1.00 32.44 403 ARG A C 1
ATOM 3191 O O . ARG A 1 403 ? 32.626 13.718 11.304 1.00 32.44 403 ARG A O 1
ATOM 3198 N N . LEU A 1 404 ? 34.740 14.441 11.105 1.00 31.95 404 LEU A N 1
ATOM 3199 C CA . LEU A 1 404 ? 34.426 15.858 11.369 1.00 31.95 404 LEU A CA 1
ATOM 3200 C C . LEU A 1 404 ? 35.495 16.859 10.886 1.00 31.95 404 LEU A C 1
ATOM 3202 O O . LEU A 1 404 ? 35.377 18.048 11.147 1.00 31.95 404 LEU A O 1
ATOM 3206 N N . ALA A 1 405 ? 36.498 16.427 10.112 1.00 30.80 405 ALA A N 1
ATOM 3207 C CA . ALA A 1 405 ? 37.634 17.277 9.719 1.00 30.80 405 ALA A CA 1
ATOM 3208 C C . ALA A 1 405 ? 37.699 17.656 8.220 1.00 30.80 405 ALA A C 1
ATOM 3210 O O . ALA A 1 405 ? 38.742 18.108 7.747 1.00 30.80 405 ALA A O 1
ATOM 3211 N N . THR A 1 406 ? 36.625 17.478 7.440 1.00 33.00 406 THR A N 1
ATOM 3212 C CA . THR A 1 406 ? 36.684 17.658 5.968 1.00 33.00 406 THR A CA 1
ATOM 3213 C C . THR A 1 406 ? 36.065 18.968 5.460 1.00 33.00 406 THR A C 1
ATOM 3215 O O . THR A 1 406 ? 36.252 19.314 4.300 1.00 33.00 406 THR A O 1
ATOM 3218 N N . SER A 1 407 ? 35.400 19.758 6.307 1.00 34.62 407 SER A N 1
ATOM 3219 C CA . SER A 1 407 ? 34.751 21.020 5.899 1.00 34.62 407 SER A CA 1
ATOM 3220 C C . SER A 1 407 ? 35.593 22.288 6.114 1.00 34.62 407 SER A C 1
ATOM 3222 O O . SER A 1 407 ? 35.182 23.357 5.675 1.00 34.62 407 SER A O 1
ATOM 3224 N N . ILE A 1 408 ? 36.795 22.196 6.701 1.00 35.66 408 ILE A N 1
ATOM 3225 C CA . ILE A 1 408 ? 37.685 23.361 6.913 1.00 35.66 408 ILE A CA 1
ATOM 3226 C C . ILE A 1 408 ? 38.869 23.396 5.923 1.00 35.66 408 ILE A C 1
ATOM 3228 O O . ILE A 1 408 ? 39.388 24.467 5.616 1.00 35.66 408 ILE A O 1
ATOM 3232 N N . LYS A 1 409 ? 39.254 22.270 5.303 1.00 34.53 409 LYS A N 1
ATOM 3233 C CA . LYS A 1 409 ? 40.433 22.225 4.409 1.00 34.53 409 LYS A CA 1
ATOM 3234 C C . LYS A 1 409 ? 40.212 22.746 2.982 1.00 34.53 409 LYS A C 1
ATOM 3236 O O . LYS A 1 409 ? 41.187 23.086 2.323 1.00 34.53 409 LYS A O 1
ATOM 3241 N N . VAL A 1 410 ? 38.971 22.884 2.509 1.00 36.72 410 VAL A N 1
ATOM 3242 C CA . VAL A 1 410 ? 38.707 23.394 1.144 1.00 36.72 410 VAL A CA 1
ATOM 3243 C C . VAL A 1 410 ? 38.765 24.928 1.080 1.00 36.72 410 VAL A C 1
ATOM 3245 O O . VAL A 1 410 ? 39.113 25.487 0.045 1.00 36.72 410 VAL A O 1
ATOM 3248 N N . ARG A 1 411 ? 38.535 25.632 2.200 1.00 34.41 411 ARG A N 1
ATOM 3249 C CA . ARG A 1 411 ? 38.547 27.107 2.234 1.00 34.41 411 ARG A CA 1
ATOM 3250 C C . ARG A 1 411 ? 39.933 27.724 2.468 1.00 34.41 411 ARG A C 1
ATOM 3252 O O . ARG A 1 411 ? 40.102 28.903 2.201 1.00 34.41 411 ARG A O 1
ATOM 3259 N N . MET A 1 412 ? 40.924 26.934 2.895 1.00 33.34 412 MET A N 1
ATOM 3260 C CA . MET A 1 412 ? 42.331 27.364 3.009 1.00 33.34 412 MET A CA 1
ATOM 3261 C C . MET A 1 412 ? 43.186 27.039 1.771 1.00 33.34 412 MET A C 1
ATOM 3263 O O . MET A 1 412 ? 44.276 27.586 1.629 1.00 33.34 412 MET A O 1
ATOM 3267 N N . ALA A 1 413 ? 42.714 26.174 0.865 1.00 35.84 413 ALA A N 1
ATOM 3268 C CA . ALA A 1 413 ? 43.464 25.809 -0.340 1.00 35.84 413 ALA A CA 1
ATOM 3269 C C . ALA A 1 413 ? 43.324 26.835 -1.482 1.00 35.84 413 ALA A C 1
ATOM 3271 O O . ALA A 1 413 ? 44.210 26.923 -2.325 1.00 35.84 413 ALA A O 1
ATOM 3272 N N . LEU A 1 414 ? 42.256 27.641 -1.492 1.00 36.62 414 LEU A N 1
ATOM 3273 C CA . LEU A 1 414 ? 42.019 28.646 -2.537 1.00 36.62 414 LEU A CA 1
ATOM 3274 C C . LEU A 1 414 ? 42.690 29.999 -2.253 1.00 36.62 414 LEU A C 1
ATOM 3276 O O . LEU A 1 414 ? 42.977 30.730 -3.189 1.00 36.62 414 LEU A O 1
ATOM 3280 N N . THR A 1 415 ? 43.052 30.302 -1.004 1.00 36.81 415 THR A N 1
ATOM 3281 C CA . THR A 1 415 ? 43.766 31.545 -0.648 1.00 36.81 415 THR A CA 1
ATOM 3282 C C . THR A 1 415 ? 45.291 31.444 -0.773 1.00 36.81 415 THR A C 1
ATOM 3284 O O . THR A 1 415 ? 45.986 32.433 -0.572 1.00 36.81 415 THR A O 1
ATOM 3287 N N . ARG A 1 416 ? 45.838 30.264 -1.106 1.00 39.12 416 ARG A N 1
ATOM 3288 C CA . ARG A 1 416 ? 47.286 30.056 -1.316 1.00 39.12 416 ARG A CA 1
ATOM 3289 C C . ARG A 1 416 ? 47.717 30.029 -2.784 1.00 39.12 416 ARG A C 1
ATOM 3291 O O . ARG A 1 416 ? 48.915 29.990 -3.044 1.00 39.12 416 ARG A O 1
ATOM 3298 N N . VAL A 1 417 ? 46.777 30.073 -3.730 1.00 39.84 417 VAL A N 1
ATOM 3299 C CA . VAL A 1 417 ? 47.090 30.057 -5.172 1.00 39.84 417 VAL A CA 1
ATOM 3300 C C . VAL A 1 417 ? 47.395 31.465 -5.709 1.00 39.84 417 VAL A C 1
ATOM 3302 O O . VAL A 1 417 ? 48.219 31.591 -6.608 1.00 39.84 417 VAL A O 1
ATOM 3305 N N . ASP A 1 418 ? 46.877 32.527 -5.083 1.00 38.69 418 ASP A N 1
ATOM 3306 C CA . ASP A 1 418 ? 47.149 33.918 -5.498 1.00 38.69 418 ASP A CA 1
ATOM 3307 C C . ASP A 1 418 ? 48.518 34.468 -5.047 1.00 38.69 418 ASP A C 1
ATOM 3309 O O . ASP A 1 418 ? 48.936 35.538 -5.489 1.00 38.69 418 ASP A O 1
ATOM 3313 N N . HIS A 1 419 ? 49.252 33.747 -4.193 1.00 37.50 419 HIS A N 1
ATOM 3314 C CA . HIS A 1 419 ? 50.606 34.139 -3.768 1.00 37.50 419 HIS A CA 1
ATOM 3315 C C . HIS A 1 419 ? 51.742 33.395 -4.475 1.00 37.50 419 HIS A C 1
ATOM 3317 O O . HIS A 1 419 ? 52.896 33.741 -4.265 1.00 37.50 419 HIS A O 1
ATOM 3323 N N . ILE A 1 420 ? 51.450 32.429 -5.351 1.00 43.19 420 ILE A N 1
ATOM 3324 C CA . ILE A 1 420 ? 52.495 31.691 -6.089 1.00 43.19 420 ILE A CA 1
ATOM 3325 C C . ILE A 1 420 ? 52.618 32.171 -7.547 1.00 43.19 420 ILE A C 1
ATOM 3327 O O . ILE A 1 420 ? 53.632 31.942 -8.198 1.00 43.19 420 ILE A O 1
ATOM 3331 N N . THR A 1 421 ? 51.643 32.922 -8.064 1.00 40.59 421 THR A N 1
ATOM 3332 C CA . THR A 1 421 ? 51.655 33.445 -9.443 1.00 40.59 421 THR A CA 1
ATOM 3333 C C . THR A 1 421 ? 52.338 34.804 -9.616 1.00 40.59 421 THR A C 1
ATOM 3335 O O . THR A 1 421 ? 52.450 35.263 -10.750 1.00 40.59 421 THR A O 1
ATOM 3338 N N . LYS A 1 422 ? 52.845 35.440 -8.548 1.00 40.31 422 LYS A N 1
ATOM 3339 C CA . LYS A 1 422 ? 53.573 36.724 -8.644 1.00 40.31 422 LYS A CA 1
ATOM 3340 C C . LYS A 1 422 ? 55.100 36.640 -8.542 1.00 40.31 422 LYS A C 1
ATOM 3342 O O . LYS A 1 422 ? 55.746 37.581 -8.982 1.00 40.31 422 LYS A O 1
ATOM 3347 N N . ASP A 1 423 ? 55.670 35.518 -8.099 1.00 40.38 423 ASP A N 1
ATOM 3348 C CA . ASP A 1 423 ? 57.131 35.377 -7.919 1.00 40.38 423 ASP A CA 1
ATOM 3349 C C . ASP A 1 423 ? 57.832 34.525 -8.993 1.00 40.38 423 ASP A C 1
ATOM 3351 O O . ASP A 1 423 ? 59.006 34.186 -8.872 1.00 40.38 423 ASP A O 1
ATOM 3355 N N . LEU A 1 424 ? 57.148 34.198 -10.092 1.00 43.22 424 LEU A N 1
ATOM 3356 C CA . LEU A 1 424 ? 57.724 33.455 -11.223 1.00 43.22 424 LEU A CA 1
ATOM 3357 C C . LEU A 1 424 ? 57.741 34.289 -12.512 1.00 43.22 424 LEU A C 1
ATOM 3359 O O . LEU A 1 424 ? 57.509 33.792 -13.609 1.00 43.22 424 LEU A O 1
ATOM 3363 N N . THR A 1 425 ? 58.074 35.573 -12.389 1.00 48.81 425 THR A N 1
ATOM 3364 C CA . THR A 1 425 ? 58.637 36.365 -13.488 1.00 48.81 425 THR A CA 1
ATOM 3365 C C . THR A 1 425 ? 60.116 36.580 -13.220 1.00 48.81 425 THR A C 1
ATOM 3367 O O . THR A 1 425 ? 60.491 37.607 -12.674 1.00 48.81 425 THR A O 1
ATOM 3370 N N . MET A 1 426 ? 60.932 35.581 -13.559 1.00 44.28 426 MET A N 1
ATOM 3371 C CA . MET A 1 426 ? 62.335 35.680 -13.990 1.00 44.28 426 MET A CA 1
ATOM 3372 C C . MET A 1 426 ? 63.039 34.352 -13.712 1.00 44.28 426 MET A C 1
ATOM 3374 O O . MET A 1 426 ? 63.375 34.054 -12.576 1.00 44.28 426 MET A O 1
ATOM 3378 N N . SER A 1 427 ? 63.268 33.564 -14.765 1.00 37.00 427 SER A N 1
ATOM 3379 C CA . SER A 1 427 ? 64.508 32.808 -15.007 1.00 37.00 427 SER A CA 1
ATOM 3380 C C . SER A 1 427 ? 64.243 31.612 -15.926 1.00 37.00 427 SER A C 1
ATOM 3382 O O . SER A 1 427 ? 63.580 30.648 -15.571 1.00 37.00 427 SER A O 1
ATOM 3384 N N . THR A 1 428 ? 64.780 31.751 -17.136 1.00 45.59 428 THR A N 1
ATOM 3385 C CA . THR A 1 428 ? 65.447 30.748 -17.978 1.00 45.59 428 THR A CA 1
ATOM 3386 C C . THR A 1 428 ? 64.851 29.337 -18.152 1.00 45.59 428 THR A C 1
ATOM 3388 O O . THR A 1 428 ? 64.882 28.493 -17.272 1.00 45.59 428 THR A O 1
ATOM 3391 N N . ARG A 1 429 ? 64.452 29.092 -19.415 1.00 52.31 429 ARG A N 1
ATOM 3392 C CA . ARG A 1 429 ? 64.316 27.824 -20.167 1.00 52.31 429 ARG A CA 1
ATOM 3393 C C . ARG A 1 429 ? 63.516 26.693 -19.493 1.00 52.31 429 ARG A C 1
ATOM 3395 O O . ARG A 1 429 ? 63.991 26.108 -18.524 1.00 52.31 429 ARG A O 1
ATOM 3402 N N . PRO A 1 430 ? 62.366 26.274 -20.065 1.00 45.69 430 PRO A N 1
ATOM 3403 C CA . PRO A 1 430 ? 61.687 25.085 -19.574 1.00 45.69 430 PRO A CA 1
ATOM 3404 C C . PRO A 1 430 ? 62.638 23.900 -19.743 1.00 45.69 430 PRO A C 1
ATOM 3406 O O . PRO A 1 430 ? 63.105 23.604 -20.845 1.00 45.69 430 PRO A O 1
ATOM 3409 N N . THR A 1 431 ? 62.958 23.240 -18.636 1.00 52.75 431 THR A N 1
ATOM 3410 C CA . THR A 1 431 ? 63.639 21.952 -18.666 1.00 52.75 431 THR A CA 1
ATOM 3411 C C . THR A 1 431 ? 62.795 21.005 -19.516 1.00 52.75 431 THR A C 1
ATOM 3413 O O . THR A 1 431 ? 61.564 20.994 -19.432 1.00 52.75 431 THR A O 1
ATOM 3416 N N . THR A 1 432 ? 63.445 20.218 -20.372 1.00 54.97 432 THR A N 1
ATOM 3417 C CA . THR A 1 432 ? 62.792 19.281 -21.304 1.00 54.97 432 THR A CA 1
ATOM 3418 C C . THR A 1 432 ? 61.785 18.352 -20.616 1.00 54.97 432 THR A C 1
ATOM 3420 O O . THR A 1 432 ? 60.842 17.898 -21.259 1.00 54.97 432 THR A O 1
ATOM 3423 N N . SER A 1 433 ? 61.916 18.128 -19.303 1.00 59.69 433 SER A N 1
ATOM 3424 C CA . SER A 1 433 ? 60.974 17.332 -18.517 1.00 59.69 433 SER A CA 1
ATOM 3425 C C . SER A 1 433 ? 59.625 18.021 -18.275 1.00 59.69 433 SER A C 1
ATOM 3427 O O . SER A 1 433 ? 58.600 17.351 -18.371 1.00 59.69 433 SER A O 1
ATOM 3429 N N . LEU A 1 434 ? 59.567 19.336 -18.023 1.00 58.16 434 LEU A N 1
ATOM 3430 C CA . LEU A 1 434 ? 58.304 20.030 -17.727 1.00 58.16 434 LEU A CA 1
ATOM 3431 C C . LEU A 1 434 ? 57.404 20.110 -18.970 1.00 58.16 434 LEU A C 1
ATOM 3433 O O . LEU A 1 434 ? 56.203 19.857 -18.890 1.00 58.16 434 LEU A O 1
ATOM 3437 N N . ALA A 1 435 ? 57.999 20.388 -20.135 1.00 64.69 435 ALA A N 1
ATOM 3438 C CA . ALA A 1 435 ? 57.294 20.363 -21.416 1.00 64.69 435 ALA A CA 1
ATOM 3439 C C . ALA A 1 435 ? 56.763 18.954 -21.747 1.00 64.69 435 ALA A C 1
ATOM 3441 O O . ALA A 1 435 ? 55.644 18.817 -22.247 1.00 64.69 435 ALA A O 1
ATOM 3442 N N . LEU A 1 436 ? 57.519 17.903 -21.401 1.00 69.31 436 LEU A N 1
ATOM 3443 C CA . LEU A 1 436 ? 57.074 16.515 -21.536 1.00 69.31 436 LEU A CA 1
ATOM 3444 C C . LEU A 1 436 ? 55.854 16.218 -20.653 1.00 69.31 436 LEU A C 1
ATOM 3446 O O . LEU A 1 436 ? 54.867 15.675 -21.146 1.00 69.31 436 LEU A O 1
ATOM 3450 N N . TRP A 1 437 ? 55.880 16.620 -19.379 1.00 69.81 437 T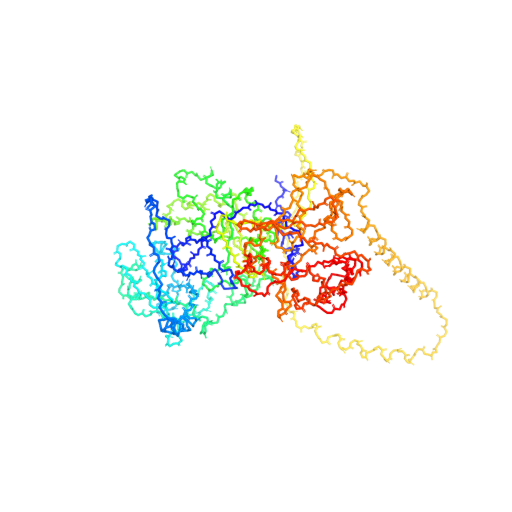RP A N 1
ATOM 3451 C CA . TRP A 1 437 ? 54.771 16.389 -18.445 1.00 69.81 437 TRP A CA 1
ATOM 3452 C C . TRP A 1 437 ? 53.484 17.109 -18.863 1.00 69.81 437 TRP A C 1
ATOM 3454 O O . TRP A 1 437 ? 52.408 16.512 -18.819 1.00 69.81 437 TRP A O 1
ATOM 3464 N N . VAL A 1 438 ? 53.584 18.359 -19.326 1.00 76.56 438 VAL A N 1
ATOM 3465 C CA . VAL A 1 438 ? 52.426 19.120 -19.830 1.00 76.56 438 VAL A CA 1
ATOM 3466 C C . VAL A 1 438 ? 51.847 18.467 -21.089 1.00 76.56 438 VAL A C 1
ATOM 3468 O O . VAL A 1 438 ? 50.631 18.306 -21.198 1.00 76.56 438 VAL A O 1
ATOM 3471 N N . THR A 1 439 ? 52.705 18.015 -22.007 1.00 75.81 439 THR A N 1
ATOM 3472 C CA . THR A 1 439 ? 52.275 17.336 -23.241 1.00 75.81 439 THR A CA 1
ATOM 3473 C C . THR A 1 439 ? 51.609 15.990 -22.936 1.00 75.81 439 THR A C 1
ATOM 3475 O O . THR A 1 439 ? 50.558 15.676 -23.500 1.00 75.81 439 THR A O 1
ATOM 3478 N N . MET A 1 440 ? 52.150 15.216 -21.990 1.00 77.81 440 MET A N 1
ATOM 3479 C CA . MET A 1 440 ? 51.544 13.962 -21.531 1.00 77.81 440 MET A CA 1
ATOM 3480 C C . MET A 1 440 ? 50.173 14.192 -20.883 1.00 77.81 440 MET A C 1
ATOM 3482 O O . MET A 1 440 ? 49.225 13.467 -21.187 1.00 77.81 440 MET A O 1
ATOM 3486 N N . ALA A 1 441 ? 50.035 15.225 -20.046 1.00 74.56 441 ALA A N 1
ATOM 3487 C CA . ALA A 1 441 ? 48.766 15.562 -19.403 1.00 74.56 441 ALA A CA 1
ATOM 3488 C C . ALA A 1 441 ? 47.699 16.014 -20.419 1.00 74.56 441 ALA A C 1
ATOM 3490 O O . ALA A 1 441 ? 46.558 15.551 -20.363 1.00 74.56 441 ALA A O 1
ATOM 3491 N N . ALA A 1 442 ? 48.069 16.856 -21.390 1.00 78.62 442 ALA A N 1
ATOM 3492 C CA . ALA A 1 442 ? 47.170 17.306 -22.454 1.00 78.62 442 ALA A CA 1
ATOM 3493 C C . ALA A 1 442 ? 46.721 16.150 -23.368 1.00 78.62 442 ALA A C 1
ATOM 3495 O O . ALA A 1 442 ? 45.546 16.059 -23.739 1.00 78.62 442 ALA A O 1
ATOM 3496 N N . THR A 1 443 ? 47.632 15.223 -23.679 1.00 85.69 443 THR A N 1
ATOM 3497 C CA . THR A 1 443 ? 47.328 14.025 -24.478 1.00 85.69 443 THR A CA 1
ATOM 3498 C C . THR A 1 443 ? 46.373 13.091 -23.730 1.00 85.69 443 THR A C 1
ATOM 3500 O O . THR A 1 443 ? 45.388 12.629 -24.306 1.00 85.69 443 THR A O 1
ATOM 3503 N N . ALA A 1 444 ? 46.598 12.871 -22.429 1.00 80.12 444 ALA A N 1
ATOM 3504 C CA . ALA A 1 444 ? 45.718 12.061 -21.586 1.00 80.12 444 ALA A CA 1
ATOM 3505 C C . ALA A 1 444 ? 44.307 12.665 -21.460 1.00 80.12 444 ALA A C 1
ATOM 3507 O O . ALA A 1 444 ? 43.315 11.941 -21.549 1.00 80.12 444 ALA A O 1
ATOM 3508 N N . LEU A 1 445 ? 44.202 13.991 -21.313 1.00 81.69 445 LEU A N 1
ATOM 3509 C CA . LEU A 1 445 ? 42.916 14.688 -21.254 1.00 81.69 445 LEU A CA 1
ATOM 3510 C C . LEU A 1 445 ? 42.155 14.586 -22.584 1.00 81.69 445 LEU A C 1
ATOM 3512 O O . LEU A 1 445 ? 40.966 14.275 -22.596 1.00 81.69 445 LEU A O 1
ATOM 3516 N N . THR A 1 446 ? 42.847 14.784 -23.708 1.00 83.81 446 THR A N 1
ATOM 3517 C CA . THR A 1 446 ? 42.255 14.661 -25.049 1.00 83.81 446 THR A CA 1
ATOM 3518 C C . THR A 1 446 ? 41.762 13.237 -25.299 1.00 83.81 446 THR A C 1
ATOM 3520 O O . THR A 1 446 ? 40.628 13.044 -25.736 1.00 83.81 446 THR A O 1
ATOM 3523 N N . ALA A 1 447 ? 42.560 12.226 -24.942 1.00 81.69 447 ALA A N 1
ATOM 3524 C CA . ALA A 1 447 ? 42.160 10.825 -25.033 1.00 81.69 447 ALA A CA 1
ATOM 3525 C C . ALA A 1 447 ? 40.932 10.517 -24.158 1.00 81.69 447 ALA A C 1
ATOM 3527 O O . ALA A 1 447 ? 40.032 9.809 -24.605 1.00 81.69 447 ALA A O 1
ATOM 3528 N N . ALA A 1 448 ? 40.845 11.087 -22.950 1.00 76.31 448 ALA A N 1
ATOM 3529 C CA . ALA A 1 448 ? 39.686 10.927 -22.072 1.00 76.31 448 ALA A CA 1
ATOM 3530 C C . ALA A 1 448 ? 38.415 11.568 -22.656 1.00 76.31 448 ALA A C 1
ATOM 3532 O O . ALA A 1 448 ? 37.352 10.947 -22.628 1.00 76.31 448 ALA A O 1
ATOM 3533 N N . VAL A 1 449 ? 38.517 12.767 -23.239 1.00 81.94 449 VAL A N 1
ATOM 3534 C CA . VAL A 1 449 ? 37.391 13.449 -23.901 1.00 81.94 449 VAL A CA 1
ATOM 3535 C C . VAL A 1 449 ? 36.935 12.678 -25.140 1.00 81.94 449 VAL A C 1
ATOM 3537 O O . VAL A 1 449 ? 35.738 12.450 -25.307 1.00 81.94 449 VAL A O 1
ATOM 3540 N N . VAL A 1 450 ? 37.867 12.213 -25.977 1.00 81.50 450 VAL A N 1
ATOM 3541 C CA . VAL A 1 450 ? 37.557 11.393 -27.159 1.00 81.50 450 VAL A CA 1
ATOM 3542 C C . VAL A 1 450 ? 36.944 10.055 -26.748 1.00 81.50 450 VAL A C 1
ATOM 3544 O O . VAL A 1 450 ? 35.956 9.641 -27.346 1.00 81.50 450 VAL A O 1
ATOM 3547 N N . ALA A 1 451 ? 37.447 9.402 -25.698 1.00 73.62 451 ALA A N 1
ATOM 3548 C CA . ALA A 1 451 ? 36.871 8.166 -25.170 1.00 73.62 451 ALA A CA 1
ATOM 3549 C C . ALA A 1 451 ? 35.466 8.387 -24.586 1.00 73.62 451 ALA A C 1
ATOM 3551 O O . ALA A 1 451 ? 34.573 7.566 -24.796 1.00 73.62 451 ALA A O 1
ATOM 3552 N N . GLN A 1 452 ? 35.234 9.511 -23.903 1.00 67.31 452 GLN A N 1
ATOM 3553 C CA . GLN A 1 452 ? 33.921 9.884 -23.379 1.00 67.31 452 GLN A CA 1
ATOM 3554 C C . GLN A 1 452 ? 32.933 10.212 -24.508 1.00 67.31 452 GLN A C 1
ATOM 3556 O O . GLN A 1 452 ? 31.780 9.776 -24.462 1.00 67.31 452 GLN A O 1
ATOM 3561 N N . TRP A 1 453 ? 33.375 10.940 -25.536 1.00 78.25 453 TRP A N 1
ATOM 3562 C CA . TRP A 1 453 ? 32.589 11.240 -26.732 1.00 78.25 453 TRP A CA 1
ATOM 3563 C C . TRP A 1 453 ? 32.276 9.973 -27.530 1.00 78.25 453 TRP A C 1
ATOM 3565 O O . TRP A 1 453 ? 31.112 9.722 -27.824 1.00 78.25 453 TRP A O 1
ATOM 3575 N N . TYR A 1 454 ? 33.272 9.128 -27.800 1.00 70.00 454 TYR A N 1
ATOM 3576 C CA . TYR A 1 454 ? 33.104 7.850 -28.492 1.00 70.00 454 TYR A CA 1
ATOM 3577 C C . TYR A 1 454 ? 32.207 6.896 -27.699 1.00 70.00 454 TYR A C 1
ATOM 3579 O O . TYR A 1 454 ? 31.339 6.244 -28.273 1.00 70.00 454 TYR A O 1
ATOM 3587 N N . GLY A 1 455 ? 32.347 6.862 -26.371 1.00 62.22 455 GLY A N 1
ATOM 3588 C CA . GLY A 1 455 ? 31.453 6.128 -25.480 1.00 62.22 455 GLY A CA 1
ATOM 3589 C C . GLY A 1 455 ? 30.009 6.620 -25.582 1.00 62.22 455 GLY A C 1
ATOM 3590 O O . GLY A 1 455 ? 29.102 5.812 -25.759 1.00 62.22 455 GLY A O 1
ATOM 3591 N N . ARG A 1 456 ? 29.778 7.940 -25.554 1.00 60.03 456 ARG A N 1
ATOM 3592 C CA . ARG A 1 456 ? 28.443 8.534 -25.761 1.00 60.03 456 ARG A CA 1
ATOM 3593 C C . ARG A 1 456 ? 27.890 8.246 -27.158 1.00 60.03 456 ARG A C 1
ATOM 3595 O O . ARG A 1 456 ? 26.732 7.866 -27.282 1.00 60.03 456 ARG A O 1
ATOM 3602 N N . TRP A 1 457 ? 28.713 8.374 -28.194 1.00 66.00 457 TRP A N 1
ATOM 3603 C CA . TRP A 1 457 ? 28.344 8.115 -29.586 1.00 66.00 457 TRP A CA 1
ATOM 3604 C C . TRP A 1 457 ? 27.989 6.643 -29.827 1.00 66.00 457 TRP A C 1
ATOM 3606 O O . TRP A 1 457 ? 26.963 6.350 -30.438 1.00 66.00 457 TRP A O 1
ATOM 3616 N N . LYS A 1 458 ? 28.785 5.707 -29.295 1.00 59.88 458 LYS A N 1
ATOM 3617 C CA . LYS A 1 458 ? 28.537 4.262 -29.379 1.00 59.88 458 LYS A CA 1
ATOM 3618 C C . LYS A 1 458 ? 27.290 3.855 -28.590 1.00 59.88 458 LYS A C 1
ATOM 3620 O O . LYS A 1 458 ? 26.537 3.009 -29.059 1.00 59.88 458 LYS A O 1
ATOM 3625 N N . ASN A 1 459 ? 27.057 4.469 -27.427 1.00 54.19 459 ASN A N 1
ATOM 3626 C CA . ASN A 1 459 ? 25.914 4.158 -26.564 1.00 54.19 459 ASN A CA 1
ATOM 3627 C C . ASN A 1 459 ? 24.584 4.762 -27.051 1.00 54.19 459 ASN A C 1
ATOM 3629 O O . ASN A 1 459 ? 23.534 4.254 -26.673 1.00 54.19 459 ASN A O 1
ATOM 3633 N N . ASN A 1 460 ? 24.613 5.805 -27.890 1.00 52.72 460 ASN A N 1
ATOM 3634 C CA . ASN A 1 460 ? 23.409 6.466 -28.414 1.00 52.72 460 ASN A CA 1
ATOM 3635 C C . ASN A 1 460 ? 22.963 5.959 -29.794 1.00 52.72 460 ASN A C 1
ATOM 3637 O O . ASN A 1 460 ? 22.025 6.509 -30.370 1.00 52.72 460 ASN A O 1
ATOM 3641 N N . ARG A 1 461 ? 23.608 4.926 -30.350 1.00 53.88 461 ARG A N 1
ATOM 3642 C CA . ARG A 1 461 ? 23.146 4.312 -31.599 1.00 53.88 461 ARG A CA 1
ATOM 3643 C C . ARG A 1 461 ? 22.141 3.200 -31.313 1.00 53.88 461 ARG A C 1
ATOM 3645 O O . ARG A 1 461 ? 22.417 2.352 -30.459 1.00 53.88 461 ARG A O 1
ATOM 3652 N N . PRO A 1 462 ? 21.011 3.152 -32.043 1.00 54.28 462 PRO A N 1
ATOM 3653 C CA . PRO A 1 462 ? 20.153 1.984 -31.997 1.00 54.28 462 PRO A CA 1
ATOM 3654 C C . PRO A 1 462 ? 20.973 0.746 -32.395 1.00 54.28 462 PRO A C 1
ATOM 3656 O O . PRO A 1 462 ? 21.850 0.832 -33.264 1.00 54.28 462 PRO A O 1
ATOM 3659 N N . PRO A 1 463 ? 20.747 -0.398 -31.734 1.00 63.59 463 PRO A N 1
ATOM 3660 C CA . PRO A 1 463 ? 21.506 -1.605 -32.006 1.00 63.59 463 PRO A CA 1
ATOM 3661 C C . PRO A 1 463 ? 21.307 -2.021 -33.463 1.00 63.59 463 PRO A C 1
ATOM 3663 O O . PRO A 1 463 ? 20.201 -2.004 -33.987 1.00 63.59 463 PRO A O 1
ATOM 3666 N N . ILE A 1 464 ? 22.391 -2.420 -34.123 1.00 71.88 464 ILE A N 1
ATOM 3667 C CA . ILE A 1 464 ? 22.336 -2.887 -35.518 1.00 71.88 464 ILE A CA 1
ATOM 3668 C C . ILE A 1 464 ? 21.737 -4.301 -35.578 1.00 71.88 464 ILE A C 1
ATOM 3670 O O . ILE A 1 464 ? 21.088 -4.680 -36.547 1.00 71.88 464 ILE A O 1
ATOM 3674 N N . LYS A 1 465 ? 21.937 -5.086 -34.514 1.00 69.94 465 LYS A N 1
ATOM 3675 C CA . LYS A 1 465 ? 21.371 -6.426 -34.369 1.00 69.94 465 LYS A CA 1
ATOM 3676 C C . LYS A 1 465 ? 20.150 -6.361 -33.467 1.00 69.94 465 LYS A C 1
ATOM 3678 O O . LYS A 1 465 ? 20.273 -6.196 -32.253 1.00 69.94 465 LYS A O 1
ATOM 3683 N N . TRP A 1 466 ? 18.985 -6.512 -34.075 1.00 69.06 466 TRP A N 1
ATOM 3684 C CA . TRP A 1 466 ? 17.718 -6.623 -33.370 1.00 69.06 466 TRP A CA 1
ATOM 3685 C C . TRP A 1 466 ? 17.419 -8.086 -33.063 1.00 69.06 466 TRP A C 1
ATOM 3687 O O . TRP A 1 466 ? 17.701 -8.976 -33.863 1.00 69.06 466 TRP A O 1
ATOM 3697 N N . ARG A 1 467 ? 16.838 -8.336 -31.892 1.00 69.50 467 ARG A N 1
ATOM 3698 C CA . ARG A 1 467 ? 16.336 -9.653 -31.504 1.00 69.50 467 ARG A CA 1
ATOM 3699 C C . ARG A 1 467 ? 14.844 -9.533 -31.253 1.00 69.50 467 ARG A C 1
ATOM 3701 O O . ARG A 1 467 ? 14.427 -8.667 -30.490 1.00 69.50 467 ARG A O 1
ATOM 3708 N N . ARG A 1 468 ? 14.059 -10.416 -31.865 1.00 67.56 468 ARG A N 1
ATOM 3709 C CA . ARG A 1 468 ? 12.617 -10.506 -31.629 1.00 67.56 468 ARG A CA 1
ATOM 3710 C C . ARG A 1 468 ? 12.353 -10.846 -30.158 1.00 67.56 468 ARG A C 1
ATOM 3712 O O . ARG A 1 468 ? 12.937 -11.793 -29.637 1.00 67.56 468 ARG A O 1
ATOM 3719 N N . VAL A 1 469 ? 11.508 -10.058 -29.492 1.00 65.19 469 VAL A N 1
ATOM 3720 C CA . VAL A 1 469 ? 11.172 -10.220 -28.059 1.00 65.19 469 VAL A CA 1
ATOM 3721 C C . VAL A 1 469 ? 9.712 -10.599 -27.812 1.00 65.19 469 VAL A C 1
ATOM 3723 O O . VAL A 1 469 ? 9.344 -10.862 -26.674 1.00 65.19 469 VAL A O 1
ATOM 3726 N N . GLY A 1 470 ? 8.893 -10.633 -28.861 1.00 67.44 470 GLY A N 1
ATOM 3727 C CA . GLY A 1 470 ? 7.476 -10.954 -28.775 1.00 67.44 470 GLY A CA 1
ATOM 3728 C C . GLY A 1 470 ? 6.716 -10.489 -30.010 1.00 67.44 470 GLY A C 1
ATOM 3729 O O . GLY A 1 470 ? 7.320 -10.113 -31.021 1.00 67.44 470 GLY A O 1
ATOM 3730 N N . GLU A 1 471 ? 5.396 -10.517 -29.889 1.00 74.00 471 GLU A N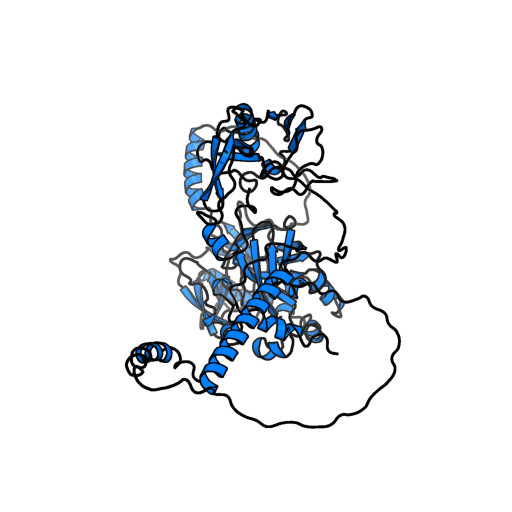 1
ATOM 3731 C CA . GLU A 1 471 ? 4.431 -10.048 -30.879 1.00 74.00 471 GLU A CA 1
ATOM 3732 C C . GLU A 1 471 ? 3.538 -8.979 -30.243 1.00 74.00 471 GLU A C 1
ATOM 3734 O O . GLU A 1 471 ? 3.310 -8.980 -29.030 1.00 74.00 471 GLU A O 1
ATOM 3739 N N . LEU A 1 472 ? 3.088 -8.029 -31.059 1.00 67.19 472 LEU A N 1
ATOM 3740 C CA . LEU A 1 472 ? 2.133 -7.010 -30.648 1.00 67.19 472 LEU A CA 1
ATOM 3741 C C . LEU A 1 472 ? 0.756 -7.678 -30.543 1.00 67.19 472 LEU A C 1
ATOM 3743 O O . LEU A 1 472 ? 0.197 -8.062 -31.561 1.00 67.19 472 LEU A O 1
ATOM 3747 N N . LEU A 1 473 ? 0.255 -7.868 -29.320 1.00 73.25 473 LEU A N 1
ATOM 3748 C CA . LEU A 1 473 ? -1.038 -8.528 -29.083 1.00 73.25 473 LEU A CA 1
ATOM 3749 C C . LEU A 1 4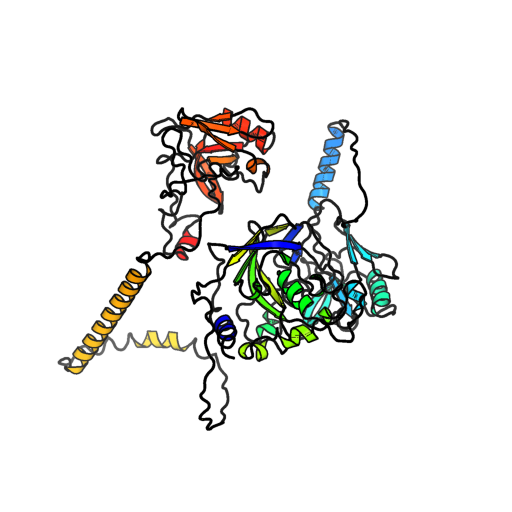73 ? -2.232 -7.593 -29.294 1.00 73.25 473 LEU A C 1
ATOM 3751 O O . LEU A 1 473 ? -3.297 -8.037 -29.699 1.00 73.25 473 LEU A O 1
ATOM 3755 N N . GLU A 1 474 ? -2.055 -6.314 -28.977 1.00 75.81 474 GLU A N 1
ATOM 3756 C CA . GLU A 1 474 ? -3.104 -5.302 -29.025 1.00 75.81 474 GLU A CA 1
ATOM 3757 C C . GLU A 1 474 ? -2.450 -3.953 -29.328 1.00 75.81 474 GLU A C 1
ATOM 3759 O O . GLU A 1 474 ? -1.380 -3.631 -28.793 1.00 75.81 474 GLU A O 1
ATOM 3764 N N . LEU A 1 475 ? -3.082 -3.173 -30.198 1.00 80.25 475 LEU A N 1
ATOM 3765 C CA . LEU A 1 475 ? -2.626 -1.856 -30.612 1.00 80.25 475 LEU A CA 1
ATOM 3766 C C . LEU A 1 475 ? -3.807 -0.899 -30.529 1.00 80.25 475 LEU A C 1
ATOM 3768 O O . LEU A 1 475 ? -4.684 -0.924 -31.379 1.00 80.25 475 LEU A O 1
ATOM 3772 N N . THR A 1 476 ? -3.829 -0.048 -29.509 1.00 88.88 476 THR A N 1
ATOM 3773 C CA . THR A 1 476 ? -4.982 0.821 -29.248 1.00 88.88 476 THR A CA 1
ATOM 3774 C C . THR A 1 476 ? -4.620 2.293 -29.434 1.00 88.88 476 THR A C 1
ATOM 3776 O O . THR A 1 476 ? -3.649 2.782 -28.852 1.00 88.88 476 THR A O 1
ATOM 3779 N N . LEU A 1 477 ? -5.435 3.017 -30.200 1.00 90.56 477 LEU A N 1
ATOM 3780 C CA . LEU A 1 477 ? -5.360 4.464 -30.412 1.00 90.56 477 LEU A CA 1
ATOM 3781 C C . LEU A 1 477 ? -6.417 5.185 -29.566 1.00 90.56 477 LEU A C 1
ATOM 3783 O O . LEU A 1 477 ? -7.559 4.742 -29.508 1.00 90.56 477 LEU A O 1
ATOM 3787 N N . TYR A 1 478 ? -6.089 6.328 -28.960 1.00 94.94 478 TYR A N 1
ATOM 3788 C CA . TYR A 1 478 ? -7.029 7.122 -28.156 1.00 94.94 478 TYR A CA 1
ATOM 3789 C C . TYR A 1 478 ? -7.189 8.538 -28.721 1.00 94.94 478 TYR A C 1
ATOM 3791 O O . TYR A 1 478 ? -6.589 9.474 -28.186 1.00 94.94 478 TYR A O 1
ATOM 3799 N N . PRO A 1 479 ? -8.012 8.750 -29.767 1.00 94.50 479 PRO A N 1
ATOM 3800 C CA . PRO A 1 479 ? -8.126 10.057 -30.414 1.00 94.50 479 PRO A CA 1
ATOM 3801 C C . PRO A 1 479 ? -8.579 11.168 -29.463 1.00 94.50 479 PRO A C 1
ATOM 3803 O O . PRO A 1 479 ? -8.020 12.262 -29.478 1.00 94.50 479 PRO A O 1
ATOM 3806 N N . LEU A 1 480 ? -9.551 10.877 -28.592 1.00 96.06 480 LEU A N 1
ATOM 3807 C CA . LEU A 1 480 ? -10.005 11.790 -27.545 1.00 96.06 480 LEU A CA 1
ATOM 3808 C C . LEU A 1 480 ? -9.268 11.533 -26.235 1.00 96.06 480 LEU A C 1
ATOM 3810 O O . LEU A 1 480 ? -9.253 10.425 -25.693 1.00 96.06 480 LEU A O 1
ATOM 3814 N N . LYS A 1 481 ? -8.697 12.591 -25.658 1.00 92.69 481 LYS A N 1
ATOM 3815 C CA . LYS A 1 481 ? -8.142 12.545 -24.313 1.00 92.69 481 LYS A CA 1
ATOM 3816 C C . LYS A 1 481 ? -9.252 12.179 -23.329 1.00 92.69 481 LYS A C 1
ATOM 3818 O O . LYS A 1 481 ? -10.219 12.911 -23.181 1.00 92.69 481 LYS A O 1
ATOM 3823 N N . SER A 1 482 ? -9.062 11.047 -22.648 1.00 92.62 482 SER A N 1
ATOM 3824 C CA . SER A 1 482 ? -10.044 10.438 -21.738 1.00 92.62 482 SER A CA 1
ATOM 3825 C C . SER A 1 482 ? -11.269 9.818 -22.422 1.00 92.62 482 SER A C 1
ATOM 3827 O O . SER A 1 482 ? -12.184 9.406 -21.717 1.00 92.62 482 SER A O 1
ATOM 3829 N N . GLY A 1 483 ? -11.247 9.699 -23.752 1.00 89.38 483 GLY A N 1
ATOM 3830 C CA . GLY A 1 483 ? -12.219 8.952 -24.547 1.00 89.38 483 GLY A CA 1
ATOM 3831 C C . GLY A 1 483 ? -11.920 7.454 -24.630 1.00 89.38 483 GLY A C 1
ATOM 3832 O O . GLY A 1 483 ? -10.926 6.969 -24.074 1.00 89.38 483 GLY A O 1
ATOM 3833 N N . ARG A 1 484 ? -12.782 6.731 -25.347 1.00 93.38 484 ARG A N 1
ATOM 3834 C CA . ARG A 1 484 ? -12.626 5.304 -25.640 1.00 93.38 484 ARG A CA 1
ATOM 3835 C C . ARG A 1 484 ? -11.427 5.051 -26.560 1.00 93.38 484 ARG A C 1
ATOM 3837 O O . ARG A 1 484 ? -11.165 5.835 -27.471 1.00 93.38 484 ARG A O 1
ATOM 3844 N N . GLY A 1 485 ? -10.718 3.952 -26.312 1.00 89.75 485 GLY A N 1
ATOM 3845 C CA . GLY A 1 485 ? -9.685 3.442 -27.213 1.00 89.75 485 GLY A CA 1
ATOM 3846 C C . GLY A 1 485 ? -10.284 2.746 -28.434 1.00 89.75 485 GLY A C 1
ATOM 3847 O O . GLY A 1 485 ? -11.376 2.182 -28.354 1.00 89.75 485 GLY A O 1
ATOM 3848 N N . ILE A 1 486 ? -9.566 2.804 -29.549 1.00 89.31 486 ILE A N 1
ATOM 3849 C CA . ILE A 1 486 ? -9.875 2.119 -30.804 1.00 89.31 486 ILE A CA 1
ATOM 3850 C C . ILE A 1 486 ? -8.782 1.088 -31.028 1.00 89.31 486 ILE A C 1
ATOM 3852 O O . ILE A 1 486 ? -7.614 1.465 -31.127 1.00 89.31 486 ILE A O 1
ATOM 3856 N N . ASP A 1 487 ? -9.160 -0.178 -31.118 1.00 89.50 487 ASP A N 1
ATOM 3857 C CA . ASP A 1 487 ? -8.218 -1.241 -31.445 1.00 89.50 487 ASP A CA 1
ATOM 3858 C C . ASP A 1 487 ? -7.916 -1.208 -32.943 1.00 89.50 487 ASP A C 1
ATOM 3860 O O . ASP A 1 487 ? -8.808 -1.053 -33.779 1.00 89.50 487 ASP A O 1
ATOM 3864 N N . LEU A 1 488 ? -6.634 -1.294 -33.268 1.00 84.25 488 LEU A N 1
ATOM 3865 C CA . LEU A 1 488 ? -6.083 -1.237 -34.610 1.00 84.25 488 LEU A CA 1
ATOM 3866 C C . LEU A 1 488 ? -5.300 -2.519 -34.881 1.00 84.25 488 LEU A C 1
ATOM 3868 O O . LEU A 1 488 ? -4.664 -3.076 -33.991 1.00 84.25 488 LEU A O 1
ATOM 3872 N N . GLU A 1 489 ? -5.289 -2.949 -36.136 1.00 84.25 489 GLU A N 1
ATOM 3873 C CA . GLU A 1 489 ? -4.392 -4.019 -36.592 1.00 84.25 489 GLU A CA 1
ATOM 3874 C C . GLU A 1 489 ? -3.012 -3.459 -36.968 1.00 84.25 489 GLU A C 1
ATOM 3876 O O . GLU A 1 489 ? -1.984 -4.105 -36.772 1.00 84.25 489 GLU A O 1
ATOM 3881 N N . GLU A 1 490 ? -2.980 -2.214 -37.448 1.00 85.00 490 GLU A N 1
ATOM 3882 C CA . GLU A 1 490 ? -1.771 -1.484 -37.810 1.00 85.00 490 GLU A CA 1
ATOM 3883 C C . GLU A 1 490 ? -1.900 0.014 -37.497 1.00 85.00 490 GLU A C 1
ATOM 3885 O O . GLU A 1 490 ? -2.987 0.594 -37.501 1.00 85.00 490 GLU A O 1
ATOM 3890 N N . ALA A 1 491 ? -0.769 0.661 -37.219 1.00 88.00 491 ALA A N 1
ATOM 3891 C CA . ALA A 1 491 ? -0.689 2.101 -37.015 1.00 88.00 491 ALA A CA 1
ATOM 3892 C C . ALA A 1 491 ? 0.661 2.622 -37.505 1.00 88.00 491 ALA A C 1
ATOM 3894 O O . ALA A 1 491 ? 1.683 1.939 -37.413 1.00 88.00 491 ALA A O 1
ATOM 3895 N N . ASP A 1 492 ? 0.671 3.863 -37.976 1.00 88.50 492 ASP A N 1
ATOM 3896 C CA . ASP A 1 492 ? 1.896 4.567 -38.319 1.00 88.50 492 ASP A CA 1
ATOM 3897 C C . ASP A 1 492 ? 2.445 5.288 -37.075 1.00 88.50 492 ASP A C 1
ATOM 3899 O O . ASP A 1 492 ? 1.783 6.140 -36.469 1.00 88.50 492 ASP A O 1
ATOM 3903 N N . CYS A 1 493 ? 3.664 4.923 -36.675 1.00 82.81 493 CYS A N 1
ATOM 3904 C CA . CYS A 1 493 ? 4.393 5.526 -35.563 1.00 82.81 493 CYS A CA 1
ATOM 3905 C C . CYS A 1 493 ? 5.056 6.831 -36.022 1.00 82.81 493 CYS A C 1
ATOM 3907 O O . CYS A 1 493 ? 6.246 6.862 -36.341 1.00 82.81 493 CYS A O 1
ATOM 3909 N N . ALA A 1 494 ? 4.281 7.915 -36.050 1.00 81.94 494 ALA A N 1
ATOM 3910 C CA . ALA A 1 494 ? 4.765 9.232 -36.443 1.00 81.94 494 ALA A CA 1
ATOM 3911 C C . ALA A 1 494 ? 5.421 9.989 -35.270 1.00 81.94 494 ALA A C 1
ATOM 3913 O O . ALA A 1 494 ? 5.258 9.639 -34.103 1.00 81.94 494 ALA A O 1
ATOM 3914 N N . GLU A 1 495 ? 6.118 11.088 -35.577 1.00 76.88 495 GLU A N 1
ATOM 3915 C CA . GLU A 1 495 ? 6.802 11.945 -34.586 1.00 76.88 495 GLU A CA 1
ATOM 3916 C C . GLU A 1 495 ? 5.868 12.437 -33.461 1.00 76.88 495 GLU A C 1
ATOM 3918 O O . GLU A 1 495 ? 6.290 12.602 -32.325 1.00 76.88 495 GLU A O 1
ATOM 3923 N N . LEU A 1 496 ? 4.580 12.626 -33.761 1.00 78.12 496 LEU A N 1
ATOM 3924 C CA . LEU A 1 496 ? 3.566 13.111 -32.815 1.00 78.12 496 LEU A CA 1
ATOM 3925 C C . LEU A 1 496 ? 2.738 11.981 -32.178 1.00 78.12 496 LEU A C 1
ATOM 3927 O O . LEU A 1 496 ? 1.635 12.222 -31.694 1.00 78.12 496 LEU A O 1
ATOM 3931 N N . GLY A 1 497 ? 3.241 10.747 -32.220 1.00 82.31 497 GLY A N 1
ATOM 3932 C CA . GLY A 1 497 ? 2.555 9.559 -31.721 1.00 82.31 497 GLY A CA 1
ATOM 3933 C C . GLY A 1 497 ? 1.864 8.743 -32.814 1.00 82.31 497 GLY A C 1
ATOM 3934 O O . GLY A 1 497 ? 2.049 8.970 -34.014 1.00 82.31 497 GLY A O 1
ATOM 3935 N N . LEU A 1 498 ? 1.078 7.756 -32.377 1.00 86.88 498 LEU A N 1
ATOM 3936 C CA . LEU A 1 498 ? 0.377 6.828 -33.264 1.00 86.88 498 LEU A CA 1
ATOM 3937 C C . LEU A 1 498 ? -0.664 7.556 -34.119 1.00 86.88 498 LEU A C 1
ATOM 3939 O O . LEU A 1 498 ? -1.369 8.452 -33.643 1.00 86.88 498 LEU A O 1
ATOM 3943 N N . ARG A 1 499 ? -0.783 7.135 -35.378 1.00 89.81 499 ARG A N 1
ATOM 3944 C CA . ARG A 1 499 ? -1.861 7.546 -36.278 1.00 89.81 499 ARG A CA 1
ATOM 3945 C C . ARG A 1 499 ? -2.371 6.381 -37.114 1.00 89.81 499 ARG A C 1
ATOM 3947 O O . ARG A 1 499 ? -1.629 5.432 -37.360 1.00 89.81 499 ARG A O 1
ATOM 3954 N N . THR A 1 500 ? -3.615 6.462 -37.568 1.00 88.25 500 THR A N 1
ATOM 3955 C CA . THR A 1 500 ? -4.177 5.457 -38.480 1.00 88.25 500 THR A CA 1
ATOM 3956 C C . THR A 1 500 ? -3.446 5.468 -39.825 1.00 88.25 500 THR A C 1
ATOM 3958 O O . THR A 1 500 ? -2.972 6.510 -40.284 1.00 88.25 500 THR A O 1
ATOM 3961 N N . THR A 1 501 ? -3.342 4.301 -40.457 1.00 83.44 501 THR A N 1
ATOM 3962 C CA . THR A 1 501 ? -2.671 4.104 -41.755 1.00 83.44 501 THR A CA 1
ATOM 3963 C C . THR A 1 501 ? -3.587 4.374 -42.949 1.00 83.44 501 THR A C 1
ATOM 3965 O O . THR A 1 501 ? -3.096 4.705 -44.031 1.00 83.44 501 THR A O 1
ATOM 3968 N N . ASP A 1 502 ? -4.907 4.274 -42.760 1.00 79.44 502 ASP A N 1
ATOM 3969 C CA . ASP A 1 502 ? -5.900 4.485 -43.813 1.00 79.44 502 ASP A CA 1
ATOM 3970 C C . ASP A 1 502 ? -5.913 5.946 -44.287 1.00 79.44 502 ASP A C 1
ATOM 3972 O O . ASP A 1 502 ? -6.361 6.850 -43.582 1.00 79.44 502 ASP A O 1
ATOM 3976 N N . LYS A 1 503 ? -5.411 6.165 -45.506 1.00 70.81 503 LYS A N 1
ATOM 3977 C CA . LYS A 1 503 ? -5.372 7.476 -46.171 1.00 70.81 503 LYS A CA 1
ATOM 3978 C C . LYS A 1 503 ? -6.649 7.802 -46.950 1.00 70.81 503 LYS A C 1
ATOM 3980 O O . LYS A 1 503 ? -6.749 8.908 -47.472 1.00 70.81 503 LYS A O 1
ATOM 3985 N N . ARG A 1 504 ? -7.588 6.856 -47.089 1.00 70.19 504 ARG A N 1
ATOM 3986 C CA . ARG A 1 504 ? -8.885 7.085 -47.756 1.00 70.19 504 ARG A CA 1
ATOM 3987 C C . ARG A 1 504 ? -9.888 7.771 -46.830 1.00 70.19 504 ARG A C 1
ATOM 3989 O O . ARG A 1 504 ? -10.889 8.293 -47.302 1.00 70.19 504 ARG A O 1
ATOM 3996 N N . ARG A 1 505 ? -9.617 7.761 -45.524 1.00 73.88 505 ARG A N 1
ATOM 3997 C CA . ARG A 1 505 ? -10.403 8.409 -44.472 1.00 73.88 505 ARG A CA 1
ATOM 3998 C C . ARG A 1 505 ? -9.575 9.477 -43.772 1.00 73.88 505 ARG A C 1
ATOM 4000 O O . ARG A 1 505 ? -8.365 9.587 -43.974 1.00 73.88 505 ARG A O 1
ATOM 4007 N N . LEU A 1 506 ? -10.232 10.247 -42.908 1.00 83.12 506 LEU A N 1
ATOM 4008 C CA . LEU A 1 506 ? -9.534 11.121 -41.974 1.00 83.12 506 LEU A CA 1
ATOM 4009 C C . LEU A 1 506 ? -8.516 10.320 -41.139 1.00 83.12 506 LEU A C 1
ATOM 4011 O O . LEU A 1 506 ? -8.870 9.354 -40.461 1.00 83.12 506 LEU A O 1
ATOM 4015 N N . VAL A 1 507 ? -7.261 10.775 -41.133 1.00 87.62 507 VAL A N 1
ATOM 4016 C CA . VAL A 1 507 ? -6.192 10.176 -40.326 1.00 87.62 507 VAL A CA 1
ATOM 4017 C C . VAL A 1 507 ? -6.361 10.575 -38.861 1.00 87.62 507 VAL A C 1
ATOM 4019 O O . VAL A 1 507 ? -6.047 11.705 -38.476 1.00 87.62 507 VAL A O 1
ATOM 4022 N N . LEU A 1 508 ? -6.821 9.641 -38.028 1.00 89.81 508 LEU A N 1
ATOM 4023 C CA . LEU A 1 508 ? -6.896 9.853 -36.584 1.00 89.81 508 LEU A CA 1
ATOM 4024 C C . LEU A 1 508 ? -5.513 9.737 -35.955 1.00 89.81 508 LEU A C 1
ATOM 4026 O O . LEU A 1 508 ? -4.676 8.943 -36.382 1.00 89.81 508 LEU A O 1
ATOM 4030 N N . ARG A 1 509 ? -5.286 10.526 -34.906 1.00 90.31 509 ARG A N 1
ATOM 4031 C CA . ARG A 1 509 ? -4.022 10.590 -34.170 1.00 90.31 509 ARG A CA 1
ATOM 4032 C C . ARG A 1 509 ? -4.260 10.488 -32.673 1.00 90.31 509 ARG A C 1
ATOM 4034 O O . ARG A 1 509 ? -5.304 10.914 -32.180 1.00 90.31 509 ARG A O 1
ATOM 4041 N N . ASP A 1 510 ? -3.282 9.947 -31.957 1.00 89.62 510 ASP A N 1
ATOM 4042 C CA . ASP A 1 510 ? -3.401 9.718 -30.520 1.00 89.62 510 ASP A CA 1
ATOM 4043 C C . ASP A 1 510 ? -3.497 11.038 -29.742 1.00 89.62 510 ASP A C 1
ATOM 4045 O O . ASP A 1 510 ? -2.602 11.876 -29.806 1.00 89.62 510 ASP A O 1
ATOM 4049 N N . ARG A 1 511 ? -4.580 11.209 -28.977 1.00 91.88 511 ARG A N 1
ATOM 4050 C CA . ARG A 1 511 ? -4.856 12.351 -28.085 1.00 91.88 511 ARG A CA 1
ATOM 4051 C C . ARG A 1 511 ? -4.986 13.713 -28.773 1.00 91.88 511 ARG A C 1
ATOM 4053 O O . ARG A 1 511 ? -4.700 14.736 -28.153 1.00 91.88 511 ARG A O 1
ATOM 4060 N N . PHE A 1 512 ? -5.470 13.741 -30.012 1.00 91.94 512 PHE A N 1
ATOM 4061 C CA . PHE A 1 512 ? -5.660 14.985 -30.766 1.00 91.94 512 PHE A CA 1
ATOM 4062 C C . PHE A 1 512 ? -6.935 15.750 -30.411 1.00 91.94 512 PHE A C 1
ATOM 4064 O O . PHE A 1 512 ? -7.024 16.933 -30.720 1.00 91.94 512 PHE A O 1
ATOM 4071 N N . PHE A 1 513 ? -7.889 15.123 -29.726 1.00 95.06 513 PHE A N 1
ATOM 4072 C CA . PHE A 1 513 ? -9.031 15.816 -29.141 1.00 95.06 513 PHE A CA 1
ATOM 4073 C C . PHE A 1 513 ? -8.892 15.922 -27.628 1.00 95.06 513 PHE A C 1
ATOM 4075 O O . PHE A 1 513 ? -8.364 15.022 -26.969 1.00 95.06 513 PHE A O 1
ATOM 4082 N N . LEU A 1 514 ? -9.432 16.990 -27.051 1.00 94.88 514 LEU A N 1
ATOM 4083 C CA . LEU A 1 514 ? -9.543 17.160 -25.607 1.00 94.88 514 LEU A CA 1
ATOM 4084 C C . LEU A 1 514 ? -10.878 17.816 -25.260 1.00 94.88 514 LEU A C 1
ATOM 4086 O O . LEU A 1 514 ? -11.333 18.695 -25.975 1.00 94.88 514 LEU A O 1
ATOM 4090 N N . ALA A 1 515 ? -11.501 17.420 -24.155 1.00 96.56 515 ALA A N 1
ATOM 4091 C CA . ALA A 1 515 ? -12.614 18.186 -23.602 1.00 96.56 515 ALA A CA 1
ATOM 4092 C C . ALA A 1 515 ? -12.068 19.209 -22.597 1.00 96.56 515 ALA A C 1
ATOM 4094 O O . ALA A 1 515 ? -11.124 18.889 -21.872 1.00 96.56 515 ALA A O 1
ATOM 4095 N N . TYR A 1 516 ? -12.630 20.413 -22.537 1.00 96.31 516 TYR A N 1
ATOM 4096 C CA . TYR A 1 516 ? -12.210 21.453 -21.593 1.00 96.31 516 TYR A CA 1
ATOM 4097 C C . TYR A 1 516 ? -13.398 22.264 -21.073 1.00 96.31 516 TYR A C 1
ATOM 4099 O O . TYR A 1 516 ? -14.457 22.317 -21.698 1.00 96.31 516 TYR A O 1
ATOM 4107 N N . ASN A 1 517 ? -13.239 22.871 -19.901 1.00 95.25 517 ASN A N 1
ATOM 4108 C CA . ASN A 1 517 ? -14.244 23.745 -19.319 1.00 95.25 517 ASN A CA 1
ATOM 4109 C C . ASN A 1 517 ? -14.231 25.106 -20.028 1.00 95.25 517 ASN A C 1
ATOM 4111 O O . ASN A 1 517 ? -13.193 25.761 -20.088 1.00 95.25 517 ASN A O 1
ATOM 4115 N N . ALA A 1 518 ? -15.388 25.553 -20.514 1.00 93.44 518 ALA A N 1
ATOM 4116 C CA . ALA A 1 518 ? -15.523 26.803 -21.261 1.00 93.44 518 ALA A CA 1
ATOM 4117 C C . ALA A 1 518 ? -15.071 28.042 -20.465 1.00 93.44 518 ALA A C 1
ATOM 4119 O O . ALA A 1 518 ? -14.556 28.991 -21.044 1.00 93.44 518 ALA A O 1
ATOM 4120 N N . SER A 1 519 ? -15.294 28.035 -19.148 1.00 91.50 519 SER A N 1
ATOM 4121 C CA . SER A 1 519 ? -15.073 29.189 -18.271 1.00 91.50 519 SER A CA 1
ATOM 4122 C C . SER A 1 519 ? -13.672 29.229 -17.665 1.00 91.50 519 SER A C 1
ATOM 4124 O O . SER A 1 519 ? -13.074 30.299 -17.597 1.00 91.50 519 SER A O 1
ATOM 4126 N N . SER A 1 520 ? -13.130 28.079 -17.246 1.00 90.94 520 SER A N 1
ATOM 4127 C CA . SER A 1 520 ? -11.798 28.007 -16.630 1.00 90.94 520 SER A CA 1
ATOM 4128 C C . SER A 1 520 ? -10.681 27.663 -17.619 1.00 90.94 520 SER A C 1
ATOM 4130 O O . SER A 1 520 ? -9.509 27.837 -17.296 1.00 90.94 520 SER A O 1
ATOM 4132 N N . GLY A 1 521 ? -11.015 27.144 -18.806 1.00 91.88 521 GLY A N 1
ATOM 4133 C CA . GLY A 1 521 ? -10.042 26.601 -19.758 1.00 91.88 521 GLY A CA 1
ATOM 4134 C C . GLY A 1 521 ? -9.403 25.286 -19.296 1.00 91.88 521 GLY A C 1
ATOM 4135 O O . GLY A 1 521 ? -8.538 24.740 -19.973 1.00 91.88 521 GLY A O 1
ATOM 4136 N N . GLU A 1 522 ? -9.787 24.740 -18.144 1.00 92.50 522 GLU A N 1
ATOM 4137 C CA . GLU A 1 522 ? -9.186 23.511 -17.631 1.00 92.50 522 GLU A CA 1
ATOM 4138 C C . GLU A 1 522 ? -9.642 22.302 -18.446 1.00 92.50 522 GLU A C 1
ATOM 4140 O O . GLU A 1 522 ? -10.835 22.100 -18.687 1.00 92.50 522 GLU A O 1
ATOM 4145 N N . PHE A 1 523 ? -8.694 21.463 -18.853 1.00 93.12 523 PHE A N 1
ATOM 4146 C CA . PHE A 1 523 ? -9.015 20.191 -19.490 1.00 93.12 523 PHE A CA 1
ATOM 4147 C C . PHE A 1 523 ? -9.828 19.273 -18.561 1.00 93.12 523 PHE A C 1
ATOM 4149 O O . PHE A 1 523 ? -9.576 19.140 -17.363 1.00 93.12 523 PHE A O 1
ATOM 4156 N N . VAL A 1 524 ? -10.787 18.571 -19.149 1.00 93.62 524 VAL A N 1
ATOM 4157 C CA . VAL A 1 524 ? -11.665 17.615 -18.480 1.00 93.62 524 VAL A CA 1
ATOM 4158 C C . VAL A 1 524 ? -11.084 16.211 -18.637 1.00 93.62 524 VAL A C 1
ATOM 4160 O O . VAL A 1 524 ? -10.532 15.852 -19.679 1.00 93.62 524 VAL A O 1
ATOM 4163 N N . THR A 1 525 ? -11.186 15.392 -17.588 1.00 90.62 525 THR A N 1
ATOM 4164 C CA . THR A 1 525 ? -10.635 14.029 -17.582 1.00 90.62 525 THR A CA 1
ATOM 4165 C C . THR A 1 525 ? -11.650 12.999 -17.126 1.00 90.62 525 THR A C 1
ATOM 4167 O O . THR A 1 525 ? -12.530 13.293 -16.320 1.00 90.62 525 THR A O 1
ATOM 4170 N N . ALA A 1 526 ? -11.425 11.744 -17.517 1.00 86.12 526 ALA A N 1
ATOM 4171 C CA . ALA A 1 526 ? -12.184 10.598 -17.020 1.00 86.12 526 ALA A CA 1
ATOM 4172 C C . ALA A 1 526 ? -12.051 10.383 -15.498 1.00 86.12 526 ALA A C 1
ATOM 4174 O O . ALA A 1 526 ? -12.873 9.686 -14.919 1.00 86.12 526 ALA A O 1
ATOM 4175 N N . ARG A 1 527 ? -11.061 10.994 -14.819 1.00 82.38 527 ARG A N 1
ATOM 4176 C CA . ARG A 1 527 ? -10.980 10.956 -13.344 1.00 82.38 527 ARG A CA 1
ATOM 4177 C C . ARG A 1 527 ? -12.088 11.786 -12.698 1.00 82.38 527 ARG A C 1
ATOM 4179 O O . ARG A 1 527 ? -12.582 11.408 -11.646 1.00 82.38 527 ARG A O 1
ATOM 4186 N N . GLY A 1 528 ? -12.445 12.911 -13.324 1.00 86.94 528 GLY A N 1
ATOM 4187 C CA . GLY A 1 528 ? -13.573 13.749 -12.913 1.00 86.94 528 GLY A CA 1
ATOM 4188 C C . GLY A 1 528 ? -14.898 13.294 -13.528 1.00 86.94 528 GLY A C 1
ATOM 4189 O O . GLY A 1 528 ? -15.928 13.360 -12.870 1.00 86.94 528 GLY A O 1
ATOM 4190 N N . HIS A 1 529 ? -14.868 12.782 -14.764 1.00 92.50 529 HIS A N 1
ATOM 4191 C CA . HIS A 1 529 ? -16.053 12.349 -15.510 1.00 92.50 529 HIS A CA 1
ATOM 4192 C C . HIS A 1 529 ? -15.847 10.969 -16.165 1.00 92.50 529 HIS A C 1
ATOM 4194 O O . HIS A 1 529 ? -15.600 10.891 -17.372 1.00 92.50 529 HIS A O 1
ATOM 4200 N N . PRO A 1 530 ? -15.965 9.857 -15.410 1.00 90.50 530 PRO A N 1
ATOM 4201 C CA . PRO A 1 530 ? -15.659 8.510 -15.908 1.00 90.50 530 PRO A CA 1
ATOM 4202 C C . PRO A 1 530 ? -16.411 8.104 -17.178 1.00 90.50 530 PRO A C 1
ATOM 4204 O O . PRO A 1 530 ? -15.852 7.385 -17.998 1.00 90.50 530 PRO A O 1
ATOM 4207 N N . LYS A 1 531 ? -17.632 8.616 -17.400 1.00 90.56 531 LYS A N 1
ATOM 4208 C CA . LYS A 1 531 ? -18.441 8.338 -18.604 1.00 90.56 531 LYS A CA 1
ATOM 4209 C C . LYS A 1 531 ? -17.745 8.712 -19.918 1.00 90.56 531 LYS A C 1
ATOM 4211 O O . LYS A 1 531 ? -18.066 8.128 -20.947 1.00 90.56 531 LYS A O 1
ATOM 4216 N N . MET A 1 532 ? -16.760 9.615 -19.899 1.00 95.88 532 MET A N 1
ATOM 4217 C CA . MET A 1 532 ? -15.985 9.972 -21.093 1.00 95.88 532 MET A CA 1
ATOM 4218 C C . MET A 1 532 ? -15.332 8.760 -21.772 1.00 95.88 532 MET A C 1
ATOM 4220 O O . MET A 1 532 ? -15.222 8.752 -22.993 1.00 95.88 532 MET A O 1
ATOM 4224 N N . VAL A 1 533 ? -14.972 7.706 -21.023 1.00 92.94 533 VAL A N 1
ATOM 4225 C CA . VAL A 1 533 ? -14.348 6.489 -21.588 1.00 92.94 533 VAL A CA 1
ATOM 4226 C C . VAL A 1 533 ? -15.281 5.688 -22.503 1.00 92.94 533 VAL A C 1
ATOM 4228 O O . VAL A 1 533 ? -14.843 4.738 -23.147 1.00 92.94 533 VAL A O 1
ATOM 4231 N N . LEU A 1 534 ? -16.565 6.048 -22.552 1.00 94.50 534 LEU A N 1
ATOM 4232 C CA . LEU A 1 534 ? -17.565 5.457 -23.437 1.00 94.50 534 LEU A CA 1
ATOM 4233 C C . LEU A 1 534 ? -17.735 6.248 -24.744 1.00 94.50 534 LEU A C 1
ATOM 4235 O O . LEU A 1 534 ? -18.403 5.753 -25.649 1.00 94.50 534 LEU A O 1
ATOM 4239 N N . ILE A 1 535 ? -17.126 7.436 -24.859 1.00 97.38 535 ILE A N 1
ATOM 4240 C CA . ILE A 1 535 ? -17.169 8.262 -26.070 1.00 97.38 535 ILE A CA 1
ATOM 4241 C C . ILE A 1 535 ? -16.243 7.651 -27.121 1.00 97.38 535 ILE A C 1
ATOM 4243 O O . ILE A 1 535 ? -15.022 7.652 -26.950 1.00 97.38 535 ILE A O 1
ATOM 4247 N N . GLN A 1 536 ? -16.823 7.153 -28.208 1.00 95.88 536 GLN A N 1
ATOM 4248 C CA . GLN A 1 536 ? -16.107 6.650 -29.377 1.00 95.88 536 GLN A CA 1
ATOM 4249 C C . GLN A 1 536 ? -15.885 7.771 -30.387 1.00 95.88 536 GLN A C 1
ATOM 4251 O O . GLN A 1 536 ? -16.737 8.642 -30.542 1.00 95.88 536 GLN A O 1
ATOM 4256 N N . VAL A 1 537 ? -14.751 7.721 -31.084 1.00 95.69 537 VAL A N 1
ATOM 4257 C CA . VAL A 1 537 ? -14.382 8.663 -32.145 1.00 95.69 537 VAL A CA 1
ATOM 4258 C C . VAL A 1 537 ? -14.181 7.860 -33.421 1.00 95.69 537 VAL A C 1
ATOM 4260 O O . VAL A 1 537 ? -13.300 7.011 -33.474 1.00 95.69 537 VAL A O 1
ATOM 4263 N N . VAL A 1 538 ? -15.000 8.097 -34.437 1.00 92.44 538 VAL A N 1
ATOM 4264 C CA . VAL A 1 538 ? -15.019 7.302 -35.669 1.00 92.44 538 VAL A CA 1
ATOM 4265 C C . VAL A 1 538 ? -14.673 8.211 -36.851 1.00 92.44 538 VAL A C 1
ATOM 4267 O O . VAL A 1 538 ? -15.363 9.212 -37.052 1.00 92.44 538 VAL A O 1
ATOM 4270 N N . PRO A 1 539 ? -13.620 7.915 -37.635 1.00 90.38 539 PRO A N 1
ATOM 4271 C CA . PRO A 1 539 ? -13.291 8.711 -38.809 1.00 90.38 539 PRO A CA 1
ATOM 4272 C C . PRO A 1 539 ? -14.267 8.414 -39.947 1.00 90.38 539 PRO A C 1
ATOM 4274 O O . PRO A 1 539 ? -14.716 7.278 -40.115 1.00 90.38 539 PRO A O 1
ATOM 4277 N N . ARG A 1 540 ? -14.574 9.428 -40.757 1.00 86.00 540 ARG A N 1
ATOM 4278 C CA . ARG A 1 540 ? -15.443 9.300 -41.931 1.00 86.00 540 ARG A CA 1
ATOM 4279 C C . ARG A 1 540 ? -14.635 9.437 -43.225 1.00 86.00 540 ARG A C 1
ATOM 4281 O O . ARG A 1 540 ? -13.507 9.932 -43.233 1.00 86.00 540 ARG A O 1
ATOM 4288 N N . GLU A 1 541 ? -15.214 8.952 -44.322 1.00 81.06 541 GLU A N 1
ATOM 4289 C CA . GLU A 1 541 ? -14.605 8.990 -45.666 1.00 81.06 541 GLU A CA 1
ATOM 4290 C C . GLU A 1 541 ? -14.574 10.398 -46.265 1.00 81.06 541 GLU A C 1
ATOM 4292 O O . GLU A 1 541 ? -13.700 10.716 -47.060 1.00 81.06 541 GLU A O 1
ATOM 4297 N N . ASP A 1 542 ? -15.476 11.272 -45.826 1.00 81.00 542 ASP A N 1
ATOM 4298 C CA . ASP A 1 542 ? -15.570 12.669 -46.254 1.00 81.00 542 ASP A CA 1
ATOM 4299 C C . ASP A 1 542 ? -14.639 13.623 -45.481 1.00 81.00 542 ASP A C 1
ATOM 4301 O O . ASP A 1 542 ? -14.704 14.836 -45.673 1.00 81.00 542 ASP A O 1
ATOM 4305 N N . GLY A 1 543 ? -13.760 13.091 -44.624 1.00 80.69 543 GLY A N 1
ATOM 4306 C CA . GLY A 1 543 ? -12.793 13.874 -43.848 1.00 80.69 543 GLY A CA 1
ATOM 4307 C C . GLY A 1 543 ? -13.324 14.417 -42.516 1.00 80.69 543 GLY A C 1
ATOM 4308 O O . GLY A 1 543 ? -12.555 15.019 -41.766 1.00 80.69 543 GLY A O 1
ATOM 4309 N N . ASP A 1 544 ? -14.596 14.177 -42.188 1.00 88.81 544 ASP A N 1
ATOM 4310 C CA . ASP A 1 544 ? -15.173 14.535 -40.892 1.00 88.81 544 ASP A CA 1
ATOM 4311 C C . ASP A 1 544 ? -14.913 13.442 -39.833 1.00 88.81 544 ASP A C 1
ATOM 4313 O O . ASP A 1 544 ? -14.413 12.344 -40.111 1.00 88.81 544 ASP A O 1
ATOM 4317 N N . VAL A 1 545 ? -15.284 13.736 -38.585 1.00 93.50 545 VAL A N 1
ATOM 4318 C CA . VAL A 1 545 ? -15.231 12.779 -37.477 1.00 93.50 545 VAL A CA 1
ATOM 4319 C C . VAL A 1 545 ? -16.587 12.677 -36.782 1.00 93.50 545 VAL A C 1
ATOM 4321 O O . VAL A 1 545 ? -17.267 13.678 -36.564 1.00 93.50 545 VAL A O 1
ATOM 4324 N N . THR A 1 546 ? -16.984 11.462 -36.415 1.00 95.69 546 THR A N 1
ATOM 4325 C CA . THR A 1 546 ? -18.219 11.198 -35.672 1.00 95.69 546 THR A CA 1
ATOM 4326 C C . THR A 1 546 ? -17.899 10.810 -34.233 1.00 95.69 546 THR A C 1
ATOM 4328 O O . THR A 1 546 ? -17.057 9.947 -33.988 1.00 95.69 546 THR A O 1
ATOM 4331 N N . PHE A 1 547 ? -18.594 11.421 -33.279 1.00 97.50 547 PHE A N 1
ATOM 4332 C CA . PHE A 1 547 ? -18.571 11.051 -31.870 1.00 97.50 547 PHE A CA 1
ATOM 4333 C C . PHE A 1 547 ? -19.839 10.271 -31.519 1.00 97.50 547 PHE A C 1
ATOM 4335 O O . PHE A 1 547 ? -20.952 10.712 -31.809 1.00 97.50 547 PHE A O 1
ATOM 4342 N N . LEU A 1 548 ? -19.661 9.117 -30.875 1.00 96.81 548 LEU A N 1
ATOM 4343 C CA . LEU A 1 548 ? -20.749 8.243 -30.435 1.00 96.81 548 LEU A CA 1
ATOM 4344 C C . LEU A 1 548 ? -20.659 8.024 -28.929 1.00 96.81 548 LEU A C 1
ATOM 4346 O O . LEU A 1 548 ? -19.568 7.829 -28.391 1.00 96.81 548 LEU A O 1
ATOM 4350 N N . ALA A 1 549 ? -21.801 8.004 -28.250 1.00 96.38 549 ALA A N 1
ATOM 4351 C CA . ALA A 1 549 ? -21.871 7.656 -26.840 1.00 96.38 549 ALA A CA 1
ATOM 4352 C C . ALA A 1 549 ? -23.230 7.032 -26.472 1.00 96.38 549 ALA A C 1
ATOM 4354 O O . ALA A 1 549 ? -24.240 7.367 -27.091 1.00 96.38 549 ALA A O 1
ATOM 4355 N N . PRO A 1 550 ? -23.287 6.147 -25.455 1.00 94.81 550 PRO A N 1
ATOM 4356 C CA . PRO A 1 550 ? -24.536 5.539 -25.000 1.00 94.81 550 PRO A CA 1
ATOM 4357 C C . PRO A 1 550 ? -25.628 6.565 -24.673 1.00 94.81 550 PRO A C 1
ATOM 4359 O O . PRO A 1 550 ? -25.431 7.431 -23.822 1.00 94.81 550 PRO A O 1
ATOM 4362 N N . GLY A 1 551 ? -26.788 6.433 -25.321 1.00 92.25 551 GLY A N 1
ATOM 4363 C CA . GLY A 1 551 ? -27.955 7.288 -25.079 1.00 92.25 551 GLY A CA 1
AT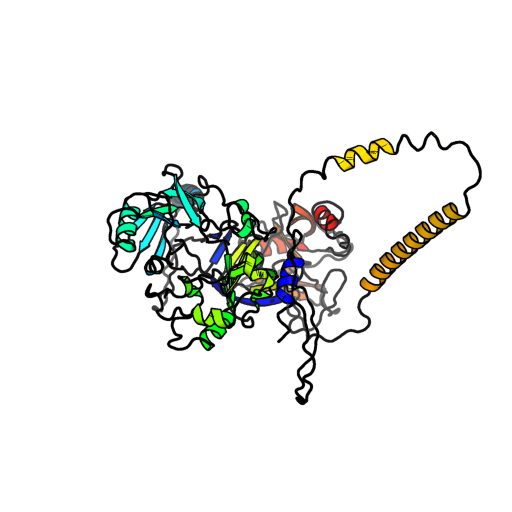OM 4364 C C . GLY A 1 551 ? -27.868 8.699 -25.673 1.00 92.25 551 GLY A C 1
ATOM 4365 O O . GLY A 1 551 ? -28.705 9.531 -25.337 1.00 92.25 551 GLY A O 1
ATOM 4366 N N . MET A 1 552 ? -26.885 8.977 -26.535 1.00 96.75 552 MET A N 1
ATOM 4367 C CA . MET A 1 552 ? -26.746 10.252 -27.244 1.00 96.75 552 MET A CA 1
ATOM 4368 C C . MET A 1 552 ? -26.963 10.071 -28.751 1.00 96.75 552 MET A C 1
ATOM 4370 O O . MET A 1 552 ? -26.588 9.024 -29.284 1.00 96.75 552 MET A O 1
ATOM 4374 N N . PRO A 1 553 ? -27.509 11.079 -29.458 1.00 96.19 553 PRO A N 1
ATOM 4375 C CA . PRO A 1 553 ? -27.469 11.095 -30.918 1.00 96.19 553 PRO A CA 1
ATOM 4376 C C . PRO A 1 553 ? -26.017 11.144 -31.412 1.00 96.19 553 PRO A C 1
ATOM 4378 O O . PRO A 1 553 ? -25.127 11.612 -30.695 1.00 96.19 553 PRO A O 1
ATOM 4381 N N . GLU A 1 554 ? -25.770 10.679 -32.636 1.00 96.88 554 GLU A N 1
ATOM 4382 C CA . GLU A 1 554 ? -24.449 10.808 -33.255 1.00 96.88 554 GLU A CA 1
ATOM 4383 C C . GLU A 1 554 ? -24.095 12.291 -33.423 1.00 96.88 554 GLU A C 1
ATOM 4385 O O . GLU A 1 554 ? -24.890 13.063 -33.957 1.00 96.88 554 GLU A O 1
ATOM 4390 N N . LEU A 1 555 ? -22.900 12.691 -32.987 1.00 97.31 555 LEU A N 1
ATOM 4391 C CA . LEU A 1 555 ? -22.380 14.034 -33.236 1.00 97.31 555 LEU A CA 1
ATOM 4392 C C . LEU A 1 555 ? -21.391 13.975 -34.389 1.00 97.31 555 LEU A C 1
ATOM 4394 O O . LEU A 1 555 ? -20.366 13.301 -34.297 1.00 97.31 555 LEU A O 1
ATOM 4398 N N . ARG A 1 556 ? -21.649 14.737 -35.446 1.00 95.44 556 ARG A N 1
ATOM 4399 C CA . ARG A 1 556 ? -20.704 14.913 -36.546 1.00 95.44 556 ARG A CA 1
ATOM 4400 C C . ARG A 1 556 ? -19.936 16.215 -36.351 1.00 95.44 556 ARG A C 1
ATOM 4402 O O . ARG A 1 556 ? -20.533 17.277 -36.265 1.00 95.44 556 ARG A O 1
ATOM 4409 N N . VAL A 1 557 ? -18.611 16.136 -36.317 1.00 93.56 557 VAL A N 1
ATOM 4410 C CA . VAL A 1 557 ? -17.728 17.300 -36.204 1.00 93.56 557 VAL A CA 1
ATOM 4411 C C . VAL A 1 557 ? -16.922 17.433 -37.487 1.00 93.56 557 VAL A C 1
ATOM 4413 O O . VAL A 1 557 ? -16.180 16.526 -37.872 1.00 93.56 557 VAL A O 1
ATOM 4416 N N . ARG A 1 558 ? -17.052 18.591 -38.134 1.00 89.62 558 ARG A N 1
ATOM 4417 C CA . ARG A 1 558 ? -16.213 18.968 -39.269 1.00 89.62 558 ARG A CA 1
ATOM 4418 C C . ARG A 1 558 ? -14.907 19.551 -38.761 1.00 89.62 558 ARG A C 1
ATOM 4420 O O . ARG A 1 558 ? -14.913 20.538 -38.028 1.00 89.62 558 ARG A O 1
ATOM 4427 N N . LEU A 1 559 ? -13.792 18.930 -39.132 1.00 87.00 559 LEU A N 1
ATOM 4428 C CA . LEU A 1 559 ? -12.486 19.391 -38.681 1.00 87.00 559 LEU A CA 1
ATOM 4429 C C . LEU A 1 559 ? -11.970 20.515 -39.578 1.00 87.00 559 LEU A C 1
ATOM 4431 O O . LEU A 1 559 ? -12.051 20.409 -40.802 1.00 87.00 559 LEU A O 1
ATOM 4435 N N . PRO A 1 560 ? -11.414 21.583 -38.989 1.00 80.44 560 PRO A N 1
ATOM 4436 C CA . PRO A 1 560 ? -10.820 22.651 -39.767 1.00 80.44 560 PRO A CA 1
ATOM 4437 C C . PRO A 1 560 ? -9.550 22.164 -40.465 1.00 80.44 560 PRO A C 1
ATOM 4439 O O . PRO A 1 560 ? -8.720 21.470 -39.873 1.00 80.44 560 PRO A O 1
ATOM 4442 N N . THR A 1 561 ? -9.388 22.561 -41.724 1.00 75.50 561 THR A N 1
ATOM 4443 C CA . THR A 1 561 ? -8.165 22.345 -42.503 1.00 75.50 561 THR A CA 1
ATOM 4444 C C . THR A 1 561 ? -7.203 23.519 -42.338 1.00 75.50 561 THR A C 1
ATOM 4446 O O . THR A 1 561 ? -7.577 24.603 -41.880 1.00 75.50 561 THR A O 1
ATOM 4449 N N . GLU A 1 562 ? -5.943 23.314 -42.713 1.00 67.75 562 GLU A N 1
ATOM 4450 C CA . GLU A 1 562 ? -4.938 24.376 -42.722 1.00 67.75 562 GLU A CA 1
ATOM 4451 C C . GLU A 1 562 ? -5.412 25.564 -43.586 1.00 67.75 562 GLU A C 1
ATOM 4453 O O . GLU A 1 562 ? -5.828 25.385 -44.728 1.00 67.75 562 GLU A O 1
ATOM 4458 N N . GLY A 1 563 ? -5.415 26.772 -43.009 1.00 69.69 563 GLY A N 1
ATOM 4459 C CA . GLY A 1 563 ? -5.948 27.989 -43.643 1.00 69.69 563 GLY A CA 1
ATOM 4460 C C . GLY A 1 563 ? -7.411 28.322 -43.316 1.00 69.69 563 GLY A C 1
ATOM 4461 O O . GLY A 1 563 ? -7.855 29.428 -43.616 1.00 69.69 563 GLY A O 1
ATOM 4462 N N . SER A 1 564 ? -8.152 27.426 -42.653 1.00 76.50 564 SER A N 1
ATOM 4463 C CA . SER A 1 564 ? -9.504 27.723 -42.155 1.00 76.50 564 SER A CA 1
ATOM 4464 C C . SER A 1 564 ? -9.470 28.777 -41.039 1.00 76.50 564 SER A C 1
ATOM 4466 O O . SER A 1 564 ? -8.565 28.778 -40.200 1.00 76.50 564 SER A O 1
ATOM 4468 N N . ALA A 1 565 ? -10.479 29.654 -40.982 1.00 79.25 565 ALA A N 1
ATOM 4469 C CA . ALA A 1 565 ? -10.684 30.521 -39.823 1.00 79.25 565 ALA A CA 1
ATOM 4470 C C . ALA A 1 565 ? -11.057 29.649 -38.613 1.00 79.25 565 ALA A C 1
ATOM 4472 O O . ALA A 1 565 ? -12.087 28.979 -38.624 1.00 79.25 565 ALA A O 1
ATOM 4473 N N . VAL A 1 566 ? -10.196 29.625 -37.593 1.00 85.94 566 VAL A N 1
ATOM 4474 C CA . VAL A 1 566 ? -10.347 28.755 -36.420 1.00 85.94 566 VAL A CA 1
ATOM 4475 C C . VAL A 1 566 ? -10.359 29.544 -35.123 1.00 85.94 566 VAL A C 1
ATOM 4477 O O . VAL A 1 566 ? -9.564 30.464 -34.919 1.00 85.94 566 VAL A O 1
ATOM 4480 N N . GLU A 1 567 ? -11.233 29.141 -34.211 1.00 88.44 567 GLU A N 1
ATOM 4481 C CA . GLU A 1 567 ? -11.307 29.710 -32.875 1.00 88.44 567 GLU A CA 1
ATOM 4482 C C . GLU A 1 567 ? -10.269 29.040 -31.969 1.00 88.44 567 GLU A C 1
ATOM 4484 O O . GLU A 1 567 ? -10.426 27.895 -31.548 1.00 88.44 567 GLU A O 1
ATOM 4489 N N . LYS A 1 568 ? -9.175 29.751 -31.674 1.00 91.44 568 LYS A N 1
ATOM 4490 C CA . LYS A 1 568 ? -8.159 29.271 -30.729 1.00 91.44 568 LYS A CA 1
ATOM 4491 C C . LYS A 1 568 ? -8.605 29.518 -29.291 1.00 91.44 568 LYS A C 1
ATOM 4493 O O . LYS A 1 568 ? -9.124 30.589 -28.952 1.00 91.44 568 LYS A O 1
ATOM 4498 N N . ARG A 1 569 ? -8.349 28.541 -28.429 1.00 91.31 569 ARG A N 1
ATOM 4499 C CA . ARG A 1 569 ? -8.630 28.605 -26.995 1.00 91.31 569 ARG A CA 1
ATOM 4500 C C . ARG A 1 569 ? -7.406 28.156 -26.215 1.00 91.31 569 ARG A C 1
ATOM 4502 O O . ARG A 1 569 ? -6.753 27.180 -26.581 1.00 91.31 569 ARG A O 1
ATOM 4509 N N . GLU A 1 570 ? -7.072 28.905 -25.168 1.00 90.31 570 GLU A N 1
ATOM 4510 C CA . GLU A 1 570 ? -6.077 28.453 -24.202 1.00 90.31 570 GLU A CA 1
ATOM 4511 C C . GLU A 1 570 ? -6.725 27.421 -23.283 1.00 90.31 570 GLU A C 1
ATOM 4513 O O . GLU A 1 570 ? -7.822 27.624 -22.760 1.00 90.31 570 GLU A O 1
ATOM 4518 N N . CYS A 1 571 ? -6.028 26.311 -23.088 1.00 88.75 571 CYS A N 1
ATOM 4519 C CA . CYS A 1 571 ? -6.392 25.284 -22.140 1.00 88.75 571 CYS A CA 1
ATOM 4520 C C . CYS A 1 571 ? -5.283 25.103 -21.113 1.00 88.75 571 CYS A C 1
ATOM 4522 O O . CYS A 1 571 ? -4.100 25.059 -21.450 1.00 88.75 571 CYS A O 1
ATOM 4524 N N . THR A 1 572 ? -5.670 24.947 -19.855 1.00 89.50 572 THR A N 1
ATOM 4525 C CA . THR A 1 572 ? -4.738 24.650 -18.770 1.00 89.50 572 THR A CA 1
ATOM 4526 C C . THR A 1 572 ? -4.673 23.143 -18.584 1.00 89.50 572 THR A C 1
ATOM 4528 O O . THR A 1 572 ? -5.699 22.502 -18.378 1.00 89.50 572 THR A O 1
ATOM 4531 N N . MET A 1 573 ? -3.474 22.579 -18.674 1.00 84.81 573 MET A N 1
ATOM 4532 C CA . MET A 1 573 ? -3.145 21.164 -18.519 1.00 84.81 573 MET A CA 1
ATOM 4533 C C . MET A 1 573 ? -2.488 20.911 -17.150 1.00 84.81 573 MET A C 1
ATOM 4535 O O . MET A 1 573 ? -2.464 21.769 -16.265 1.00 84.81 573 MET A O 1
ATOM 4539 N N . TRP A 1 574 ? -1.959 19.701 -16.940 1.00 74.19 574 TRP A N 1
ATOM 4540 C CA . TRP A 1 574 ? -1.223 19.354 -15.719 1.00 74.19 574 TRP A CA 1
ATOM 4541 C C . TRP A 1 574 ? -0.091 20.348 -15.421 1.00 74.19 574 TRP A C 1
ATOM 4543 O O . TRP A 1 574 ? 0.495 20.930 -16.328 1.00 74.19 574 TRP A O 1
ATOM 4553 N N . PHE A 1 575 ? 0.231 20.512 -14.134 1.00 78.12 575 PHE A N 1
ATOM 4554 C CA . PHE A 1 575 ? 1.264 21.444 -13.656 1.00 78.12 575 PHE A CA 1
ATOM 4555 C C . PHE A 1 575 ? 1.017 22.909 -14.049 1.00 78.12 575 PHE A C 1
ATOM 4557 O O . PHE A 1 575 ? 1.961 23.692 -14.129 1.00 78.12 575 PHE A O 1
ATOM 4564 N N . ASN A 1 576 ? -0.253 23.270 -14.263 1.00 79.38 576 ASN A N 1
ATOM 4565 C CA . ASN A 1 576 ? -0.672 24.604 -14.687 1.00 79.38 576 ASN A CA 1
ATOM 4566 C C . ASN A 1 576 ? -0.046 25.029 -16.031 1.00 79.38 576 ASN A C 1
ATOM 4568 O O . ASN A 1 576 ? 0.187 26.211 -16.280 1.00 79.38 576 ASN A O 1
ATOM 4572 N N . GLU A 1 577 ? 0.273 24.055 -16.888 1.00 84.81 577 GLU A N 1
ATOM 4573 C CA . GLU A 1 577 ? 0.768 24.314 -18.234 1.00 84.81 577 GLU A CA 1
ATOM 4574 C C . GLU A 1 577 ? -0.350 24.904 -19.096 1.00 84.81 577 GLU A C 1
ATOM 4576 O O . GLU A 1 577 ? -1.422 24.316 -19.188 1.00 84.81 577 GLU A O 1
ATOM 4581 N N . ARG A 1 578 ? -0.087 26.011 -19.793 1.00 86.56 578 ARG A N 1
ATOM 4582 C CA . ARG A 1 578 ? -1.011 26.530 -20.807 1.00 86.56 578 ARG A CA 1
ATOM 4583 C C . ARG A 1 578 ? -0.670 25.963 -22.180 1.00 86.56 578 ARG A C 1
ATOM 4585 O O . ARG A 1 578 ? 0.464 26.084 -22.636 1.00 86.56 578 ARG A O 1
ATOM 4592 N N . VAL A 1 579 ? -1.662 25.368 -22.833 1.00 86.62 579 VAL A N 1
ATOM 4593 C CA . VAL A 1 579 ? -1.599 24.869 -24.213 1.00 86.62 579 VAL A CA 1
ATOM 4594 C C . VAL A 1 579 ? -2.693 25.527 -25.044 1.00 86.62 579 VAL A C 1
ATOM 4596 O O . VAL A 1 579 ? -3.674 26.021 -24.500 1.00 86.62 579 VAL A O 1
ATOM 4599 N N . VAL A 1 580 ? -2.546 25.532 -26.364 1.00 89.50 580 VAL A N 1
ATOM 4600 C CA . VAL A 1 580 ? -3.568 26.070 -27.271 1.00 89.50 580 VAL A CA 1
ATOM 4601 C C . VAL A 1 580 ? -4.301 24.915 -27.941 1.00 89.50 580 VAL A C 1
ATOM 4603 O O . VAL A 1 580 ? -3.692 23.908 -28.285 1.00 89.50 580 VAL A O 1
ATOM 4606 N N . THR A 1 581 ? -5.606 25.053 -28.140 1.00 91.62 581 THR A N 1
ATOM 4607 C CA . THR A 1 581 ? -6.422 24.126 -28.928 1.00 91.62 581 THR A CA 1
ATOM 4608 C C . THR A 1 581 ? -7.349 24.900 -29.861 1.00 91.62 581 THR A C 1
ATOM 4610 O O . THR A 1 581 ? -7.551 26.103 -29.679 1.00 91.62 581 THR A O 1
ATOM 4613 N N . VAL A 1 582 ? -7.886 24.230 -30.876 1.00 93.62 582 VAL A N 1
ATOM 4614 C CA . VAL A 1 582 ? -8.929 24.771 -31.750 1.00 93.62 582 VAL A CA 1
ATOM 4615 C C . VAL A 1 582 ? -10.284 24.285 -31.256 1.00 93.62 582 VAL A C 1
ATOM 4617 O O . VAL A 1 582 ? -10.475 23.084 -31.110 1.00 93.62 582 VAL A O 1
ATOM 4620 N N . ASP A 1 583 ? -11.214 25.197 -30.995 1.00 94.38 583 ASP A N 1
ATOM 4621 C CA . ASP A 1 583 ? -12.567 24.840 -30.576 1.00 94.38 583 ASP A CA 1
ATOM 4622 C C . ASP A 1 583 ? -13.364 24.198 -31.724 1.00 94.38 583 ASP A C 1
ATOM 4624 O O . ASP A 1 583 ? -13.329 24.669 -32.861 1.00 94.38 583 ASP A O 1
ATOM 4628 N N . CYS A 1 584 ? -14.089 23.121 -31.420 1.00 94.44 584 CYS A N 1
ATOM 4629 C CA . CYS A 1 584 ? -14.899 22.378 -32.389 1.00 94.44 584 CYS A CA 1
ATOM 4630 C C . CYS A 1 584 ? -16.332 22.923 -32.561 1.00 94.44 584 CYS A C 1
ATOM 4632 O O . CYS A 1 584 ? -17.145 22.277 -33.222 1.00 94.44 584 CYS A O 1
ATOM 4634 N N . GLY A 1 585 ? -16.659 24.079 -31.978 1.00 93.50 585 GLY A N 1
ATOM 4635 C CA . GLY A 1 585 ? -17.931 24.775 -32.157 1.00 93.50 585 GLY A CA 1
ATOM 4636 C C . GLY A 1 585 ? -19.016 24.434 -31.130 1.00 93.50 585 GLY A C 1
ATOM 4637 O O . GLY A 1 585 ? -18.887 23.535 -30.293 1.00 93.50 585 GLY A O 1
ATOM 4638 N N . GLU A 1 586 ? -20.124 25.174 -31.214 1.00 94.25 586 GLU A N 1
ATOM 4639 C CA . GLU A 1 586 ? -21.229 25.113 -30.246 1.00 94.25 586 GLU A CA 1
ATOM 4640 C C . GLU A 1 586 ? -21.972 23.774 -30.243 1.00 94.25 586 GLU A C 1
ATOM 4642 O O . GLU A 1 586 ? -22.343 23.283 -29.181 1.00 94.25 586 GLU A O 1
ATOM 4647 N N . GLU A 1 587 ? -22.152 23.138 -31.403 1.00 95.50 587 GLU A N 1
ATOM 4648 C CA . GLU A 1 587 ? -22.821 21.833 -31.484 1.00 95.50 587 GLU A CA 1
ATOM 4649 C C . GLU A 1 587 ? -22.040 20.763 -30.705 1.00 95.50 587 GLU A C 1
ATOM 4651 O O . GLU A 1 587 ? -22.602 20.031 -29.884 1.00 95.50 587 GLU A O 1
ATOM 4656 N N . ALA A 1 588 ? -20.713 20.741 -30.875 1.00 96.50 588 ALA A N 1
ATOM 4657 C CA . ALA A 1 588 ? -19.838 19.856 -30.120 1.00 96.50 588 ALA A CA 1
ATOM 4658 C C . ALA A 1 588 ? -19.825 20.204 -28.624 1.00 96.50 588 ALA A C 1
ATOM 4660 O O . ALA A 1 588 ? -19.809 19.301 -27.784 1.00 96.50 588 ALA A O 1
ATOM 4661 N N . ALA A 1 589 ? -19.869 21.493 -28.271 1.00 96.62 589 ALA A N 1
ATOM 4662 C CA . ALA A 1 589 ? -19.949 21.935 -26.883 1.00 96.62 589 ALA A CA 1
ATOM 4663 C C . ALA A 1 589 ? -21.250 21.488 -26.199 1.00 96.62 589 ALA A C 1
ATOM 4665 O O . ALA A 1 589 ? -21.209 20.973 -25.079 1.00 96.62 589 ALA A O 1
ATOM 4666 N N . LEU A 1 590 ? -22.398 21.622 -26.867 1.00 97.00 590 LEU A N 1
ATOM 4667 C CA . LEU A 1 590 ? -23.693 21.171 -26.354 1.00 97.00 590 LEU A CA 1
ATOM 4668 C C . LEU A 1 590 ? -23.701 19.660 -26.128 1.00 97.00 590 LEU A C 1
ATOM 4670 O O . LEU A 1 590 ? -24.040 19.204 -25.034 1.00 97.00 590 LEU A O 1
ATOM 4674 N N . TRP A 1 591 ? -23.252 18.892 -27.122 1.00 98.12 591 TRP A N 1
ATOM 4675 C CA . TRP A 1 591 ? -23.204 17.436 -27.032 1.00 98.12 591 TRP A CA 1
ATOM 4676 C C . TRP A 1 591 ? -22.271 16.957 -25.911 1.00 98.12 591 TRP A C 1
ATOM 4678 O O . TRP A 1 591 ? -22.662 16.132 -25.081 1.00 98.12 591 TRP A O 1
ATOM 4688 N N . MET A 1 592 ? -21.060 17.526 -25.823 1.00 97.31 592 MET A N 1
ATOM 4689 C CA . MET A 1 592 ? -20.096 17.193 -24.767 1.00 97.31 592 MET A CA 1
ATOM 4690 C C . MET A 1 592 ? -20.630 17.569 -23.388 1.00 97.31 592 MET A C 1
ATOM 4692 O O . MET A 1 592 ? -20.566 16.765 -22.462 1.00 97.31 592 MET A O 1
ATOM 4696 N N . SER A 1 593 ? -21.200 18.765 -23.248 1.00 96.69 593 SER A N 1
ATOM 4697 C CA . SER A 1 593 ? -21.821 19.247 -22.012 1.00 96.69 593 SER A CA 1
ATOM 4698 C C . SER A 1 593 ? -22.942 18.322 -21.531 1.00 96.69 593 SER A C 1
ATOM 4700 O O . SER A 1 593 ? -22.960 17.919 -20.362 1.00 96.69 593 SER A O 1
ATOM 4702 N N . GLN A 1 594 ? -23.844 17.942 -22.438 1.00 96.94 594 GLN A N 1
ATOM 4703 C CA . GLN A 1 594 ? -24.968 17.060 -22.144 1.00 96.94 594 GLN A CA 1
ATOM 4704 C C . GLN A 1 594 ? -24.489 15.672 -21.714 1.00 96.94 594 GLN A C 1
ATOM 4706 O O . GLN A 1 594 ? -24.918 15.182 -20.670 1.00 96.94 594 GLN A O 1
ATOM 4711 N N . TYR A 1 595 ? -23.564 15.059 -22.455 1.00 97.00 595 TYR A N 1
ATOM 4712 C CA . TYR A 1 595 ? -23.120 13.702 -22.144 1.00 97.00 595 TYR A CA 1
ATOM 4713 C C . TYR A 1 595 ? -22.233 13.621 -20.890 1.00 97.00 595 TYR A C 1
ATOM 4715 O O . TYR A 1 595 ? -22.383 12.718 -20.063 1.00 97.00 595 TYR A O 1
ATOM 4723 N N . ILE A 1 596 ? -21.302 14.566 -20.726 1.00 94.56 596 ILE A N 1
ATOM 4724 C CA . ILE A 1 596 ? -20.261 14.508 -19.687 1.00 94.56 596 ILE A CA 1
ATOM 4725 C C . ILE A 1 596 ? -20.791 14.936 -18.314 1.00 94.56 596 ILE A C 1
ATOM 4727 O O . ILE A 1 596 ? -20.380 14.370 -17.295 1.00 94.56 596 ILE A O 1
ATOM 4731 N N . GLN A 1 597 ? -21.681 15.930 -18.262 1.00 91.75 597 GLN A N 1
ATOM 4732 C CA . GLN A 1 597 ? -22.165 16.482 -16.990 1.00 91.75 597 GLN A CA 1
ATOM 4733 C C . GLN A 1 597 ? -23.655 16.861 -16.965 1.00 91.75 597 GLN A C 1
ATOM 4735 O O . GLN A 1 597 ? -24.126 17.337 -15.935 1.00 91.75 597 GLN A O 1
ATOM 4740 N N . GLY A 1 598 ? -24.404 16.675 -18.058 1.00 89.38 598 GLY A N 1
ATOM 4741 C CA . GLY A 1 598 ? -25.838 16.987 -18.120 1.00 89.38 598 GLY A CA 1
ATOM 4742 C C . GLY A 1 598 ? -26.182 18.480 -18.047 1.00 89.38 598 GLY A C 1
ATOM 4743 O O . GLY A 1 598 ? -27.345 18.828 -17.875 1.00 89.38 598 GLY A O 1
ATOM 4744 N N . ARG A 1 599 ? -25.187 19.367 -18.151 1.00 89.56 599 ARG A N 1
ATOM 4745 C CA . ARG A 1 599 ? -25.338 20.831 -18.101 1.00 89.56 599 ARG A CA 1
ATOM 4746 C C . ARG A 1 599 ? -24.268 21.514 -18.946 1.00 89.56 599 ARG A C 1
ATOM 4748 O O . ARG A 1 599 ? -23.206 20.932 -19.172 1.00 89.56 599 ARG A O 1
ATOM 4755 N N . SER A 1 600 ? -24.519 22.749 -19.373 1.00 89.31 600 SER A N 1
ATOM 4756 C CA . SER A 1 600 ? -23.569 23.536 -20.168 1.00 89.31 600 SER A CA 1
ATOM 4757 C C . SER A 1 600 ? -22.227 23.740 -19.453 1.00 89.31 600 SER A C 1
ATOM 4759 O O . SER A 1 600 ? -22.147 23.752 -18.221 1.00 89.31 600 SER A O 1
ATOM 4761 N N . GLY A 1 601 ? -21.157 23.886 -20.235 1.00 91.62 601 GLY A N 1
ATOM 4762 C CA . GLY A 1 601 ? -19.844 24.303 -19.737 1.00 91.62 601 GLY A CA 1
ATOM 4763 C C . GLY A 1 601 ? -18.666 23.429 -20.158 1.00 91.62 601 GLY A C 1
ATOM 4764 O O . GLY A 1 601 ? -17.541 23.778 -19.814 1.00 91.62 601 GLY A O 1
ATOM 4765 N N . ILE A 1 602 ? -18.884 22.341 -20.903 1.00 96.69 602 ILE A N 1
ATOM 4766 C CA . ILE A 1 602 ? -17.804 21.548 -21.507 1.00 96.69 602 ILE A CA 1
ATOM 4767 C C . ILE A 1 602 ? -17.766 21.784 -23.012 1.00 96.69 602 ILE A C 1
ATOM 4769 O O . ILE A 1 602 ? -18.797 21.755 -23.677 1.00 96.69 602 ILE A O 1
ATOM 4773 N N . ARG A 1 603 ? -16.565 21.988 -23.543 1.00 96.94 603 ARG A N 1
ATOM 4774 C CA . ARG A 1 603 ? -16.291 22.168 -24.969 1.00 96.94 603 ARG A CA 1
ATOM 4775 C C . ARG A 1 603 ? -15.311 21.115 -25.461 1.00 96.94 603 ARG A C 1
ATOM 4777 O O . ARG A 1 603 ? -14.614 20.489 -24.661 1.00 96.94 603 ARG A O 1
ATOM 4784 N N . LEU A 1 604 ? -15.274 20.922 -26.774 1.00 97.12 604 LEU A N 1
ATOM 4785 C CA . LEU A 1 604 ? -14.345 20.024 -27.450 1.00 97.12 604 LEU A CA 1
ATOM 4786 C C . LEU A 1 604 ? -13.273 20.852 -28.158 1.00 97.12 604 LEU A C 1
ATOM 4788 O O . LEU A 1 604 ? -13.592 21.716 -28.966 1.00 97.12 604 LEU A O 1
ATOM 4792 N N . GLY A 1 605 ? -12.015 20.569 -27.852 1.00 94.88 605 GLY A N 1
ATOM 4793 C CA . GLY A 1 605 ? -10.844 21.102 -28.528 1.00 94.88 605 GLY A CA 1
ATOM 4794 C C . GLY A 1 605 ? -10.196 20.057 -29.435 1.00 94.88 605 GLY A C 1
ATOM 4795 O O . GLY A 1 605 ? -10.205 18.861 -29.129 1.00 94.88 605 GLY A O 1
ATOM 4796 N N . TYR A 1 606 ? -9.604 20.521 -30.529 1.00 93.25 606 TYR A N 1
ATOM 4797 C CA . TYR A 1 606 ? -8.848 19.750 -31.506 1.00 93.25 606 TYR A CA 1
ATOM 4798 C C . TYR A 1 606 ? -7.436 20.328 -31.691 1.00 93.25 606 TYR A C 1
ATOM 4800 O O . TYR A 1 606 ? -7.230 21.543 -31.745 1.00 93.25 606 TYR A O 1
ATOM 4808 N N . ASN A 1 607 ? -6.436 19.453 -31.772 1.00 90.19 607 ASN A N 1
ATOM 4809 C CA . ASN A 1 607 ? -5.046 19.822 -32.003 1.00 90.19 607 ASN A CA 1
ATOM 4810 C C . ASN A 1 607 ? -4.740 19.878 -33.510 1.00 90.19 607 ASN A C 1
ATOM 4812 O O . ASN A 1 607 ? -4.384 18.870 -34.123 1.00 90.19 607 ASN A O 1
ATOM 4816 N N . LEU A 1 608 ? -4.890 21.060 -34.112 1.00 86.62 608 LEU A N 1
ATOM 4817 C CA . LEU A 1 608 ? -4.602 21.290 -35.529 1.00 86.62 608 LEU A CA 1
ATOM 4818 C C . LEU A 1 608 ? -3.136 21.702 -35.736 1.00 86.62 608 LEU A C 1
ATOM 4820 O O . LEU A 1 608 ? -2.714 22.762 -35.282 1.00 86.62 608 LEU A O 1
ATOM 4824 N N . ILE A 1 609 ? -2.370 20.906 -36.480 1.00 78.50 609 ILE A N 1
ATOM 4825 C CA . ILE A 1 609 ? -0.975 21.206 -36.855 1.00 78.50 609 ILE A CA 1
ATOM 4826 C C . ILE A 1 609 ? -0.960 21.927 -38.211 1.00 78.50 609 ILE A C 1
ATOM 4828 O O . ILE A 1 609 ? -1.729 21.525 -39.081 1.00 78.50 609 ILE A O 1
ATOM 4832 N N . PRO A 1 610 ? -0.092 22.934 -38.435 1.00 72.44 610 PRO A N 1
ATOM 4833 C CA . PRO A 1 610 ? 0.867 23.541 -37.498 1.00 72.44 610 PRO A CA 1
ATOM 4834 C C . PRO A 1 610 ? 0.267 24.686 -36.661 1.00 72.44 610 PRO A C 1
ATOM 4836 O O . PRO A 1 610 ? 0.992 25.410 -35.982 1.00 72.44 610 PRO A O 1
ATOM 4839 N N . VAL A 1 611 ? -1.055 24.878 -36.721 1.00 79.69 611 VAL A N 1
ATOM 4840 C CA . VAL A 1 611 ? -1.773 26.007 -36.105 1.00 79.69 611 VAL A CA 1
ATOM 4841 C C . VAL A 1 611 ? -1.597 26.073 -34.581 1.00 79.69 611 VAL A C 1
ATOM 4843 O O . VAL A 1 611 ? -1.560 27.175 -34.013 1.00 79.69 611 VAL A O 1
ATOM 4846 N N . VAL A 1 612 ? -1.490 24.911 -33.936 1.00 79.75 612 VAL A N 1
ATOM 4847 C CA . VAL A 1 612 ? -1.140 24.725 -32.527 1.00 79.75 612 VAL A CA 1
ATOM 4848 C C . VAL A 1 612 ? 0.362 24.403 -32.419 1.00 79.75 612 VAL A C 1
ATOM 4850 O O . VAL A 1 612 ? 0.818 23.421 -33.010 1.00 79.75 612 VAL A O 1
ATOM 4853 N N . PRO A 1 613 ? 1.156 25.211 -31.689 1.00 77.00 613 PRO A N 1
ATOM 4854 C CA . PRO A 1 613 ? 2.598 25.007 -31.565 1.00 77.00 613 PRO A CA 1
ATOM 4855 C C . PRO A 1 613 ? 2.951 23.869 -30.592 1.00 77.00 613 PRO A C 1
ATOM 4857 O O . PRO A 1 613 ? 2.222 23.615 -29.634 1.00 77.00 613 PRO A O 1
ATOM 4860 N N . ARG A 1 614 ? 4.123 23.244 -30.788 1.00 79.56 614 ARG A N 1
ATOM 4861 C CA . ARG A 1 614 ? 4.709 22.301 -29.815 1.00 79.56 614 ARG A CA 1
ATOM 4862 C C . ARG A 1 614 ? 5.034 22.982 -28.486 1.00 79.56 614 ARG A C 1
ATOM 4864 O O . ARG A 1 614 ? 5.259 24.196 -28.428 1.00 79.56 614 ARG A O 1
ATOM 4871 N N . ARG A 1 615 ? 5.118 22.180 -27.420 1.00 81.69 615 ARG A N 1
ATOM 4872 C CA . ARG A 1 615 ? 5.565 22.664 -26.110 1.00 81.69 615 ARG A CA 1
ATOM 4873 C C . ARG A 1 615 ? 7.052 23.015 -26.167 1.00 81.69 615 ARG A C 1
ATOM 4875 O O . ARG A 1 615 ? 7.824 22.389 -26.888 1.00 81.69 615 ARG A O 1
ATOM 4882 N N . ARG A 1 616 ? 7.455 23.994 -25.357 1.00 79.62 616 ARG A N 1
ATOM 4883 C CA . ARG A 1 616 ? 8.869 24.324 -25.132 1.00 79.62 616 ARG A CA 1
ATOM 4884 C C . ARG A 1 616 ? 9.311 23.734 -23.801 1.00 79.62 616 ARG A C 1
ATOM 4886 O O . ARG A 1 616 ? 8.900 24.228 -22.753 1.00 79.62 616 ARG A O 1
ATOM 4893 N N . VAL A 1 617 ? 10.129 22.684 -23.825 1.00 79.81 617 VAL A N 1
ATOM 4894 C CA . VAL A 1 617 ? 10.503 21.929 -22.617 1.00 79.81 617 VAL A CA 1
ATOM 4895 C C . VAL A 1 617 ? 11.533 22.649 -21.753 1.00 79.81 617 VAL A C 1
ATOM 4897 O O . VAL A 1 617 ? 11.636 22.383 -20.558 1.00 79.81 617 VAL A O 1
ATOM 4900 N N . SER A 1 618 ? 12.280 23.582 -22.341 1.00 74.19 618 SER A N 1
ATOM 4901 C CA . SER A 1 618 ? 13.313 24.366 -21.659 1.00 74.19 618 SER A CA 1
ATOM 4902 C C . SER A 1 618 ? 12.757 25.478 -20.760 1.00 74.19 618 SER A C 1
ATOM 4904 O O . SER A 1 618 ? 13.509 26.066 -19.984 1.00 74.19 618 SER A O 1
ATOM 4906 N N . VAL A 1 619 ? 11.454 25.767 -20.830 1.00 74.00 619 VAL A N 1
ATOM 4907 C CA . VAL A 1 619 ? 10.801 26.867 -20.105 1.00 74.00 619 VAL A CA 1
ATOM 4908 C C . VAL A 1 619 ? 9.474 26.426 -19.477 1.00 74.00 619 VAL A C 1
ATOM 4910 O O . VAL A 1 619 ? 8.947 25.350 -19.756 1.00 74.00 619 VAL A O 1
ATOM 4913 N N . GLY A 1 620 ? 8.918 27.263 -18.597 1.00 74.81 620 GLY A N 1
ATOM 4914 C CA . GLY A 1 620 ? 7.601 27.034 -17.997 1.00 74.81 620 GLY A CA 1
ATOM 4915 C C . GLY A 1 620 ? 7.527 25.762 -17.144 1.00 74.81 620 GLY A C 1
ATOM 4916 O O . GLY A 1 620 ? 8.473 25.419 -16.435 1.00 74.81 620 GLY A O 1
ATOM 4917 N N . ALA A 1 621 ? 6.394 25.058 -17.214 1.00 72.25 621 ALA A N 1
ATOM 4918 C CA . ALA A 1 621 ? 6.102 23.882 -16.388 1.00 72.25 621 ALA A CA 1
ATOM 4919 C C . ALA A 1 621 ? 7.076 22.702 -16.601 1.00 72.25 621 ALA A C 1
ATOM 4921 O O . ALA A 1 621 ? 7.208 21.841 -15.730 1.00 72.25 621 ALA A O 1
ATOM 4922 N N . TRP A 1 622 ? 7.789 22.673 -17.732 1.00 74.62 622 TRP A N 1
ATOM 4923 C CA . TRP A 1 622 ? 8.688 21.580 -18.109 1.00 74.62 622 TRP A CA 1
ATOM 4924 C C . TRP A 1 622 ? 10.159 21.823 -17.756 1.00 74.62 622 TRP A C 1
ATOM 4926 O O . TRP A 1 622 ? 10.926 20.861 -17.718 1.00 74.62 622 TRP A O 1
ATOM 4936 N N . ALA A 1 623 ? 10.556 23.050 -17.400 1.00 76.38 623 ALA A N 1
ATOM 4937 C CA . ALA A 1 623 ? 11.959 23.402 -17.156 1.00 76.38 623 ALA A CA 1
ATOM 4938 C C . ALA A 1 623 ? 12.620 22.543 -16.058 1.00 76.38 623 ALA A C 1
ATOM 4940 O O . ALA A 1 623 ? 13.754 22.088 -16.207 1.00 76.38 623 ALA A O 1
ATOM 4941 N N . ALA A 1 624 ? 11.891 22.243 -14.978 1.00 72.50 624 ALA A N 1
ATOM 4942 C CA . ALA A 1 624 ? 12.374 21.372 -13.903 1.00 72.50 624 ALA A CA 1
ATOM 4943 C C . ALA A 1 624 ? 12.557 19.910 -14.355 1.00 72.50 624 ALA A C 1
ATOM 4945 O O . ALA A 1 624 ? 13.416 19.196 -13.833 1.00 72.50 624 ALA A O 1
ATOM 4946 N N . PHE A 1 625 ? 11.768 19.458 -15.334 1.00 68.44 625 PHE A N 1
ATOM 4947 C CA . PHE A 1 625 ? 11.925 18.140 -15.941 1.00 68.44 625 PHE A CA 1
ATOM 4948 C C . PHE A 1 625 ? 13.112 18.137 -16.897 1.00 68.44 625 PHE A C 1
ATOM 4950 O O . PHE A 1 625 ? 13.964 17.265 -16.770 1.00 68.44 625 PHE A O 1
ATOM 4957 N N . HIS A 1 626 ? 13.228 19.130 -17.776 1.00 71.50 626 HIS A N 1
ATOM 4958 C CA . HIS A 1 626 ? 14.354 19.258 -18.699 1.00 71.50 626 HIS A CA 1
ATOM 4959 C C . HIS A 1 626 ? 15.708 19.353 -17.968 1.00 71.50 626 HIS A C 1
ATOM 4961 O O . HIS A 1 626 ? 16.670 18.704 -18.369 1.00 71.50 626 HIS A O 1
ATOM 4967 N N . ALA A 1 627 ? 15.766 20.040 -16.819 1.00 67.62 627 ALA A N 1
ATOM 4968 C CA . ALA A 1 627 ? 16.965 20.105 -15.976 1.00 67.62 627 ALA A CA 1
ATOM 4969 C C . ALA A 1 627 ? 17.433 18.734 -15.446 1.00 67.62 627 ALA A C 1
ATOM 4971 O O . ALA A 1 627 ? 18.615 18.546 -15.163 1.00 67.62 627 ALA A O 1
ATOM 4972 N N . VAL A 1 628 ? 16.519 17.767 -15.306 1.00 69.44 628 VAL A N 1
ATOM 4973 C CA . VAL A 1 628 ? 16.841 16.402 -14.856 1.00 69.44 628 VAL A CA 1
ATOM 4974 C C . VAL A 1 628 ? 16.968 15.428 -16.028 1.00 69.44 628 VAL A C 1
ATOM 4976 O O . VAL A 1 628 ? 17.765 14.493 -15.980 1.00 69.44 628 VAL A O 1
ATOM 4979 N N . TYR A 1 629 ? 16.188 15.644 -17.082 1.00 63.62 629 TYR A N 1
ATOM 4980 C CA . TYR A 1 629 ? 16.146 14.839 -18.293 1.00 63.62 629 TYR A CA 1
ATOM 4981 C C . TYR A 1 629 ? 16.784 15.632 -19.426 1.00 63.62 629 TYR A C 1
ATOM 4983 O O . TYR A 1 629 ? 16.105 16.139 -20.311 1.00 63.62 629 TYR A O 1
ATOM 4991 N N . THR A 1 630 ? 18.112 15.721 -19.399 1.00 66.12 630 THR A N 1
ATOM 4992 C CA . THR A 1 630 ? 18.895 16.534 -20.344 1.00 66.12 630 THR A CA 1
ATOM 4993 C C . THR A 1 630 ? 18.796 16.074 -21.804 1.00 66.12 630 THR A C 1
ATOM 4995 O O . THR A 1 630 ? 19.268 16.771 -22.694 1.00 66.12 630 THR A O 1
ATOM 4998 N N . SER A 1 631 ? 18.183 14.914 -22.061 1.00 69.38 631 SER A N 1
ATOM 4999 C CA . SER A 1 631 ? 17.855 14.404 -23.397 1.00 69.38 631 SER A CA 1
ATOM 5000 C C . SER A 1 631 ? 16.428 14.723 -23.862 1.00 69.38 631 SER A C 1
ATOM 5002 O O . SER A 1 631 ? 16.083 14.333 -24.969 1.00 69.38 631 SER A O 1
ATOM 5004 N N . LEU A 1 632 ? 15.587 15.348 -23.027 1.00 69.44 632 LEU A N 1
ATOM 5005 C CA . LEU A 1 632 ? 14.224 15.752 -23.381 1.00 69.44 632 LEU A CA 1
ATOM 5006 C C . LEU A 1 632 ? 14.273 17.002 -24.261 1.00 69.44 632 LEU A C 1
ATOM 5008 O O . LEU A 1 632 ? 14.858 18.010 -23.859 1.00 69.44 632 LEU A O 1
ATOM 5012 N N . THR A 1 633 ? 13.626 16.952 -25.417 1.00 78.94 633 THR A N 1
ATOM 5013 C CA . THR A 1 633 ? 13.592 18.030 -26.410 1.00 78.94 633 THR A CA 1
ATOM 5014 C C . THR A 1 633 ? 12.159 18.468 -26.713 1.00 78.94 633 THR A C 1
ATOM 5016 O O . THR A 1 633 ? 11.203 17.752 -26.421 1.00 78.94 633 THR A O 1
ATOM 5019 N N . ASP A 1 634 ? 11.994 19.634 -27.343 1.00 79.88 634 ASP A N 1
ATOM 5020 C CA . ASP A 1 634 ? 10.680 20.120 -27.798 1.00 79.88 634 ASP A CA 1
ATOM 5021 C C . ASP A 1 634 ? 10.023 19.139 -28.793 1.00 79.88 634 ASP A C 1
ATOM 5023 O O . ASP A 1 634 ? 8.797 19.029 -28.838 1.00 79.88 634 ASP A O 1
ATOM 5027 N N . HIS A 1 635 ? 10.827 18.372 -29.545 1.00 74.19 635 HIS A N 1
ATOM 5028 C CA . HIS A 1 635 ? 10.354 17.337 -30.473 1.00 74.19 635 HIS A CA 1
ATOM 5029 C C . HIS A 1 635 ? 9.659 16.164 -29.777 1.00 74.19 635 HIS A C 1
ATOM 5031 O O . HIS A 1 635 ? 8.825 15.507 -30.391 1.00 74.19 635 HIS A O 1
ATOM 5037 N N . ASP A 1 636 ? 9.939 15.940 -28.493 1.00 72.31 636 ASP A N 1
ATOM 5038 C CA . ASP A 1 636 ? 9.326 14.873 -27.701 1.00 72.31 636 ASP A CA 1
ATOM 5039 C C . ASP A 1 636 ? 7.946 15.274 -27.142 1.00 72.31 636 ASP A C 1
ATOM 5041 O O . ASP A 1 636 ? 7.371 14.565 -26.310 1.00 72.31 636 ASP A O 1
ATOM 5045 N N . THR A 1 637 ? 7.414 16.433 -27.553 1.00 70.19 637 THR A N 1
ATOM 5046 C CA . THR A 1 637 ? 6.173 16.999 -27.019 1.00 70.19 637 THR A CA 1
ATOM 5047 C C . THR A 1 637 ? 5.140 17.333 -28.089 1.00 70.19 637 THR A C 1
ATOM 5049 O O . THR A 1 637 ? 5.470 17.745 -29.202 1.00 70.19 637 THR A O 1
ATOM 5052 N N . VAL A 1 638 ? 3.865 17.174 -27.710 1.00 59.28 638 VAL A N 1
ATOM 5053 C CA . VAL A 1 638 ? 2.679 17.472 -28.530 1.00 59.28 638 VAL A CA 1
ATOM 5054 C C . VAL A 1 638 ? 1.626 18.201 -27.725 1.00 59.28 638 VAL A C 1
ATOM 5056 O O . VAL A 1 638 ? 1.278 17.692 -26.627 1.00 59.28 638 VAL A O 1
#

Radius of gyration: 31.97 Å; chains: 1; bounding box: 107×73×83 Å

Sequence (638 aa):
MDSNISWCYWWWRQRKGDQKPPSRWRRVGELAELTVFPLKSGRGVQLEEADCTEIGLRTREEGVFQLRDSSLNQDSEPPRQQLSSHALARTLASLATQSLARSLTRLFFLAYDERNGEFKTARTFPKMVLITVTAKSASSVMFEAPGMSPILVDVPDQSRPVATCTMWANERILAADCGDEVALWLSQYILSSDKNIRLGYYLTTVVSRRKVVNTAISKRGYSEFRDKDLGAYSDLSGYMLMAESSVADLASRVDGDKKYLSASRFRGNFVVRGSSPYEEDTWDWVKIGDSTIFRNFKPCTRCILTTVDPETGVLDPNKEPLRTLGTYRQLHEAIRPVMGPSPALGINLGLYTPGIVKHLATRIGVSSQKNIQLILFHRSRVEDYESERKTTQPSSIAAPRDRLATSIKVRMALTRVDHITKDLTMSTRPTTSLALWVTMAATALTAAVVAQWYGRWKNNRPPIKWRRVGELLELTLYPLKSGRGIDLEEADCAELGLRTTDKRRLVLRDRFFLAYNASSGEFVTARGHPKMVLIQVVPREDGDVTFLAPGMPELRVRLPTEGSAVEKRECTMWFNERVVTVDCGEEAALWMSQYIQGRSGIRLGYNLIPVVPRRRVSVGAWAAFHAVYTSLTDHDTV

Organism: Timema douglasi (NCBI:txid61478)

InterPro domains:
  IPR005302 Molybdenum cofactor sulfurase, C-terminal [PF03473] (237-331)
  IPR005302 Molybdenum cofactor sulfurase, C-terminal [PS51340] (211-375)
  IPR005303 Molybdenum cofactor sulfurase, middle domain [PF03476] (106-190)
  IPR005303 Molybdenum cofactor sulfurase, middle domain [PF03476] (470-597)
  IPR011037 Pyruvate kinase-like, insert domain superfamily [SSF50800] (239-324)

Foldseek 3Di:
DPDQACPPVVVQVVPDDDDDADPDWDFQFAFAWFWDDLEQAEAIATDQKWWQALQATFDADPDWRDDPDPDDDDDDDDDDDDDDPVVVVVVVVVVVVVVVLSQRDRRHKFKAFPVAQETDHLLVQLQRLQWDWIDPGSFWIWTDHPPADIDIFGHDDPVADKDWHADPPRQTWIFGWRDQVVQQRCCCRRVVDRHGMTMGGDDVVHTDQGAPVSDLLCVQRLVVDGSSQAHRSHNGGSFWEAEQQQLVVLLVQDPDDSVQRDCSLVVHRTYTYRHHHPVQVQFQKKDKADWWIWGFSFFDFDDLSSQQRSNPSDGDPVSPPQVVLLPPQFDDPVCCVNVPRTGGGTTRIRTDTIDMHGHPVITMIGDGPDDDDDDDDDDDDDDDDDDDDDDDDDDDDDDDDDDDPDVPVVVVVVVVVVVVVPPPPDDDDDDPVVVVVVVVVVVVVVVVVVCVVVVVVVVPDDDPDDDDDDDDPWDWAALEAQEATDTDPDWDQDLAGTWRPDPLWAIGHHHQKFKAFQPPLETDHCVLFVQRHQWDWAIDSVNWIWIDHPPADIDIFHDDDPPDDFDKDWHQYPQRDTWIFTWRDDSQQVRCQCRRPNHGTMTMTGRDPPVTPFDALCDDSNVVVCVVVVVDGSSNTD

pLDDT: mean 74.13, std 22.47, range [21.67, 98.25]